Protein AF-A0A370TD98-F1 (afdb_monomer)

Mean predicted aligned error: 12.75 Å

Radius of gyration: 32.92 Å; Cα contacts (8 Å, |Δi|>4): 445; chains: 1; bounding box: 76×38×102 Å

pLDDT: mean 76.79, std 16.39, range [29.34, 96.31]

Organism: NCBI:txid2656787

Foldseek 3Di:
DLLLVLLCVLVVCVVCVVVLLVCVLVVVDFLLVVVVVVLVVCLVVSLVCLCVVLVCVCVVVPFDPDPVLSVLLSLLSSLSSLLSNLVLLLLSLLDDDSVNSVVVSVVLVVLLVCLLCPVPHLVRDDPVSNVSLVLHLSSLSVLLSLCSRQAQDQDPPQDDPPDPGHGSQSVCCVVRVDDPVSNVVSVVVSVVSSVVSSVSSSVSSNVVSVPDDPPDRPPDPPPPPVCVPPDPVVLVVQLVVLCVLLVNVVQPVFDDDDAPGTDHPLVVLSVVQSVQCSSVPVAEGEEEASCPPHDPVSSVSSLVSVVSCVVVQHKYKYWHLADQLVSVQSFQWKFKAWPPGHTPDTHGCHDLSPVVQVSVVVVPDDRDDSVCVRVVVVVVSVVPPHGPIIIIGTSHDDD

Structure (mmCIF, N/CA/C/O backbone):
data_AF-A0A370TD98-F1
#
_entry.id   AF-A0A370TD98-F1
#
loop_
_atom_site.group_PDB
_atom_site.id
_atom_site.type_symbol
_atom_site.label_atom_id
_atom_site.label_alt_id
_atom_site.label_comp_id
_atom_site.label_asym_id
_atom_site.label_entity_id
_atom_site.label_seq_id
_atom_site.pdbx_PDB_ins_code
_atom_site.Cartn_x
_atom_site.Cartn_y
_atom_site.Cartn_z
_atom_site.occupancy
_atom_site.B_iso_or_equiv
_atom_site.auth_seq_id
_atom_site.auth_comp_id
_atom_site.auth_asym_id
_atom_site.auth_atom_id
_atom_site.pdbx_PDB_model_num
ATOM 1 N N . MET A 1 1 ? 16.523 10.076 -16.227 1.00 68.19 1 MET A N 1
ATOM 2 C CA . MET A 1 1 ? 15.760 11.047 -15.413 1.00 68.19 1 MET A CA 1
ATOM 3 C C . MET A 1 1 ? 14.408 10.472 -15.019 1.00 68.19 1 MET A C 1
ATOM 5 O O . MET A 1 1 ? 14.204 10.304 -13.830 1.00 68.19 1 MET A O 1
ATOM 9 N N . ASN A 1 2 ? 13.566 10.054 -15.974 1.00 81.38 2 ASN A N 1
ATOM 10 C CA . ASN A 1 2 ? 12.285 9.384 -15.695 1.00 81.38 2 ASN A CA 1
ATOM 11 C C . ASN A 1 2 ? 12.384 8.245 -14.654 1.00 81.38 2 ASN A C 1
ATOM 13 O O . ASN A 1 2 ? 11.729 8.299 -13.623 1.00 81.38 2 ASN A O 1
ATOM 17 N N . ALA A 1 3 ? 13.314 7.301 -14.838 1.00 82.94 3 ALA A N 1
ATOM 18 C CA . ALA A 1 3 ? 13.503 6.184 -13.903 1.00 82.94 3 ALA A CA 1
ATOM 19 C C . ALA A 1 3 ? 13.897 6.593 -12.462 1.00 82.94 3 ALA A C 1
ATOM 21 O O . ALA A 1 3 ? 13.707 5.818 -11.534 1.00 82.94 3 ALA A O 1
ATOM 22 N N . PHE A 1 4 ? 14.436 7.801 -12.252 1.00 85.94 4 PHE A N 1
ATOM 23 C CA . PHE A 1 4 ? 14.744 8.313 -10.909 1.00 85.94 4 PHE A CA 1
ATOM 24 C C . PHE A 1 4 ? 13.550 9.021 -10.259 1.00 85.94 4 PHE A C 1
ATOM 26 O O . PHE A 1 4 ? 13.511 9.130 -9.037 1.00 85.94 4 PHE A O 1
ATOM 33 N N . GLY A 1 5 ? 12.563 9.462 -11.049 1.00 85.25 5 GLY A N 1
ATOM 34 C CA . GLY A 1 5 ? 11.320 10.045 -10.536 1.00 85.25 5 GLY A CA 1
ATOM 35 C C . GLY A 1 5 ? 10.531 9.068 -9.662 1.00 85.25 5 GLY A C 1
ATOM 36 O O . GLY A 1 5 ? 9.874 9.492 -8.716 1.00 85.25 5 GLY A O 1
ATOM 37 N N . SER A 1 6 ? 10.697 7.763 -9.893 1.00 87.75 6 SER A N 1
ATOM 38 C CA . SER A 1 6 ? 10.117 6.701 -9.070 1.00 87.75 6 SER A CA 1
ATOM 39 C C . SER A 1 6 ? 10.547 6.710 -7.601 1.00 87.75 6 SER A C 1
ATOM 41 O O . SER A 1 6 ? 9.892 6.090 -6.773 1.00 87.75 6 SER A O 1
ATOM 43 N N . ALA A 1 7 ? 11.599 7.446 -7.227 1.00 87.69 7 ALA A N 1
ATOM 44 C CA . ALA A 1 7 ? 11.945 7.638 -5.819 1.00 87.69 7 ALA A CA 1
ATOM 45 C C . ALA A 1 7 ? 10.854 8.396 -5.032 1.00 87.69 7 ALA A C 1
ATOM 47 O O . ALA A 1 7 ? 10.770 8.259 -3.814 1.00 87.69 7 ALA A O 1
ATOM 48 N N . LEU A 1 8 ? 9.996 9.172 -5.707 1.00 88.50 8 LEU A N 1
ATOM 49 C CA . LEU A 1 8 ? 8.873 9.866 -5.069 1.00 88.50 8 LEU A CA 1
ATOM 50 C C . LEU A 1 8 ? 7.755 8.910 -4.625 1.00 88.50 8 LEU A C 1
ATOM 52 O O . LEU A 1 8 ? 6.995 9.253 -3.725 1.00 88.50 8 LEU A O 1
ATOM 56 N N . GLU A 1 9 ? 7.699 7.695 -5.177 1.00 88.31 9 GLU A N 1
ATOM 57 C CA . GLU A 1 9 ? 6.732 6.650 -4.794 1.00 88.31 9 GLU A CA 1
ATOM 58 C C . GLU A 1 9 ? 6.939 6.177 -3.343 1.00 88.31 9 GLU A C 1
ATOM 60 O O . GLU A 1 9 ? 6.038 5.645 -2.700 1.00 88.31 9 GLU A O 1
ATOM 65 N N . ILE A 1 10 ? 8.119 6.437 -2.769 1.00 90.00 10 ILE A N 1
ATOM 66 C CA . ILE A 1 10 ? 8.376 6.211 -1.345 1.00 90.00 10 ILE A CA 1
ATOM 67 C C . ILE A 1 10 ? 7.417 7.056 -0.495 1.00 90.00 10 ILE A C 1
ATOM 69 O O . ILE A 1 10 ? 6.894 6.575 0.507 1.00 90.00 10 ILE A O 1
ATOM 73 N N . LEU A 1 11 ? 7.150 8.304 -0.888 1.00 90.00 11 LEU A N 1
ATOM 74 C CA . LEU A 1 11 ? 6.270 9.200 -0.134 1.00 90.00 11 LEU A CA 1
ATOM 75 C C . LEU A 1 11 ? 4.834 8.668 -0.097 1.00 90.00 11 LEU A C 1
ATOM 77 O O . LEU A 1 11 ? 4.208 8.659 0.964 1.00 90.00 11 LEU A O 1
ATOM 81 N N . THR A 1 12 ? 4.332 8.201 -1.242 1.00 87.25 12 THR A N 1
ATOM 82 C CA . THR A 1 12 ? 2.965 7.686 -1.369 1.00 87.25 12 THR A CA 1
ATOM 83 C C . THR A 1 12 ? 2.788 6.383 -0.593 1.00 87.25 12 THR A C 1
ATOM 85 O O . THR A 1 12 ? 1.804 6.248 0.133 1.00 87.25 12 THR A O 1
ATOM 88 N N . LEU A 1 13 ? 3.778 5.481 -0.623 1.00 88.06 13 LEU A N 1
ATOM 89 C CA . LEU A 1 13 ? 3.754 4.243 0.164 1.00 88.06 13 LEU A CA 1
ATOM 90 C C . LEU A 1 13 ? 3.642 4.520 1.675 1.00 88.06 13 LEU A C 1
ATOM 92 O O . LEU A 1 13 ? 2.844 3.896 2.374 1.00 88.06 13 LEU A O 1
ATOM 96 N N . TYR A 1 14 ? 4.416 5.478 2.200 1.00 88.44 14 TYR A N 1
ATOM 97 C CA . TYR A 1 14 ? 4.354 5.834 3.624 1.00 88.44 14 TYR A CA 1
ATOM 98 C C . TYR A 1 14 ? 3.038 6.512 4.015 1.00 88.44 14 TYR A C 1
ATOM 100 O O . TYR A 1 14 ? 2.591 6.333 5.148 1.00 88.44 14 TYR A O 1
ATOM 108 N N . ALA A 1 15 ? 2.405 7.245 3.096 1.00 86.94 15 ALA A N 1
ATOM 109 C CA . ALA A 1 15 ? 1.081 7.819 3.317 1.00 86.94 15 ALA A CA 1
ATOM 110 C C . ALA A 1 15 ? -0.017 6.738 3.390 1.00 86.94 15 ALA A C 1
ATOM 112 O O . ALA A 1 15 ? -0.941 6.858 4.191 1.00 86.94 15 ALA A O 1
ATOM 113 N N . GLN A 1 16 ? 0.102 5.663 2.604 1.00 85.94 16 GLN A N 1
ATOM 114 C CA . GLN A 1 16 ? -0.865 4.555 2.570 1.00 85.94 16 GLN A CA 1
ATOM 115 C C . GLN A 1 16 ? -0.690 3.558 3.728 1.00 85.94 16 GLN A C 1
ATOM 117 O O . GLN A 1 16 ? -1.659 2.954 4.187 1.00 85.94 16 GLN A O 1
ATOM 122 N N . ARG A 1 17 ? 0.530 3.408 4.253 1.00 84.56 17 ARG A N 1
ATOM 123 C CA . ARG A 1 17 ? 0.885 2.395 5.260 1.00 84.56 17 ARG A CA 1
ATOM 124 C C . ARG A 1 17 ? -0.053 2.306 6.482 1.00 84.56 17 ARG A C 1
ATOM 126 O O . ARG A 1 17 ? -0.416 1.182 6.830 1.00 84.56 17 ARG A O 1
ATOM 133 N N . PRO A 1 18 ? -0.505 3.406 7.124 1.00 82.06 18 PRO A N 1
ATOM 134 C CA . PRO A 1 18 ? -1.428 3.312 8.261 1.00 82.06 18 PRO A CA 1
ATOM 135 C C . PRO A 1 18 ? -2.775 2.671 7.898 1.00 82.06 18 PRO A C 1
ATOM 137 O O . PRO A 1 18 ? -3.373 1.986 8.726 1.00 82.06 18 PRO A O 1
ATOM 140 N N . ILE A 1 19 ? -3.241 2.872 6.661 1.00 83.00 19 ILE A N 1
ATOM 141 C CA . ILE A 1 19 ? -4.493 2.303 6.147 1.00 83.00 19 ILE A CA 1
ATOM 142 C C . ILE A 1 19 ? -4.327 0.790 5.976 1.00 83.00 19 ILE A C 1
ATOM 144 O O . ILE A 1 19 ? -5.135 0.014 6.482 1.00 83.00 19 ILE A O 1
ATOM 148 N N . VAL A 1 20 ? -3.227 0.365 5.350 1.00 82.88 20 VAL A N 1
ATOM 149 C CA . VAL A 1 20 ? -2.907 -1.054 5.130 1.00 82.88 20 VAL A CA 1
ATOM 150 C C . VAL A 1 20 ? -2.718 -1.791 6.452 1.00 82.88 20 VAL A C 1
ATOM 152 O O . VAL A 1 20 ? -3.263 -2.876 6.647 1.00 82.88 20 VAL A O 1
ATOM 155 N N . GLU A 1 21 ? -1.991 -1.194 7.399 1.00 80.31 21 GLU A N 1
ATOM 156 C CA . GLU A 1 21 ? -1.802 -1.771 8.731 1.00 80.31 21 GLU A CA 1
ATOM 157 C C . GLU A 1 21 ? -3.129 -1.883 9.490 1.00 80.31 21 GLU A C 1
ATOM 159 O O . GLU A 1 21 ? -3.355 -2.880 10.177 1.00 80.31 21 GLU A O 1
ATOM 164 N N . LYS A 1 22 ? -4.033 -0.906 9.342 1.00 76.06 22 LYS A N 1
ATOM 165 C CA . LYS A 1 22 ? -5.382 -0.965 9.914 1.00 76.06 22 LYS A CA 1
ATOM 166 C C . LYS A 1 22 ? -6.192 -2.114 9.304 1.00 76.06 22 LYS A C 1
ATOM 168 O O . LYS A 1 22 ? -6.727 -2.926 10.051 1.00 76.06 22 LYS A O 1
ATOM 173 N N . HIS A 1 23 ? -6.239 -2.237 7.979 1.00 78.44 23 HIS A N 1
ATOM 174 C CA . HIS A 1 23 ? -6.986 -3.305 7.301 1.00 78.44 23 HIS A CA 1
ATOM 175 C C . HIS A 1 23 ? -6.406 -4.704 7.563 1.00 78.44 23 HIS A C 1
ATOM 177 O O . HIS A 1 23 ? -7.159 -5.658 7.753 1.00 78.44 23 HIS A O 1
ATOM 183 N N . SER A 1 24 ? -5.078 -4.820 7.663 1.00 75.56 24 SER A N 1
ATOM 184 C CA . SER A 1 24 ? -4.391 -6.054 8.067 1.00 75.56 24 SER A CA 1
ATOM 185 C C . SER A 1 24 ? -4.716 -6.439 9.517 1.00 75.56 24 SER A C 1
ATOM 187 O O . SER A 1 24 ? -4.959 -7.609 9.811 1.00 75.56 24 SER A O 1
ATOM 189 N N . ARG A 1 25 ? -4.806 -5.465 10.440 1.00 69.56 25 ARG A N 1
ATOM 190 C CA . ARG A 1 25 ? -5.240 -5.718 11.830 1.00 69.56 25 ARG A CA 1
ATOM 191 C C . ARG A 1 25 ? -6.677 -6.223 11.914 1.00 69.56 25 ARG A C 1
ATOM 193 O O . ARG A 1 25 ? -6.929 -7.107 12.726 1.00 69.56 25 ARG A O 1
ATOM 200 N N . TYR A 1 26 ? -7.566 -5.713 11.063 1.00 67.75 26 TYR A N 1
ATOM 201 C CA . TYR A 1 26 ? -8.933 -6.225 10.905 1.00 67.75 26 TYR A CA 1
ATOM 202 C C . TYR A 1 26 ? -9.014 -7.524 10.089 1.00 67.75 26 TYR A C 1
ATOM 204 O O . TYR A 1 26 ? -10.101 -8.046 9.877 1.00 67.75 26 TYR A O 1
ATOM 212 N N . ALA A 1 27 ? -7.873 -8.066 9.649 1.00 69.12 27 ALA A N 1
ATOM 213 C CA . ALA A 1 27 ? -7.777 -9.292 8.865 1.00 69.12 27 ALA A CA 1
ATOM 214 C C . ALA A 1 27 ? -8.607 -9.282 7.564 1.00 69.12 27 ALA A C 1
ATOM 216 O O . ALA A 1 27 ? -8.995 -10.346 7.083 1.00 69.12 27 ALA A O 1
ATOM 217 N N . PHE A 1 28 ? -8.835 -8.104 6.965 1.00 72.38 28 PHE A N 1
ATOM 218 C CA . PHE A 1 28 ? -9.585 -7.990 5.710 1.00 72.38 28 PHE A CA 1
ATOM 219 C C . PHE A 1 28 ? -8.845 -8.626 4.528 1.00 72.38 28 PHE A C 1
ATOM 221 O O . PHE A 1 28 ? -9.444 -9.352 3.740 1.00 72.38 28 PHE A O 1
ATOM 228 N N . TYR A 1 29 ? -7.540 -8.375 4.399 1.00 78.06 29 TYR A N 1
ATOM 229 C CA . TYR A 1 29 ? -6.718 -8.914 3.316 1.00 78.06 29 TYR A CA 1
ATOM 230 C C . TYR A 1 29 ? -5.245 -9.028 3.718 1.00 78.06 29 TYR A C 1
ATOM 232 O O . TYR A 1 29 ? -4.783 -8.389 4.668 1.00 78.06 29 TYR A O 1
ATOM 240 N N . HIS A 1 30 ? -4.492 -9.839 2.970 1.00 82.12 30 HIS A N 1
ATOM 241 C CA . HIS A 1 30 ? -3.044 -9.924 3.130 1.00 82.12 30 HIS A CA 1
ATOM 242 C C . HIS A 1 30 ? -2.369 -8.654 2.586 1.00 82.12 30 HIS A C 1
ATOM 244 O O . HIS A 1 30 ? -2.692 -8.234 1.475 1.00 82.12 30 HIS A O 1
ATOM 250 N N . PRO A 1 31 ? -1.391 -8.068 3.301 1.00 84.38 31 PRO A N 1
ATOM 251 C CA . PRO A 1 31 ? -0.647 -6.892 2.834 1.00 84.38 31 PRO A CA 1
ATOM 252 C C . PRO A 1 31 ? -0.027 -7.060 1.440 1.00 84.38 31 PRO A C 1
ATOM 254 O O . PRO A 1 31 ? 0.022 -6.110 0.670 1.00 84.38 31 PRO A O 1
ATOM 257 N N . SER A 1 32 ? 0.389 -8.277 1.081 1.00 87.94 32 SER A N 1
ATOM 258 C CA . SER A 1 32 ? 0.921 -8.589 -0.249 1.00 87.94 32 SER A CA 1
ATOM 259 C C . SER A 1 32 ? -0.117 -8.437 -1.372 1.00 87.94 32 SER A C 1
ATOM 261 O O . SER A 1 32 ? 0.244 -8.069 -2.489 1.00 87.94 32 SER A O 1
ATOM 263 N N . CYS A 1 33 ? -1.407 -8.664 -1.093 1.00 87.81 33 CYS A N 1
ATOM 264 C CA . CYS A 1 33 ? -2.486 -8.432 -2.057 1.00 87.81 33 CYS A CA 1
ATOM 265 C C . CYS A 1 33 ? -2.669 -6.939 -2.343 1.00 87.81 33 CYS A C 1
ATOM 267 O O . CYS A 1 33 ? -2.864 -6.554 -3.493 1.00 87.81 33 CYS A O 1
ATOM 269 N N . GLU A 1 34 ? -2.574 -6.097 -1.313 1.00 88.06 34 GLU A N 1
ATOM 270 C CA . GLU A 1 34 ? -2.645 -4.642 -1.474 1.00 88.06 34 GLU A CA 1
ATOM 271 C C . GLU A 1 34 ? -1.414 -4.091 -2.189 1.00 88.06 34 GLU A C 1
ATOM 273 O O . GLU A 1 34 ? -1.568 -3.310 -3.125 1.00 88.06 34 GLU A O 1
ATOM 278 N N . ALA A 1 35 ? -0.223 -4.586 -1.851 1.00 88.44 35 ALA A N 1
ATOM 279 C CA . ALA A 1 35 ? 1.011 -4.268 -2.555 1.00 88.44 35 ALA A CA 1
ATOM 280 C C . ALA A 1 35 ? 0.897 -4.548 -4.065 1.00 88.44 35 ALA A C 1
ATOM 282 O O . ALA A 1 35 ? 1.219 -3.696 -4.894 1.00 88.44 35 ALA A O 1
ATOM 283 N N . PHE A 1 36 ? 0.375 -5.720 -4.438 1.00 89.81 36 PHE A N 1
ATOM 284 C CA . PHE A 1 36 ? 0.155 -6.078 -5.840 1.00 89.81 36 PHE A CA 1
ATOM 285 C C . PHE A 1 36 ? -0.930 -5.219 -6.513 1.00 89.81 36 PHE A C 1
ATOM 287 O O . PHE A 1 36 ? -0.757 -4.789 -7.654 1.00 89.81 36 PHE A O 1
ATOM 294 N N . ALA A 1 37 ? -2.031 -4.932 -5.815 1.00 91.06 37 ALA A N 1
ATOM 295 C CA . ALA A 1 37 ? -3.100 -4.083 -6.337 1.00 91.06 37 ALA A CA 1
ATOM 296 C C . ALA A 1 37 ? -2.615 -2.647 -6.597 1.00 91.06 37 ALA A C 1
ATOM 298 O O . ALA A 1 37 ? -2.854 -2.104 -7.674 1.00 91.06 37 ALA A O 1
ATOM 299 N N . SER A 1 38 ? -1.871 -2.064 -5.654 1.00 87.62 38 SER A N 1
ATOM 300 C CA . SER A 1 38 ? -1.275 -0.729 -5.779 1.00 87.62 38 SER A CA 1
ATOM 301 C C . SER A 1 38 ? -0.340 -0.644 -6.993 1.00 87.62 38 SER A C 1
ATOM 303 O O . SER A 1 38 ? -0.448 0.269 -7.812 1.00 87.62 38 SER A O 1
ATOM 305 N N . MET A 1 39 ? 0.483 -1.678 -7.219 1.00 87.88 39 MET A N 1
ATOM 306 C CA . MET A 1 39 ? 1.346 -1.765 -8.405 1.00 87.88 39 MET A CA 1
ATOM 307 C C . MET A 1 39 ? 0.571 -1.721 -9.731 1.00 87.88 39 MET A C 1
ATOM 309 O O . MET A 1 39 ? 1.042 -1.106 -10.691 1.00 87.88 39 MET A O 1
ATOM 313 N N . LEU A 1 40 ? -0.594 -2.373 -9.803 1.00 90.25 40 LEU A N 1
ATOM 314 C CA . LEU A 1 40 ? -1.444 -2.352 -10.997 1.00 90.25 40 LEU A CA 1
ATOM 315 C C . LEU A 1 40 ? -2.111 -0.989 -11.200 1.00 90.25 40 LEU A C 1
ATOM 317 O O . LEU A 1 40 ? -2.177 -0.514 -12.333 1.00 90.25 40 LEU A O 1
ATOM 321 N N . VAL A 1 41 ? -2.567 -0.353 -10.119 1.00 91.25 41 VAL A N 1
ATOM 322 C CA . VAL A 1 41 ? -3.211 0.971 -10.156 1.00 91.25 41 VAL A CA 1
ATOM 323 C C . VAL A 1 41 ? -2.227 2.068 -10.572 1.00 91.25 41 VAL A C 1
ATOM 325 O O . VAL A 1 41 ? -2.602 2.983 -11.301 1.00 91.25 41 VAL A O 1
ATOM 328 N N . ASP A 1 42 ? -0.954 1.948 -10.197 1.00 88.25 42 ASP A N 1
ATOM 329 C CA . ASP A 1 42 ? 0.088 2.908 -10.571 1.00 88.25 42 ASP A CA 1
ATOM 330 C C . ASP A 1 42 ? 0.563 2.770 -12.029 1.00 88.25 42 ASP A C 1
ATOM 332 O O . ASP A 1 42 ? 1.152 3.700 -12.597 1.00 88.25 42 ASP A O 1
ATOM 336 N N . LEU A 1 43 ? 0.346 1.608 -12.655 1.00 90.81 43 LEU A N 1
ATOM 337 C CA . LEU A 1 43 ? 0.893 1.290 -13.975 1.00 90.81 43 LEU A CA 1
ATOM 338 C C . LEU A 1 43 ? 0.440 2.273 -15.075 1.00 90.81 43 LEU A C 1
ATOM 340 O O . LEU A 1 43 ? 1.312 2.745 -15.811 1.00 90.81 43 LEU A O 1
ATOM 344 N N . PRO A 1 44 ? -0.849 2.655 -15.203 1.00 92.56 44 PRO A N 1
ATOM 345 C CA . PRO A 1 44 ? -1.295 3.591 -16.237 1.00 92.56 44 PRO A CA 1
ATOM 346 C C . PRO A 1 44 ? -0.621 4.962 -16.132 1.00 92.56 44 PRO A C 1
ATOM 348 O O . PRO A 1 44 ? -0.164 5.507 -17.140 1.00 92.56 44 PRO A O 1
ATOM 351 N N . ALA A 1 45 ? -0.488 5.497 -14.914 1.00 89.69 45 ALA A N 1
ATOM 352 C CA . ALA A 1 45 ? 0.179 6.774 -14.677 1.00 89.69 45 ALA A CA 1
ATOM 353 C C . ALA A 1 45 ? 1.670 6.704 -15.049 1.00 89.69 45 ALA A C 1
ATOM 355 O O . ALA A 1 45 ? 2.192 7.599 -15.721 1.00 89.69 45 ALA A O 1
ATOM 356 N N . LYS A 1 46 ? 2.350 5.604 -14.693 1.00 90.50 46 LYS A N 1
ATOM 357 C CA . LYS A 1 46 ? 3.756 5.355 -15.056 1.00 90.50 46 LYS A CA 1
ATOM 358 C C . LYS A 1 46 ? 3.952 5.219 -16.563 1.00 90.50 46 LYS A C 1
ATOM 360 O O . LYS A 1 46 ? 4.903 5.795 -17.096 1.00 90.50 46 LYS A O 1
ATOM 365 N N . VAL A 1 47 ? 3.070 4.491 -17.252 1.00 90.81 47 VAL A N 1
ATOM 366 C CA . VAL A 1 47 ? 3.080 4.349 -18.717 1.00 90.81 47 VAL A CA 1
ATOM 367 C C . VAL A 1 47 ? 2.919 5.721 -19.371 1.00 90.81 47 VAL A C 1
ATOM 369 O O . VAL A 1 47 ? 3.761 6.106 -20.182 1.00 90.81 47 VAL A O 1
ATOM 372 N N . GLY A 1 48 ? 1.900 6.488 -18.973 1.00 91.12 48 GLY A N 1
ATOM 373 C CA . GLY A 1 48 ? 1.630 7.818 -19.519 1.00 91.12 48 GLY A CA 1
ATOM 374 C C . GLY A 1 48 ? 2.801 8.780 -19.324 1.00 91.12 48 GLY A C 1
ATOM 375 O O . GLY A 1 48 ? 3.308 9.344 -20.296 1.00 91.12 48 GLY A O 1
ATOM 376 N N . ASN A 1 49 ? 3.301 8.900 -18.090 1.00 89.81 49 ASN A N 1
ATOM 377 C CA . ASN A 1 49 ? 4.452 9.748 -17.780 1.00 89.81 49 ASN A CA 1
ATOM 378 C C . ASN A 1 49 ? 5.703 9.316 -18.563 1.00 89.81 49 ASN A C 1
ATOM 380 O O . ASN A 1 49 ? 6.420 10.144 -19.123 1.00 89.81 49 ASN A O 1
ATOM 384 N N . THR A 1 50 ? 5.936 8.005 -18.670 1.00 90.69 50 THR A N 1
ATOM 385 C CA . THR A 1 50 ? 7.077 7.460 -19.408 1.00 90.69 50 THR A CA 1
ATOM 386 C C . THR A 1 50 ? 7.005 7.765 -20.891 1.00 90.69 50 THR A C 1
ATOM 388 O O . THR A 1 50 ? 8.028 8.134 -21.463 1.00 90.69 50 THR A O 1
ATOM 391 N N . ILE A 1 51 ? 5.838 7.637 -21.516 1.00 91.19 51 ILE A N 1
ATOM 392 C CA . ILE A 1 51 ? 5.667 7.944 -22.935 1.00 91.19 51 ILE A CA 1
ATOM 393 C C . ILE A 1 51 ? 5.880 9.439 -23.167 1.00 91.19 51 ILE A C 1
ATOM 395 O O . ILE A 1 51 ? 6.732 9.800 -23.973 1.00 91.19 51 ILE A O 1
ATOM 399 N N . ILE A 1 52 ? 5.180 10.306 -22.431 1.00 92.50 52 ILE A N 1
ATOM 400 C CA . ILE A 1 52 ? 5.232 11.763 -22.637 1.00 92.50 52 ILE A CA 1
ATOM 401 C C . ILE A 1 52 ? 6.654 12.295 -22.431 1.00 92.50 52 ILE A C 1
ATOM 403 O O . ILE A 1 52 ? 7.188 13.014 -23.284 1.00 92.50 52 ILE A O 1
ATOM 407 N N . PHE A 1 53 ? 7.297 11.911 -21.325 1.00 91.12 53 PHE A N 1
ATOM 408 C CA . PHE A 1 53 ? 8.641 12.375 -20.998 1.00 91.12 53 PHE A CA 1
ATOM 409 C C . PHE A 1 53 ? 9.680 11.877 -22.009 1.00 91.12 53 PHE A C 1
ATOM 411 O O . PHE A 1 53 ? 10.476 12.665 -22.523 1.00 91.12 53 PHE A O 1
ATOM 418 N N . ASN A 1 54 ? 9.678 10.575 -22.321 1.00 91.19 54 ASN A N 1
ATOM 419 C CA . ASN A 1 54 ? 10.679 9.997 -23.217 1.00 91.19 54 ASN A CA 1
ATOM 420 C C . ASN A 1 54 ? 10.475 10.430 -24.671 1.00 91.19 54 ASN A C 1
ATOM 422 O O . ASN A 1 54 ? 11.466 10.669 -25.352 1.00 91.19 54 ASN A O 1
ATOM 426 N N . LEU A 1 55 ? 9.231 10.586 -25.133 1.00 91.75 55 LEU A N 1
ATOM 427 C CA . LEU A 1 55 ? 8.923 11.106 -26.467 1.00 91.75 55 LEU A CA 1
ATOM 428 C C . LEU A 1 55 ? 9.498 12.515 -26.637 1.00 91.75 55 LEU A C 1
ATOM 430 O O . LEU A 1 55 ? 10.243 12.776 -27.580 1.00 91.75 55 LEU A O 1
ATOM 434 N N . THR A 1 56 ? 9.212 13.398 -25.677 1.00 91.94 56 THR A N 1
ATOM 435 C CA . THR A 1 56 ? 9.711 14.779 -25.682 1.00 91.94 56 THR A CA 1
ATOM 436 C C . THR A 1 56 ? 11.239 14.803 -25.693 1.00 91.94 56 THR A C 1
ATOM 438 O O . THR A 1 56 ? 11.847 15.472 -26.527 1.00 91.94 56 THR A O 1
ATOM 441 N N . LEU A 1 57 ? 11.875 14.023 -24.814 1.00 90.19 57 LEU A N 1
ATOM 442 C CA . LEU A 1 57 ? 13.331 13.980 -24.700 1.00 90.19 57 LEU A CA 1
ATOM 443 C C . LEU A 1 57 ? 13.996 13.415 -25.963 1.00 90.19 57 LEU A C 1
ATOM 445 O O . LEU A 1 57 ? 15.008 13.960 -26.405 1.00 90.19 57 LEU A O 1
ATOM 449 N N . TYR A 1 58 ? 13.429 12.368 -26.567 1.00 90.88 58 TYR A N 1
ATOM 450 C CA . TYR A 1 58 ? 13.983 11.727 -27.763 1.00 90.88 58 TYR A CA 1
ATOM 451 C C . TYR A 1 58 ? 14.074 12.701 -28.942 1.00 90.88 58 TYR A C 1
ATOM 453 O O . TYR A 1 58 ? 15.124 12.830 -29.576 1.00 90.88 58 TYR A O 1
ATOM 461 N N . PHE A 1 59 ? 12.997 13.450 -29.193 1.00 91.06 59 PHE A N 1
ATOM 462 C CA . PHE A 1 59 ? 12.961 14.434 -30.273 1.00 91.06 59 PHE A CA 1
ATOM 463 C C . PHE A 1 59 ? 13.733 15.714 -29.939 1.00 91.06 59 PHE A C 1
ATOM 465 O O . PHE A 1 59 ? 14.382 16.269 -30.824 1.00 91.06 59 PHE A O 1
ATOM 472 N N . MET A 1 60 ? 13.740 16.149 -28.674 1.00 93.00 60 MET A N 1
ATOM 473 C CA . MET A 1 60 ? 14.501 17.325 -28.233 1.00 93.00 60 MET A CA 1
ATOM 474 C C . MET A 1 60 ? 16.017 17.119 -28.346 1.00 93.00 60 MET A C 1
ATOM 476 O O . MET A 1 60 ? 16.745 18.041 -28.701 1.00 93.00 60 MET A O 1
ATOM 480 N N . THR A 1 61 ? 16.502 15.907 -28.073 1.00 88.56 61 THR A N 1
ATOM 481 C CA . THR A 1 61 ? 17.934 15.564 -28.162 1.00 88.56 61 THR A CA 1
ATOM 482 C C . THR A 1 61 ? 18.383 15.180 -29.574 1.00 88.56 61 THR A C 1
ATOM 484 O O . THR A 1 61 ? 19.567 14.926 -29.789 1.00 88.56 61 THR A O 1
ATOM 487 N N . ASN A 1 62 ? 17.460 15.190 -30.543 1.00 87.12 62 ASN A N 1
ATOM 488 C CA . ASN A 1 62 ? 17.705 14.885 -31.951 1.00 87.12 62 ASN A CA 1
ATOM 489 C C . ASN A 1 62 ? 18.415 13.534 -32.179 1.00 87.12 62 ASN A C 1
ATOM 491 O O . ASN A 1 62 ? 19.348 13.437 -32.979 1.00 87.12 62 ASN A O 1
ATOM 495 N N . LEU A 1 63 ? 17.959 12.497 -31.467 1.00 85.94 63 LEU A N 1
ATOM 496 C CA . LEU A 1 63 ? 18.379 11.107 -31.670 1.00 85.94 63 LEU A CA 1
ATOM 497 C C . LEU A 1 63 ? 17.870 10.548 -33.014 1.00 85.94 63 LEU A C 1
ATOM 499 O O . LEU A 1 63 ? 17.145 11.221 -33.756 1.00 85.94 63 LEU A O 1
ATOM 503 N N . ARG A 1 64 ? 18.287 9.325 -33.372 1.00 84.50 64 ARG A N 1
ATOM 504 C CA . ARG A 1 64 ? 17.989 8.729 -34.686 1.00 84.50 64 ARG A CA 1
ATOM 505 C C . ARG A 1 64 ? 16.482 8.636 -34.940 1.00 84.50 64 ARG A C 1
ATOM 507 O O . ARG A 1 64 ? 15.772 7.890 -34.289 1.00 84.50 64 ARG A O 1
ATOM 514 N N . ARG A 1 65 ? 15.977 9.318 -35.970 1.00 85.19 65 ARG A N 1
ATOM 515 C CA . ARG A 1 65 ? 14.530 9.366 -36.281 1.00 85.19 65 ARG A CA 1
ATOM 516 C C . ARG A 1 65 ? 13.997 8.135 -37.026 1.00 85.19 65 ARG A C 1
ATOM 518 O O . ARG A 1 65 ? 13.024 8.229 -37.766 1.00 85.19 65 ARG A O 1
ATOM 525 N N . GLU A 1 66 ? 14.647 6.991 -36.858 1.00 87.19 66 GLU A N 1
ATOM 526 C CA . GLU A 1 66 ? 14.198 5.724 -37.428 1.00 87.19 66 GLU A CA 1
ATOM 527 C C . GLU A 1 66 ? 13.242 5.018 -36.448 1.00 87.19 66 GLU A C 1
ATOM 529 O O . GLU A 1 66 ? 13.448 5.105 -35.233 1.00 87.19 66 GLU A O 1
ATOM 534 N N . PRO A 1 67 ? 12.217 4.291 -36.934 1.00 88.06 67 PRO A N 1
ATOM 535 C CA . PRO A 1 67 ? 11.269 3.606 -36.055 1.00 88.06 67 PRO A CA 1
ATOM 536 C C . PRO A 1 67 ? 11.926 2.586 -35.112 1.00 88.06 67 PRO A C 1
ATOM 538 O O . PRO A 1 67 ? 11.564 2.519 -33.941 1.00 88.06 67 PRO A O 1
ATOM 541 N N . ASP A 1 68 ? 12.907 1.816 -35.593 1.00 87.94 68 ASP A N 1
ATOM 542 C CA . ASP A 1 68 ? 13.548 0.741 -34.818 1.00 87.94 68 ASP A CA 1
ATOM 543 C C . ASP A 1 68 ? 14.300 1.260 -33.568 1.00 87.94 68 ASP A C 1
ATOM 545 O O . ASP A 1 68 ? 13.935 0.863 -32.453 1.00 87.94 68 ASP A O 1
ATOM 549 N N . PRO A 1 69 ? 15.245 2.222 -33.679 1.00 88.94 69 PRO A N 1
ATOM 550 C CA . PRO A 1 69 ? 15.892 2.819 -32.515 1.00 88.94 69 PRO A CA 1
ATOM 551 C C . PRO A 1 69 ? 14.915 3.476 -31.539 1.00 88.94 69 PRO A C 1
ATOM 553 O O . PRO A 1 69 ? 15.094 3.347 -30.326 1.00 88.94 69 PRO A O 1
ATOM 556 N N . PHE A 1 70 ? 13.874 4.135 -32.050 1.00 90.81 70 PHE A N 1
ATOM 557 C CA . PHE A 1 70 ? 12.868 4.794 -31.226 1.00 90.81 70 PHE A CA 1
ATOM 558 C C . PHE A 1 70 ? 12.083 3.798 -30.359 1.00 90.81 70 PHE A C 1
ATOM 560 O O . PHE A 1 70 ? 12.008 3.968 -29.139 1.00 90.81 70 PHE A O 1
ATOM 567 N N . PHE A 1 71 ? 11.531 2.733 -30.952 1.00 92.00 71 PHE A N 1
ATOM 568 C CA . PHE A 1 71 ? 10.759 1.740 -30.198 1.00 92.00 71 PHE A CA 1
ATOM 569 C C . PHE A 1 71 ? 11.631 0.972 -29.206 1.00 92.00 71 PHE A C 1
ATOM 571 O O . PHE A 1 71 ? 11.194 0.714 -28.083 1.00 92.00 71 PHE A O 1
ATOM 578 N N . PHE A 1 72 ? 12.882 0.667 -29.563 1.00 92.38 72 PHE A N 1
ATOM 579 C CA . PHE A 1 72 ? 13.819 0.049 -28.628 1.00 92.38 72 PHE A CA 1
ATOM 580 C C . PHE A 1 72 ? 14.154 0.980 -27.452 1.00 92.38 72 PHE A C 1
ATOM 582 O O . PHE A 1 72 ? 14.186 0.542 -26.300 1.00 92.38 72 PHE A O 1
ATOM 589 N N . PHE A 1 73 ? 14.350 2.277 -27.711 1.00 92.88 73 PHE A N 1
ATOM 590 C CA . PHE A 1 73 ? 14.556 3.274 -26.661 1.00 92.88 73 PHE A CA 1
ATOM 591 C C . PHE A 1 73 ? 13.352 3.374 -25.718 1.00 92.88 73 PHE A C 1
ATOM 593 O O . PHE A 1 73 ? 13.531 3.371 -24.495 1.00 92.88 73 PHE A O 1
ATOM 600 N N . ALA A 1 74 ? 12.137 3.421 -26.270 1.00 92.31 74 ALA A N 1
ATOM 601 C CA . ALA A 1 74 ? 10.904 3.468 -25.494 1.00 92.31 74 ALA A CA 1
ATOM 602 C C . ALA A 1 74 ? 10.732 2.205 -24.633 1.00 92.31 74 ALA A C 1
ATOM 604 O O . ALA A 1 74 ? 10.449 2.315 -23.439 1.00 92.31 74 ALA A O 1
ATOM 605 N N . LEU A 1 75 ? 10.990 1.023 -25.206 1.00 93.38 75 LEU A N 1
ATOM 606 C CA . LEU A 1 75 ? 10.926 -0.267 -24.517 1.00 93.38 75 LEU A CA 1
ATOM 607 C C . LEU A 1 75 ? 11.896 -0.325 -23.329 1.00 93.38 75 LEU A C 1
ATOM 609 O O . LEU A 1 75 ? 11.478 -0.582 -22.200 1.00 93.38 75 LEU A O 1
ATOM 613 N N . ILE A 1 76 ? 13.185 -0.055 -23.563 1.00 94.19 76 ILE A N 1
ATOM 614 C CA . ILE A 1 76 ? 14.202 -0.081 -22.502 1.00 94.19 76 ILE A CA 1
ATOM 615 C C . ILE A 1 76 ? 13.879 0.948 -21.421 1.00 94.19 76 ILE A C 1
ATOM 617 O O . ILE A 1 76 ? 13.966 0.633 -20.237 1.00 94.19 76 ILE A O 1
ATOM 621 N N . SER A 1 77 ? 13.481 2.162 -21.808 1.00 93.25 77 SER A N 1
ATOM 622 C CA . SER A 1 77 ? 13.159 3.221 -20.851 1.00 93.25 77 SER A CA 1
ATOM 623 C C . SER A 1 77 ? 11.952 2.867 -19.983 1.00 93.25 77 SER A C 1
ATOM 625 O O . SER A 1 77 ? 11.972 3.151 -18.790 1.00 93.25 77 SER A O 1
ATOM 627 N N . PHE A 1 78 ? 10.933 2.213 -20.546 1.00 92.88 78 PHE A N 1
ATOM 628 C CA . PHE A 1 78 ? 9.762 1.756 -19.799 1.00 92.88 78 PHE A CA 1
ATOM 629 C C . PHE A 1 78 ? 10.113 0.687 -18.763 1.00 92.88 78 PHE A C 1
ATOM 631 O O . PHE A 1 78 ? 9.861 0.880 -17.572 1.00 92.88 78 PHE A O 1
ATOM 638 N N . PHE A 1 79 ? 10.763 -0.400 -19.183 1.00 94.38 79 PHE A N 1
ATOM 639 C CA . PHE A 1 79 ? 11.149 -1.474 -18.263 1.00 94.38 79 PHE A CA 1
ATOM 640 C C . PHE A 1 79 ? 12.178 -1.015 -17.228 1.00 94.38 79 PHE A C 1
ATOM 642 O O . PHE A 1 79 ? 12.151 -1.478 -16.090 1.00 94.38 79 PHE A O 1
ATOM 649 N N . LEU A 1 80 ? 13.054 -0.072 -17.583 1.00 94.44 80 LEU A N 1
ATOM 650 C CA . LEU A 1 80 ? 13.987 0.510 -16.630 1.00 94.44 80 LEU A CA 1
ATOM 651 C C . LEU A 1 80 ? 13.271 1.353 -15.565 1.00 94.44 80 LEU A C 1
ATOM 653 O O . LEU A 1 80 ? 13.635 1.266 -14.394 1.00 94.44 80 LEU A O 1
ATOM 657 N N . THR A 1 81 ? 12.250 2.133 -15.938 1.00 93.62 81 THR A N 1
ATOM 658 C CA . THR A 1 81 ? 11.416 2.865 -14.970 1.00 93.62 81 THR A CA 1
ATOM 659 C C . THR A 1 81 ? 10.698 1.899 -14.027 1.00 93.62 81 THR A C 1
ATOM 661 O O . THR A 1 81 ? 10.743 2.098 -12.816 1.00 93.62 81 THR A O 1
ATOM 664 N N . LEU A 1 82 ? 10.118 0.809 -14.544 1.00 93.19 82 LEU A N 1
ATOM 665 C CA . LEU A 1 82 ? 9.490 -0.216 -13.702 1.00 93.19 82 LEU A CA 1
ATOM 666 C C . LEU A 1 82 ? 10.494 -0.897 -12.759 1.00 93.19 82 LEU A C 1
ATOM 668 O O . LEU A 1 82 ? 10.215 -1.043 -11.572 1.00 93.19 82 LEU A O 1
ATOM 672 N N . ALA A 1 83 ? 11.680 -1.265 -13.251 1.00 94.62 83 ALA A N 1
ATOM 673 C CA . ALA A 1 83 ? 12.721 -1.882 -12.429 1.00 94.62 83 ALA A CA 1
ATOM 674 C C . ALA A 1 83 ? 13.197 -0.952 -11.298 1.00 94.62 83 ALA A C 1
ATOM 676 O O . ALA A 1 83 ? 13.372 -1.397 -10.164 1.00 94.62 83 ALA A O 1
ATOM 677 N N . MET A 1 84 ? 13.376 0.341 -11.589 1.00 92.81 84 MET A N 1
ATOM 678 C CA . MET A 1 84 ? 13.775 1.333 -10.586 1.00 92.81 84 MET A CA 1
ATOM 679 C C . MET A 1 84 ? 12.664 1.624 -9.572 1.00 92.81 84 MET A C 1
ATOM 681 O O . MET A 1 84 ? 12.959 1.772 -8.388 1.00 92.81 84 MET A O 1
ATOM 685 N N . SER A 1 85 ? 11.401 1.645 -10.006 1.00 92.94 85 SER A N 1
ATOM 686 C CA . SER A 1 85 ? 10.234 1.723 -9.118 1.00 92.94 85 SER A CA 1
ATOM 687 C C . SER A 1 85 ? 10.224 0.572 -8.111 1.00 92.94 85 SER A C 1
ATOM 689 O O . SER A 1 85 ? 10.213 0.823 -6.907 1.00 92.94 85 SER A O 1
ATOM 691 N N . MET A 1 86 ? 10.372 -0.677 -8.570 1.00 93.06 86 MET A N 1
ATOM 692 C CA . MET A 1 86 ? 10.429 -1.838 -7.670 1.00 93.06 86 MET A CA 1
ATOM 693 C C . MET A 1 86 ? 11.617 -1.777 -6.705 1.00 93.06 86 MET A C 1
ATOM 695 O O . MET A 1 86 ? 11.476 -2.104 -5.527 1.00 93.06 86 MET A O 1
ATOM 699 N N . LEU A 1 87 ? 12.782 -1.318 -7.173 1.00 93.25 87 LEU A N 1
ATOM 700 C CA . LEU A 1 87 ? 13.959 -1.139 -6.325 1.00 93.25 87 LEU A CA 1
ATOM 701 C C . LEU A 1 87 ? 13.670 -0.147 -5.187 1.00 93.25 87 LEU A C 1
ATOM 703 O O . LEU A 1 87 ? 13.863 -0.491 -4.021 1.00 93.25 87 LEU A O 1
ATOM 707 N N . PHE A 1 88 ? 13.180 1.059 -5.487 1.00 93.00 88 PHE A N 1
ATOM 708 C CA . PHE A 1 88 ? 12.926 2.075 -4.458 1.00 93.00 88 PHE A CA 1
ATOM 709 C C . PHE A 1 88 ? 11.794 1.689 -3.507 1.00 93.00 88 PHE A C 1
ATOM 711 O O . PHE A 1 88 ? 11.930 1.869 -2.294 1.00 93.00 88 PHE A O 1
ATOM 718 N N . ILE A 1 89 ? 10.721 1.094 -4.031 1.00 91.25 89 ILE A N 1
ATOM 719 C CA . ILE A 1 89 ? 9.619 0.586 -3.214 1.00 91.25 89 ILE A CA 1
ATOM 720 C C . ILE A 1 89 ? 10.110 -0.528 -2.280 1.00 91.25 89 ILE A C 1
ATOM 722 O O . ILE A 1 89 ? 9.746 -0.534 -1.107 1.00 91.25 89 ILE A O 1
ATOM 726 N N . SER A 1 90 ? 10.985 -1.431 -2.736 1.00 92.31 90 SER A N 1
ATOM 727 C CA . SER A 1 90 ? 11.535 -2.485 -1.871 1.00 92.31 90 SER A CA 1
ATOM 728 C C . SER A 1 90 ? 12.350 -1.912 -0.699 1.00 92.31 90 SER A C 1
ATOM 730 O O . SER A 1 90 ? 12.173 -2.336 0.443 1.00 92.31 90 SER A O 1
ATOM 732 N N . ILE A 1 91 ? 13.167 -0.875 -0.936 1.00 91.25 91 ILE A N 1
ATOM 733 C CA . ILE A 1 91 ? 13.918 -0.166 0.119 1.00 91.25 91 ILE A CA 1
ATOM 734 C C . ILE A 1 91 ? 12.963 0.509 1.112 1.00 91.25 91 ILE A C 1
ATOM 736 O O . ILE A 1 91 ? 13.163 0.438 2.331 1.00 91.25 91 ILE A O 1
ATOM 740 N N . ALA A 1 92 ? 11.921 1.160 0.595 1.00 90.56 92 ALA A N 1
ATOM 741 C CA . ALA A 1 92 ? 10.905 1.817 1.403 1.00 90.56 92 ALA A CA 1
ATOM 742 C C . ALA A 1 92 ? 10.120 0.829 2.269 1.00 90.56 92 ALA A C 1
ATOM 744 O O . ALA A 1 92 ? 9.936 1.097 3.458 1.00 90.56 92 ALA A O 1
ATOM 745 N N . ALA A 1 93 ? 9.727 -0.311 1.694 1.00 88.50 93 ALA A N 1
ATOM 746 C CA . ALA A 1 93 ? 9.008 -1.376 2.376 1.00 88.50 93 ALA A CA 1
ATOM 747 C C . ALA A 1 93 ? 9.838 -1.972 3.512 1.00 88.50 93 ALA A C 1
ATOM 749 O O . ALA A 1 93 ? 9.307 -2.132 4.602 1.00 88.50 93 ALA A O 1
ATOM 750 N N . MET A 1 94 ? 11.140 -2.216 3.304 1.00 88.25 94 MET A N 1
ATOM 751 C CA . MET A 1 94 ? 12.043 -2.728 4.348 1.00 88.25 94 MET A CA 1
ATOM 752 C C . MET A 1 94 ? 12.288 -1.742 5.503 1.00 88.25 94 MET A C 1
ATOM 754 O O . MET A 1 94 ? 12.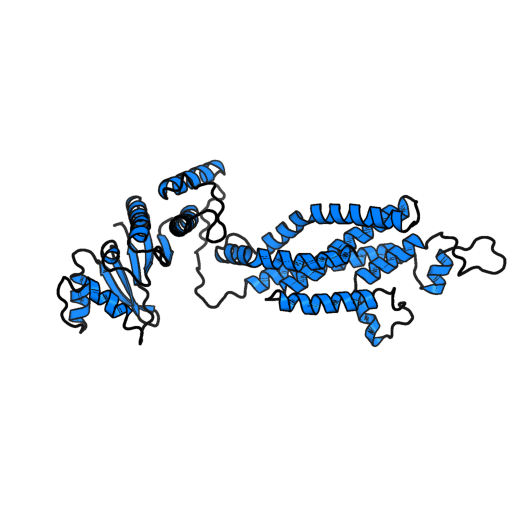719 -2.140 6.587 1.00 88.25 94 MET A O 1
ATOM 758 N N . SER A 1 95 ? 12.042 -0.452 5.283 1.00 89.44 95 SER A N 1
ATOM 759 C CA . SER A 1 95 ? 12.283 0.600 6.268 1.00 89.44 95 SER A CA 1
ATOM 760 C C . SER A 1 95 ? 11.046 0.841 7.142 1.00 89.44 95 SER A C 1
ATOM 762 O O . SER A 1 95 ? 9.908 0.589 6.742 1.00 89.44 95 SER A O 1
ATOM 764 N N . ARG A 1 96 ? 11.243 1.324 8.376 1.00 83.25 96 ARG A N 1
ATOM 765 C CA . ARG A 1 96 ? 10.132 1.615 9.307 1.00 83.25 96 ARG A CA 1
ATOM 766 C C . ARG A 1 96 ? 9.662 3.061 9.251 1.00 83.25 96 ARG A C 1
ATOM 768 O O . ARG A 1 96 ? 8.505 3.330 9.553 1.00 83.25 96 ARG A O 1
ATOM 775 N N . THR A 1 97 ? 10.551 3.985 8.900 1.00 86.88 97 THR A N 1
ATOM 776 C CA . THR A 1 97 ? 10.242 5.414 8.842 1.00 86.88 97 THR A CA 1
ATOM 777 C C . THR A 1 97 ? 10.649 6.006 7.504 1.00 86.88 97 THR A C 1
ATOM 779 O O . THR A 1 97 ? 11.612 5.562 6.875 1.00 86.88 97 THR A O 1
ATOM 782 N N . LEU A 1 98 ? 9.942 7.064 7.105 1.00 86.31 98 LEU A N 1
ATOM 783 C CA . LEU A 1 98 ? 10.234 7.785 5.873 1.00 86.31 98 LEU A CA 1
ATOM 784 C C . LEU A 1 98 ? 11.690 8.277 5.848 1.00 86.31 98 LEU A C 1
ATOM 786 O O . LEU A 1 98 ? 12.405 8.066 4.873 1.00 86.31 98 LEU A O 1
ATOM 790 N N . ALA A 1 99 ? 12.158 8.866 6.952 1.00 87.94 99 ALA A N 1
ATOM 791 C CA . ALA A 1 99 ? 13.531 9.354 7.067 1.00 87.94 99 ALA A CA 1
ATOM 792 C C . ALA A 1 99 ? 14.570 8.228 6.902 1.00 87.94 99 ALA A C 1
ATOM 794 O O . ALA A 1 99 ? 15.575 8.422 6.221 1.00 87.94 99 ALA A O 1
ATOM 795 N N . GLN A 1 100 ? 14.312 7.040 7.467 1.00 88.94 100 GLN A N 1
ATOM 796 C CA . GLN A 1 100 ? 15.194 5.878 7.314 1.00 88.94 100 GLN A CA 1
ATOM 797 C C . GLN A 1 100 ? 15.243 5.354 5.876 1.00 88.94 100 GLN A C 1
ATOM 799 O O . GLN A 1 100 ? 16.291 4.871 5.466 1.00 88.94 100 GLN A O 1
ATOM 804 N N . ALA A 1 101 ? 14.154 5.466 5.110 1.00 89.81 101 ALA A N 1
ATOM 805 C CA . ALA A 1 101 ? 14.110 5.039 3.711 1.00 89.81 101 ALA A CA 1
ATOM 806 C C . ALA A 1 101 ? 14.817 6.024 2.763 1.00 89.81 101 ALA A C 1
ATOM 808 O O . ALA A 1 101 ? 15.472 5.621 1.799 1.00 89.81 101 ALA A O 1
ATOM 809 N N . MET A 1 102 ? 14.699 7.327 3.029 1.00 90.00 102 MET A N 1
ATOM 810 C CA . MET A 1 102 ? 15.184 8.374 2.123 1.00 90.00 102 MET A CA 1
ATOM 811 C C . MET A 1 102 ? 16.712 8.464 2.066 1.00 90.00 102 MET A C 1
ATOM 813 O O . MET A 1 102 ? 17.278 8.608 0.983 1.00 90.00 102 MET A O 1
ATOM 817 N N . VAL A 1 103 ? 17.391 8.345 3.211 1.00 89.94 103 VAL A N 1
ATOM 818 C CA . VAL A 1 103 ? 18.861 8.421 3.289 1.00 89.94 103 VAL A CA 1
ATOM 819 C C . VAL A 1 103 ? 19.554 7.368 2.405 1.00 89.94 103 VAL A C 1
ATOM 821 O O . VAL A 1 103 ? 20.344 7.761 1.541 1.00 89.94 103 VAL A O 1
ATOM 824 N N . PRO A 1 104 ? 19.274 6.054 2.536 1.00 89.75 104 PRO A N 1
ATOM 825 C CA . PRO A 1 104 ? 19.879 5.053 1.666 1.00 89.75 104 PRO A CA 1
ATOM 826 C C . PRO A 1 104 ? 19.438 5.235 0.215 1.00 89.75 104 PRO A C 1
ATOM 828 O O . PRO A 1 104 ? 20.264 5.078 -0.677 1.00 89.75 104 PRO A O 1
ATOM 831 N N . THR A 1 105 ? 18.190 5.639 -0.044 1.00 91.38 105 THR A N 1
ATOM 832 C CA . THR A 1 105 ? 17.705 5.904 -1.408 1.00 91.38 105 THR A CA 1
ATOM 833 C C . THR A 1 105 ? 18.540 6.977 -2.112 1.00 91.38 105 THR A C 1
ATOM 835 O O . THR A 1 105 ? 18.984 6.765 -3.240 1.00 91.38 105 THR A O 1
ATOM 838 N N . ALA A 1 106 ? 18.831 8.096 -1.444 1.00 91.62 106 ALA A N 1
ATOM 839 C CA . ALA A 1 106 ? 19.663 9.162 -2.003 1.00 91.62 106 ALA A CA 1
ATOM 840 C C . ALA A 1 106 ? 21.103 8.693 -2.286 1.00 91.62 106 ALA A C 1
ATOM 842 O O . ALA A 1 106 ? 21.657 8.982 -3.350 1.00 91.62 106 ALA A O 1
ATOM 843 N N . LEU A 1 107 ? 21.692 7.913 -1.370 1.00 91.31 107 LEU A N 1
ATOM 844 C CA . LEU A 1 107 ? 23.022 7.321 -1.556 1.00 91.31 107 LEU A CA 1
ATOM 845 C C . LEU A 1 107 ? 23.048 6.312 -2.713 1.00 91.31 107 LEU A C 1
ATOM 847 O O . LEU A 1 107 ? 24.005 6.291 -3.493 1.00 91.31 107 LEU A O 1
ATOM 851 N N . PHE A 1 108 ? 21.993 5.508 -2.861 1.00 90.38 108 PHE A N 1
ATOM 852 C CA . PHE A 1 108 ? 21.836 4.579 -3.977 1.00 90.38 108 PHE A CA 1
ATOM 853 C C . PHE A 1 108 ? 21.701 5.318 -5.302 1.00 90.38 108 PHE A C 1
ATOM 855 O O . PHE A 1 108 ? 22.383 4.949 -6.251 1.00 90.38 108 PHE A O 1
ATOM 862 N N . ILE A 1 109 ? 20.898 6.384 -5.376 1.00 91.56 109 ILE A N 1
ATOM 863 C CA . ILE A 1 109 ? 20.770 7.208 -6.587 1.00 91.56 109 ILE A CA 1
ATOM 864 C C . ILE A 1 109 ? 22.132 7.773 -6.997 1.00 91.56 109 ILE A C 1
ATOM 866 O O . ILE A 1 109 ? 22.530 7.628 -8.153 1.00 91.56 109 ILE A O 1
ATOM 870 N N . LEU A 1 110 ? 22.875 8.361 -6.053 1.00 91.38 110 LEU A N 1
ATOM 871 C CA . LEU A 1 110 ? 24.210 8.899 -6.319 1.00 91.38 110 LEU A CA 1
ATOM 872 C C . LEU A 1 110 ? 25.162 7.809 -6.834 1.00 91.38 110 LEU A C 1
ATOM 874 O O . LEU A 1 110 ? 25.826 7.988 -7.858 1.00 91.38 110 LEU A O 1
ATOM 878 N N . SER A 1 111 ? 25.183 6.658 -6.161 1.00 90.12 111 SER A N 1
ATOM 879 C CA . SER A 1 111 ? 26.018 5.513 -6.536 1.00 90.12 111 SER A CA 1
ATOM 880 C C . SER A 1 111 ? 25.649 4.978 -7.922 1.00 90.12 111 SER A C 1
ATOM 882 O O . SER A 1 111 ? 26.522 4.754 -8.760 1.00 90.12 111 SER A O 1
ATOM 884 N N . ILE A 1 112 ? 24.354 4.836 -8.207 1.00 91.06 112 ILE A N 1
ATOM 885 C CA . ILE A 1 112 ? 23.838 4.395 -9.501 1.00 91.06 112 ILE A CA 1
ATOM 886 C C . ILE A 1 112 ? 24.291 5.359 -10.597 1.00 91.06 112 ILE A C 1
ATOM 888 O O . ILE A 1 112 ? 24.853 4.907 -11.590 1.00 91.06 112 ILE A O 1
ATOM 892 N N . ILE A 1 113 ? 24.130 6.674 -10.426 1.00 90.56 113 ILE A N 1
ATOM 893 C CA . ILE A 1 113 ? 24.500 7.668 -11.447 1.00 90.56 113 ILE A CA 1
ATOM 894 C C . ILE A 1 113 ? 26.001 7.613 -11.766 1.00 90.56 113 ILE A C 1
ATOM 896 O O . ILE A 1 113 ? 26.373 7.527 -12.940 1.00 90.56 113 ILE A O 1
ATOM 900 N N . ILE A 1 114 ? 26.862 7.597 -10.742 1.00 91.00 114 ILE A N 1
ATOM 901 C CA . ILE A 1 114 ? 28.324 7.566 -10.919 1.00 91.00 114 ILE A CA 1
ATOM 902 C C . ILE A 1 114 ? 28.755 6.286 -11.650 1.00 91.00 114 ILE A C 1
ATOM 904 O O . ILE A 1 114 ? 29.519 6.337 -12.618 1.00 91.00 114 ILE A O 1
ATOM 908 N N . TYR A 1 115 ? 28.214 5.138 -11.235 1.00 90.19 115 TYR A N 1
ATOM 909 C CA . TYR A 1 115 ? 28.594 3.824 -11.752 1.00 90.19 115 TYR A CA 1
ATOM 910 C C . TYR A 1 115 ? 27.723 3.330 -12.915 1.00 90.19 115 TYR A C 1
ATOM 912 O O . TYR A 1 115 ? 27.826 2.169 -13.295 1.00 90.19 115 TYR A O 1
ATOM 920 N N . THR A 1 116 ? 26.895 4.175 -13.538 1.00 90.06 116 THR A N 1
ATOM 921 C CA . THR A 1 116 ? 26.120 3.805 -14.746 1.00 90.06 116 THR A CA 1
ATOM 922 C C . THR A 1 116 ? 27.022 3.635 -15.979 1.00 90.06 116 THR A C 1
ATOM 924 O O . THR A 1 116 ? 26.684 2.906 -16.910 1.00 90.06 116 THR A O 1
ATOM 927 N N . GLY A 1 117 ? 28.199 4.271 -15.995 1.00 83.56 117 GLY A N 1
ATOM 928 C CA . GLY A 1 117 ? 29.136 4.210 -17.123 1.00 83.56 117 GLY A CA 1
ATOM 929 C C . GLY A 1 117 ? 29.169 5.461 -18.007 1.00 83.56 117 GLY A C 1
ATOM 930 O O . GLY A 1 117 ? 29.780 5.412 -19.075 1.00 83.56 117 GLY A O 1
ATOM 931 N N . PHE A 1 118 ? 28.488 6.542 -17.597 1.00 84.12 118 PHE A N 1
ATOM 932 C CA . PHE A 1 118 ? 28.559 7.868 -18.228 1.00 84.12 118 PHE A CA 1
ATOM 933 C C . PHE A 1 118 ? 29.675 8.725 -17.614 1.00 84.12 118 PHE A C 1
ATOM 935 O O . PHE A 1 118 ? 30.569 9.150 -18.335 1.00 84.12 118 PHE A O 1
ATOM 942 N N . ALA A 1 119 ? 29.659 8.919 -16.287 1.00 85.81 119 ALA A N 1
ATOM 943 C CA . ALA A 1 119 ? 30.675 9.705 -15.579 1.00 85.81 119 ALA A CA 1
ATOM 944 C C . ALA A 1 119 ? 32.050 9.018 -15.588 1.00 85.81 119 ALA A C 1
ATOM 946 O O . ALA A 1 119 ? 33.065 9.644 -15.879 1.00 85.81 119 ALA A O 1
ATOM 947 N N . ILE A 1 120 ? 32.073 7.712 -15.307 1.00 85.00 120 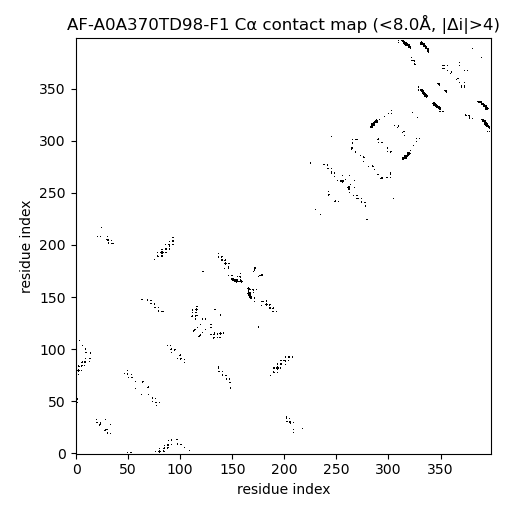ILE A N 1
ATOM 948 C CA . ILE A 1 120 ? 33.278 6.881 -15.373 1.00 85.00 120 ILE A CA 1
ATOM 949 C C . ILE A 1 120 ? 33.020 5.761 -16.383 1.00 85.00 120 ILE A C 1
ATOM 951 O O . ILE A 1 120 ? 32.198 4.887 -16.108 1.00 85.00 120 ILE A O 1
ATOM 955 N N . PRO A 1 121 ? 33.690 5.742 -17.547 1.00 84.94 121 PRO A N 1
ATOM 956 C CA . PRO A 1 121 ? 33.595 4.630 -18.487 1.00 84.94 121 PRO A CA 1
ATOM 957 C C . PRO A 1 121 ? 33.961 3.293 -17.829 1.00 84.94 121 PRO A C 1
ATOM 959 O O . PRO A 1 121 ? 34.928 3.203 -17.075 1.00 84.94 121 PRO A O 1
ATOM 962 N N . THR A 1 122 ? 33.242 2.219 -18.166 1.00 82.75 122 THR A N 1
ATOM 963 C CA . THR A 1 122 ? 33.395 0.883 -17.543 1.00 82.75 122 THR A CA 1
ATOM 964 C C . THR A 1 122 ? 34.807 0.291 -17.639 1.00 82.75 122 THR A C 1
ATOM 966 O O . THR A 1 122 ? 35.172 -0.565 -16.838 1.00 82.75 122 THR A O 1
ATOM 969 N N . LYS A 1 123 ? 35.621 0.753 -18.597 1.00 82.50 123 LYS A N 1
ATOM 970 C CA . LYS A 1 123 ? 37.032 0.365 -18.754 1.00 82.50 123 LYS A CA 1
ATOM 971 C C . LYS A 1 123 ? 37.961 0.980 -17.705 1.00 82.50 123 LYS A C 1
ATOM 973 O O . LYS A 1 123 ? 38.968 0.366 -17.380 1.00 82.50 123 LYS A O 1
ATOM 978 N N . TYR A 1 124 ? 37.628 2.167 -17.205 1.00 84.75 124 TYR A N 1
ATOM 979 C CA . TYR A 1 124 ? 38.419 2.887 -16.205 1.00 84.75 124 TYR A CA 1
ATOM 980 C C . TYR A 1 124 ? 37.945 2.606 -14.773 1.00 84.75 124 TYR A C 1
ATOM 982 O O . TYR A 1 124 ? 38.573 3.052 -13.818 1.00 84.75 124 TYR A O 1
ATOM 990 N N . MET A 1 125 ? 36.849 1.855 -14.606 1.00 87.12 125 MET A N 1
ATOM 991 C CA . MET A 1 125 ? 36.369 1.446 -13.289 1.00 87.12 125 MET A CA 1
ATOM 992 C C . MET A 1 125 ? 37.343 0.453 -12.654 1.00 87.12 125 MET A C 1
ATOM 994 O O . MET A 1 125 ? 37.573 -0.643 -13.173 1.00 87.12 125 MET A O 1
ATOM 998 N N . LEU A 1 126 ? 37.875 0.830 -11.496 1.00 87.25 126 LEU A N 1
ATOM 999 C CA . LEU A 1 126 ? 38.732 -0.025 -10.684 1.00 87.25 126 LEU A CA 1
ATOM 1000 C C . LEU A 1 126 ? 37.946 -1.263 -10.229 1.00 87.25 126 LEU A C 1
ATOM 1002 O O . LEU A 1 126 ? 36.770 -1.169 -9.867 1.00 87.25 126 LEU A O 1
ATOM 1006 N N . G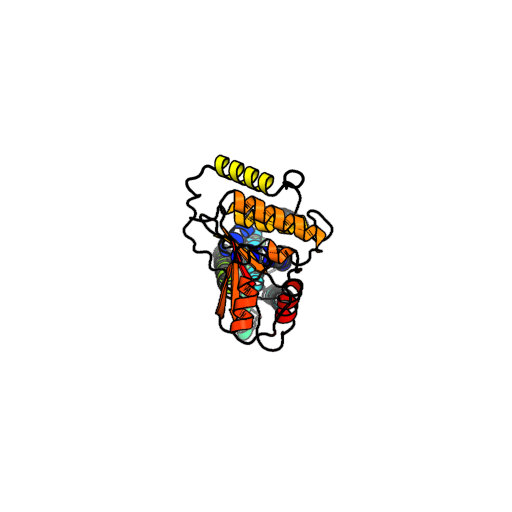LY A 1 127 ? 38.592 -2.433 -10.254 1.00 85.12 127 GLY A N 1
ATOM 1007 C CA . GLY A 1 127 ? 37.927 -3.723 -10.031 1.00 85.12 127 GLY A CA 1
ATOM 1008 C C . GLY A 1 127 ? 37.151 -3.800 -8.712 1.00 85.12 127 GLY A C 1
ATOM 1009 O O . GLY A 1 127 ? 36.054 -4.350 -8.684 1.00 85.12 127 GLY A O 1
ATOM 1010 N N . TRP A 1 128 ? 37.663 -3.165 -7.654 1.00 86.19 128 TRP A N 1
ATOM 1011 C CA . TRP A 1 128 ? 37.044 -3.155 -6.324 1.00 86.19 128 TRP A CA 1
ATOM 1012 C C . TRP A 1 128 ? 35.760 -2.315 -6.217 1.00 86.19 128 TRP A C 1
ATOM 1014 O O . TRP A 1 128 ? 34.980 -2.537 -5.299 1.00 86.19 128 TRP A O 1
ATOM 1024 N N . PHE A 1 129 ? 35.495 -1.396 -7.152 1.00 85.38 129 PHE A N 1
ATOM 1025 C CA . PHE A 1 129 ? 34.224 -0.655 -7.232 1.00 85.38 129 PHE A CA 1
ATOM 1026 C C . PHE A 1 129 ? 33.349 -1.074 -8.420 1.00 85.38 129 PHE A C 1
ATOM 1028 O O . PHE A 1 129 ? 32.173 -0.721 -8.491 1.00 85.38 129 PHE A O 1
ATOM 1035 N N . ARG A 1 130 ? 33.887 -1.875 -9.345 1.00 85.88 130 ARG A N 1
ATOM 1036 C CA . ARG A 1 130 ? 33.173 -2.327 -10.544 1.00 85.88 130 ARG A CA 1
ATOM 1037 C C . ARG A 1 130 ? 31.937 -3.179 -10.238 1.00 85.88 130 ARG A C 1
ATOM 1039 O O . ARG A 1 130 ? 31.021 -3.210 -11.050 1.00 85.88 130 ARG A O 1
ATOM 1046 N N . TRP A 1 131 ? 31.869 -3.843 -9.085 1.00 88.50 131 TRP A N 1
ATOM 1047 C CA . TRP A 1 131 ? 30.708 -4.661 -8.712 1.00 88.50 131 TRP A CA 1
ATOM 1048 C C . TRP A 1 131 ? 29.406 -3.851 -8.586 1.00 88.50 131 TRP A C 1
ATOM 1050 O O . TRP A 1 131 ? 28.342 -4.375 -8.905 1.00 88.50 131 TRP A O 1
ATOM 1060 N N . ILE A 1 132 ? 29.486 -2.563 -8.225 1.00 88.81 132 ILE A N 1
ATOM 1061 C CA . ILE A 1 132 ? 28.322 -1.664 -8.139 1.00 88.81 132 ILE A CA 1
ATOM 1062 C C . ILE A 1 132 ? 27.646 -1.529 -9.509 1.00 88.81 132 ILE A C 1
ATOM 1064 O O . ILE A 1 132 ? 26.422 -1.494 -9.604 1.00 88.81 132 ILE A O 1
ATOM 1068 N N . ASN A 1 133 ? 28.435 -1.517 -10.588 1.00 89.88 133 ASN A N 1
ATOM 1069 C CA . ASN A 1 133 ? 27.921 -1.481 -11.956 1.00 89.88 133 ASN A CA 1
ATOM 1070 C C . ASN A 1 133 ? 27.102 -2.740 -12.297 1.00 89.88 133 ASN A C 1
ATOM 1072 O O . ASN A 1 133 ? 26.094 -2.626 -12.986 1.00 89.88 133 ASN A O 1
ATOM 1076 N N . TYR A 1 134 ? 27.476 -3.916 -11.775 1.00 89.31 134 TYR A N 1
ATOM 1077 C CA . TYR A 1 134 ? 26.735 -5.164 -12.013 1.00 89.31 134 TYR A CA 1
ATOM 1078 C C . TYR A 1 134 ? 25.407 -5.247 -11.252 1.00 89.31 134 TYR A C 1
ATOM 1080 O O . TYR A 1 134 ? 24.512 -5.962 -11.690 1.00 89.31 134 TYR A O 1
ATOM 1088 N N . LEU A 1 135 ? 25.256 -4.512 -10.149 1.00 90.38 135 LEU A N 1
ATOM 1089 C CA . LEU A 1 135 ? 23.996 -4.409 -9.402 1.00 90.38 135 LEU A CA 1
ATOM 1090 C C . LEU A 1 135 ? 23.100 -3.260 -9.884 1.00 90.38 135 LEU A C 1
ATOM 1092 O O . LEU A 1 135 ? 22.037 -3.025 -9.317 1.00 90.38 135 LEU A O 1
ATOM 1096 N N . ASN A 1 136 ? 23.526 -2.526 -10.912 1.00 92.56 136 ASN A N 1
ATOM 1097 C CA . ASN A 1 136 ? 22.847 -1.327 -11.372 1.00 92.56 136 ASN A CA 1
ATOM 1098 C C . ASN A 1 136 ? 22.037 -1.599 -12.659 1.00 92.56 136 ASN A C 1
ATOM 1100 O O . ASN A 1 136 ? 22.626 -1.628 -13.744 1.00 92.56 136 ASN A O 1
ATOM 1104 N N . PRO A 1 137 ? 20.694 -1.711 -12.604 1.00 93.75 137 PRO A N 1
ATOM 1105 C CA . PRO A 1 137 ? 19.871 -1.912 -13.802 1.00 93.75 137 PRO A CA 1
ATOM 1106 C C . PRO A 1 137 ? 19.999 -0.758 -14.815 1.00 93.75 137 PRO A C 1
ATOM 1108 O O . PRO A 1 137 ? 19.930 -0.982 -16.026 1.00 93.75 137 PRO A O 1
ATOM 1111 N N . VAL A 1 138 ? 20.276 0.468 -14.351 1.00 93.69 138 VAL A N 1
ATOM 1112 C CA . VAL A 1 138 ? 20.487 1.645 -15.211 1.00 93.69 138 VAL A CA 1
ATOM 1113 C C . VAL A 1 138 ? 21.764 1.506 -16.036 1.00 93.69 138 VAL A C 1
ATOM 1115 O O . VAL A 1 138 ? 21.787 1.948 -17.182 1.00 93.69 1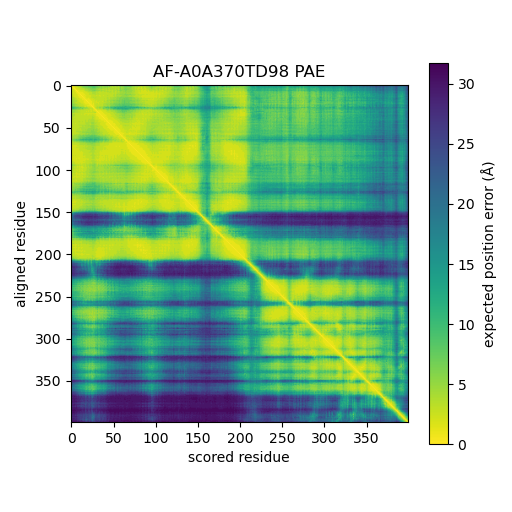38 VAL A O 1
ATOM 1118 N N . ALA A 1 139 ? 22.804 0.839 -15.524 1.00 92.75 139 ALA A N 1
ATOM 1119 C CA . ALA A 1 139 ? 24.023 0.580 -16.291 1.00 92.75 139 ALA A CA 1
ATOM 1120 C C . ALA A 1 139 ? 23.753 -0.303 -17.519 1.00 92.75 139 ALA A C 1
ATOM 1122 O O . ALA A 1 139 ? 24.217 0.002 -18.621 1.00 92.75 139 ALA A O 1
ATOM 1123 N N . PHE A 1 140 ? 22.953 -1.360 -17.349 1.00 93.31 140 PHE A N 1
ATOM 1124 C CA . PHE A 1 140 ? 22.561 -2.252 -18.441 1.00 93.31 140 PHE A CA 1
ATOM 1125 C C . PHE A 1 140 ? 21.661 -1.547 -19.459 1.00 93.31 140 PHE A C 1
ATOM 1127 O O . PHE A 1 140 ? 21.875 -1.696 -20.666 1.00 93.31 140 PHE A O 1
ATOM 1134 N N . GLY A 1 141 ? 20.710 -0.733 -18.984 1.00 92.81 141 GLY A N 1
ATOM 1135 C CA . GLY A 1 141 ? 19.876 0.112 -19.840 1.00 92.81 141 GLY A CA 1
ATOM 1136 C C . GLY A 1 141 ? 20.711 1.115 -20.635 1.00 92.81 141 GLY A C 1
ATOM 1137 O O . GLY A 1 141 ? 20.574 1.213 -21.850 1.00 92.81 141 GLY A O 1
ATOM 1138 N N . PHE A 1 142 ? 21.658 1.791 -19.983 1.00 91.25 142 PHE A N 1
ATOM 1139 C CA . PHE A 1 142 ? 22.558 2.744 -20.628 1.00 91.25 142 PHE A CA 1
ATOM 1140 C C . PHE A 1 142 ? 23.468 2.081 -21.671 1.00 91.25 142 PHE A C 1
ATOM 1142 O O . PHE A 1 142 ? 23.667 2.633 -22.752 1.00 91.25 142 PHE A O 1
ATOM 1149 N N . GLU A 1 143 ? 24.004 0.887 -21.399 1.00 90.31 143 GLU A N 1
ATOM 1150 C CA . GLU A 1 143 ? 24.731 0.103 -22.405 1.00 90.31 143 GLU A CA 1
ATOM 1151 C C . GLU A 1 143 ? 23.827 -0.258 -23.594 1.00 90.31 143 GLU A C 1
ATOM 1153 O O . GLU A 1 143 ? 24.230 -0.032 -24.734 1.00 90.31 143 GLU A O 1
ATOM 1158 N N . ALA A 1 144 ? 22.604 -0.744 -23.355 1.00 91.81 144 ALA A N 1
ATOM 1159 C CA . ALA A 1 144 ? 21.669 -1.116 -24.418 1.00 91.81 144 ALA A CA 1
ATOM 1160 C C . ALA A 1 144 ? 21.300 0.080 -25.314 1.00 91.81 144 ALA A C 1
ATOM 1162 O O . ALA A 1 144 ? 21.362 -0.030 -26.539 1.00 91.81 144 ALA A O 1
ATOM 1163 N N . LEU A 1 145 ? 20.991 1.233 -24.712 1.00 90.62 145 LEU A N 1
ATOM 1164 C CA . LEU A 1 145 ? 20.657 2.467 -25.428 1.00 90.62 145 LEU A CA 1
ATOM 1165 C C . LEU A 1 145 ? 21.851 3.036 -26.202 1.00 90.62 145 LEU A C 1
ATOM 1167 O O . LEU A 1 145 ? 21.689 3.468 -27.340 1.00 90.62 145 LEU A O 1
ATOM 1171 N N . LYS A 1 146 ? 23.069 2.978 -25.645 1.00 87.44 146 LYS A N 1
ATOM 1172 C CA . LYS A 1 146 ? 24.280 3.348 -26.394 1.00 87.44 146 LYS A CA 1
ATOM 1173 C C . LYS A 1 146 ? 24.458 2.459 -27.618 1.00 87.44 146 LYS A C 1
ATOM 1175 O O . LYS A 1 146 ? 24.696 2.971 -28.705 1.00 87.44 146 LYS A O 1
ATOM 1180 N N . ILE A 1 147 ? 24.341 1.137 -27.471 1.00 86.50 147 ILE A N 1
ATOM 1181 C CA . ILE A 1 147 ? 24.457 0.252 -28.634 1.00 86.50 147 ILE A CA 1
ATOM 1182 C C . ILE A 1 147 ? 23.376 0.626 -29.652 1.00 86.50 147 ILE A C 1
ATOM 1184 O O . ILE A 1 147 ? 23.683 0.740 -30.829 1.00 86.50 147 ILE A O 1
ATOM 1188 N N . ASN A 1 148 ? 22.143 0.883 -29.213 1.00 89.31 148 ASN A N 1
ATOM 1189 C CA . ASN A 1 148 ? 21.036 1.275 -30.080 1.00 89.31 148 ASN A CA 1
ATOM 1190 C C . ASN A 1 148 ? 21.314 2.517 -30.940 1.00 89.31 148 ASN A C 1
ATOM 1192 O O . ASN A 1 148 ? 21.203 2.451 -32.164 1.00 89.31 148 ASN A O 1
ATOM 1196 N N . GLU A 1 149 ? 21.744 3.609 -30.315 1.00 85.75 149 GLU A N 1
ATOM 1197 C CA . GLU A 1 149 ? 21.958 4.885 -31.005 1.00 85.75 149 GLU A CA 1
ATOM 1198 C C . GLU A 1 149 ? 23.241 4.900 -31.844 1.00 85.75 149 GLU A C 1
ATOM 1200 O O . GLU A 1 149 ? 23.271 5.455 -32.940 1.00 85.75 149 GLU A O 1
ATOM 1205 N N . PHE A 1 150 ? 24.311 4.257 -31.372 1.00 79.31 150 PHE A N 1
ATOM 1206 C CA . PHE A 1 150 ? 25.597 4.287 -32.072 1.00 79.31 150 PHE A CA 1
ATOM 1207 C C . PHE A 1 150 ? 25.735 3.199 -33.153 1.00 79.31 150 PHE A C 1
ATOM 1209 O O . PHE A 1 150 ? 26.681 3.237 -33.941 1.00 79.31 150 PHE A O 1
ATOM 1216 N N . THR A 1 151 ? 24.809 2.237 -33.218 1.00 71.00 151 THR A N 1
ATOM 1217 C CA . THR A 1 151 ? 24.728 1.275 -34.330 1.00 71.00 151 THR A CA 1
ATOM 1218 C C . THR A 1 151 ? 24.524 2.037 -35.637 1.00 71.00 151 THR A C 1
ATOM 1220 O O . THR A 1 151 ? 23.672 2.914 -35.688 1.00 71.00 151 THR A O 1
ATOM 1223 N N . GLN A 1 152 ? 25.270 1.716 -36.698 1.00 61.97 152 GLN A N 1
ATOM 1224 C CA . GLN A 1 152 ? 25.103 2.300 -38.049 1.00 61.97 152 GLN A CA 1
ATOM 1225 C C . GLN A 1 152 ? 25.279 3.833 -38.191 1.00 61.97 152 GLN A C 1
ATOM 1227 O O . GLN A 1 152 ? 25.106 4.364 -39.289 1.00 61.97 152 GLN A O 1
ATOM 1232 N N . THR A 1 153 ? 25.683 4.570 -37.149 1.00 59.88 153 THR A N 1
ATOM 1233 C CA . THR A 1 153 ? 25.969 6.011 -37.275 1.00 59.88 153 THR A CA 1
ATOM 1234 C C . THR A 1 153 ? 27.362 6.272 -37.848 1.00 59.88 153 THR A C 1
ATOM 1236 O O . THR A 1 153 ? 28.331 5.563 -37.563 1.00 59.88 153 THR A O 1
ATOM 1239 N N . ARG A 1 154 ? 27.476 7.332 -38.662 1.00 53.62 154 ARG A N 1
ATOM 1240 C CA . ARG A 1 154 ? 28.749 7.821 -39.213 1.00 53.62 154 ARG A CA 1
ATOM 1241 C C . ARG A 1 154 ? 29.486 8.651 -38.154 1.00 53.62 154 ARG A C 1
ATOM 1243 O O . ARG A 1 154 ? 29.432 9.874 -38.176 1.00 53.62 154 ARG A O 1
ATOM 1250 N N . SER A 1 155 ? 30.127 7.993 -37.191 1.00 52.59 155 SER A N 1
ATOM 1251 C CA . SER A 1 155 ? 30.959 8.666 -36.176 1.00 52.59 155 SER A CA 1
ATOM 1252 C C . SER A 1 155 ? 32.351 8.977 -36.731 1.00 52.59 155 SER A C 1
ATOM 1254 O O . SER A 1 155 ? 32.911 8.134 -37.410 1.00 52.59 155 SER A O 1
ATOM 1256 N N . SER A 1 156 ? 32.953 10.135 -36.441 1.00 47.28 156 SER A N 1
ATOM 1257 C CA . SER A 1 156 ? 34.329 10.471 -36.869 1.00 47.28 156 SER A CA 1
ATOM 1258 C C . SER A 1 156 ? 35.410 9.627 -36.175 1.00 47.28 156 SER A C 1
ATOM 1260 O O . SER A 1 156 ? 36.536 9.518 -36.664 1.00 47.28 156 SER A O 1
ATOM 1262 N N . VAL A 1 157 ? 35.068 8.997 -35.049 1.00 49.88 157 VAL A N 1
ATOM 1263 C CA . VAL A 1 157 ? 35.981 8.206 -34.222 1.00 49.88 157 VAL A CA 1
ATOM 1264 C C . VAL A 1 157 ? 35.842 6.728 -34.595 1.00 49.88 157 VAL A C 1
ATOM 1266 O O . VAL A 1 157 ? 34.768 6.152 -34.458 1.00 49.88 157 VAL A O 1
ATOM 1269 N N . GLY A 1 158 ? 36.923 6.100 -35.070 1.00 51.50 158 GLY A N 1
ATOM 1270 C CA . GLY A 1 158 ? 36.914 4.720 -35.590 1.00 51.50 158 GLY A CA 1
ATOM 1271 C C . GLY A 1 158 ? 37.038 4.607 -37.115 1.00 51.50 158 GLY A C 1
ATOM 1272 O O . GLY A 1 158 ? 36.858 3.514 -37.666 1.00 51.50 158 GLY A O 1
ATOM 1273 N N . SER A 1 159 ? 37.356 5.716 -37.793 1.00 56.41 159 SER A N 1
ATOM 1274 C CA . SER A 1 159 ? 37.753 5.729 -39.200 1.00 56.41 159 SER A CA 1
ATOM 1275 C C . SER A 1 159 ? 39.026 4.905 -39.403 1.00 56.41 159 SER A C 1
ATOM 1277 O O . SER A 1 159 ? 39.980 4.975 -38.630 1.00 56.41 159 SER A O 1
ATOM 1279 N N . VAL A 1 160 ? 39.020 4.073 -40.442 1.00 58.84 160 VAL A N 1
ATOM 1280 C CA . VAL A 1 160 ? 40.214 3.356 -40.900 1.00 58.84 160 VAL A CA 1
ATOM 1281 C C . VAL A 1 160 ? 40.739 4.113 -42.119 1.00 58.84 160 VAL A C 1
ATOM 1283 O O . VAL A 1 160 ? 39.915 4.471 -42.971 1.00 58.84 160 VAL A O 1
ATOM 1286 N N . PRO A 1 161 ? 42.057 4.375 -42.220 1.00 52.12 161 PRO A N 1
ATOM 1287 C CA . PRO A 1 161 ? 42.635 5.031 -43.389 1.00 52.12 161 PRO A CA 1
ATOM 1288 C C . PRO A 1 161 ? 42.179 4.339 -44.684 1.00 52.12 161 PRO A C 1
ATOM 1290 O O . PRO A 1 161 ? 42.324 3.126 -44.815 1.00 52.12 161 PRO A O 1
ATOM 1293 N N . GLY A 1 162 ? 41.578 5.095 -45.610 1.00 66.25 162 GLY A N 1
ATOM 1294 C CA . GLY A 1 162 ? 41.097 4.591 -46.907 1.00 66.25 162 GLY A CA 1
ATOM 1295 C C . GLY A 1 162 ? 39.610 4.208 -47.001 1.00 66.25 162 GLY A C 1
ATOM 1296 O O . GLY A 1 162 ? 39.155 3.877 -48.091 1.00 66.25 162 GLY A O 1
ATOM 1297 N N . SER A 1 163 ? 38.822 4.278 -45.920 1.00 57.12 163 SER A N 1
ATOM 1298 C CA . SER A 1 163 ? 37.367 4.024 -45.964 1.00 57.12 163 SER A CA 1
ATOM 1299 C C . SER A 1 163 ? 36.563 5.328 -45.976 1.00 57.12 163 SER A C 1
ATOM 1301 O O . SER A 1 163 ? 36.651 6.115 -45.037 1.00 57.12 163 SER A O 1
ATOM 1303 N N . SER A 1 164 ? 35.726 5.535 -46.999 1.00 59.25 164 SER A N 1
ATOM 1304 C CA . SER A 1 164 ? 34.837 6.706 -47.139 1.00 59.25 164 SER A CA 1
ATOM 1305 C C . SER A 1 164 ? 33.598 6.664 -46.234 1.00 59.25 164 SER A C 1
ATOM 1307 O O . SER A 1 164 ? 32.883 7.657 -46.103 1.00 59.25 164 SER A O 1
ATOM 1309 N N . SER A 1 165 ? 33.343 5.523 -45.586 1.00 54.41 165 SER A N 1
ATOM 1310 C CA . SER A 1 165 ? 32.287 5.363 -44.586 1.00 54.41 165 SER A CA 1
ATOM 1311 C C . SER A 1 165 ? 32.887 4.943 -43.247 1.00 54.41 165 SER A C 1
ATOM 1313 O O . SER A 1 165 ? 33.778 4.087 -43.188 1.00 54.41 165 SER A O 1
ATOM 1315 N N . ILE A 1 166 ? 32.412 5.557 -42.166 1.00 61.44 166 ILE A N 1
ATOM 1316 C CA . ILE A 1 166 ? 32.797 5.182 -40.808 1.00 61.44 166 ILE A CA 1
ATOM 1317 C C . ILE A 1 166 ? 31.632 4.413 -40.204 1.00 61.44 166 ILE A C 1
ATOM 1319 O O . ILE A 1 166 ? 30.514 4.918 -40.150 1.00 61.44 166 ILE A O 1
ATOM 1323 N N . ASN A 1 167 ? 31.892 3.173 -39.799 1.00 67.06 167 ASN A N 1
ATOM 1324 C CA . ASN A 1 167 ? 30.874 2.287 -39.253 1.00 67.06 167 ASN A CA 1
ATOM 1325 C C . ASN A 1 167 ? 30.872 2.380 -37.718 1.00 67.06 167 ASN A C 1
ATOM 1327 O O . ASN A 1 167 ? 31.839 1.962 -37.071 1.00 67.06 167 ASN A O 1
ATOM 1331 N N . GLY A 1 168 ? 29.786 2.907 -37.145 1.00 67.00 168 GLY A N 1
ATOM 1332 C CA . GLY A 1 168 ? 29.580 3.041 -35.699 1.00 67.00 168 GLY A CA 1
ATOM 1333 C C . GLY A 1 168 ? 29.718 1.731 -34.913 1.00 67.00 168 GLY A C 1
ATOM 1334 O O . GLY A 1 168 ? 30.206 1.742 -33.782 1.00 67.00 168 GLY A O 1
ATOM 1335 N N . ASP A 1 169 ? 29.454 0.578 -35.532 1.00 71.94 169 ASP A N 1
ATOM 1336 C CA . ASP A 1 169 ? 29.638 -0.733 -34.895 1.00 71.94 169 ASP A CA 1
ATOM 1337 C C . ASP A 1 169 ? 31.110 -0.987 -34.533 1.00 71.94 169 ASP A C 1
ATOM 1339 O O . ASP A 1 169 ? 31.430 -1.567 -33.489 1.00 71.94 169 ASP A O 1
ATOM 1343 N N . ARG A 1 170 ? 32.038 -0.501 -35.368 1.00 70.94 170 ARG A N 1
ATOM 1344 C CA . ARG A 1 170 ? 33.478 -0.610 -35.113 1.00 70.94 170 ARG A CA 1
ATOM 1345 C C . ARG A 1 170 ? 33.897 0.293 -33.957 1.00 70.94 170 ARG A C 1
ATOM 1347 O O . ARG A 1 170 ? 34.690 -0.147 -33.127 1.00 70.94 170 ARG A O 1
ATOM 1354 N N . PHE A 1 171 ? 33.339 1.502 -33.877 1.00 72.44 171 PHE A N 1
ATOM 1355 C CA . PHE A 1 171 ? 33.581 2.441 -32.780 1.00 72.44 171 PHE A CA 1
ATOM 1356 C C . PHE A 1 171 ? 33.129 1.869 -31.435 1.00 72.44 171 PHE A C 1
ATOM 1358 O O . PHE A 1 171 ? 33.879 1.888 -30.462 1.00 72.44 171 PHE A O 1
ATOM 1365 N N . ILE A 1 172 ? 31.923 1.309 -31.369 1.00 75.62 172 ILE A N 1
ATOM 1366 C CA . ILE A 1 172 ? 31.399 0.721 -30.133 1.00 75.62 172 ILE A CA 1
ATOM 1367 C C . ILE A 1 172 ? 32.246 -0.483 -29.701 1.00 75.62 172 ILE A C 1
ATOM 1369 O O . ILE A 1 172 ? 32.582 -0.627 -28.519 1.00 75.62 172 ILE A O 1
ATOM 1373 N N . LYS A 1 173 ? 32.651 -1.328 -30.655 1.00 77.00 173 LYS A N 1
ATOM 1374 C CA . LYS A 1 173 ? 33.468 -2.512 -30.379 1.00 77.00 173 LYS A CA 1
ATOM 1375 C C . LYS A 1 173 ? 34.882 -2.152 -29.910 1.00 77.00 173 LYS A C 1
ATOM 1377 O O . LYS A 1 173 ? 35.360 -2.743 -28.942 1.00 77.00 173 LYS A O 1
ATOM 1382 N N . SER A 1 174 ? 35.547 -1.177 -30.532 1.00 71.75 174 SER A N 1
ATOM 1383 C CA . SER A 1 174 ? 36.897 -0.752 -30.132 1.00 71.75 174 SER A CA 1
ATOM 1384 C C . SER A 1 174 ? 36.880 0.055 -28.825 1.00 71.75 174 SER A C 1
ATOM 1386 O O . SER A 1 174 ? 37.609 -0.262 -27.876 1.00 71.75 174 SER A O 1
ATOM 1388 N N . SER A 1 175 ? 35.986 1.037 -28.717 1.00 70.69 175 SER A N 1
ATOM 1389 C CA . SER A 1 175 ? 35.923 1.973 -27.591 1.00 70.69 175 SER A CA 1
ATOM 1390 C C . SER A 1 175 ? 35.290 1.371 -26.341 1.00 70.69 175 SER A C 1
ATOM 1392 O O . SER A 1 175 ? 35.758 1.667 -25.245 1.00 70.69 175 SER A O 1
ATOM 1394 N N . HIS A 1 176 ? 34.311 0.468 -26.468 1.00 72.38 176 HIS A N 1
ATOM 1395 C CA . HIS A 1 176 ? 33.553 -0.061 -25.324 1.00 72.38 176 HIS A CA 1
ATOM 1396 C C . HIS A 1 176 ? 33.463 -1.596 -25.246 1.00 72.38 176 HIS A C 1
ATOM 1398 O O . HIS A 1 176 ? 33.090 -2.111 -24.197 1.00 72.38 176 HIS A O 1
ATOM 1404 N N . ARG A 1 177 ? 33.866 -2.340 -26.291 1.00 74.06 177 ARG A N 1
ATOM 1405 C CA . ARG A 1 177 ? 33.706 -3.810 -26.398 1.00 74.06 177 ARG A CA 1
ATOM 1406 C C . ARG A 1 177 ? 32.251 -4.283 -26.269 1.00 74.06 177 ARG A C 1
ATOM 1408 O O . ARG A 1 177 ? 32.004 -5.391 -25.793 1.00 74.06 177 ARG A O 1
ATOM 1415 N N . TYR A 1 178 ? 31.294 -3.465 -26.698 1.00 81.12 178 TYR A N 1
ATOM 1416 C CA . TYR A 1 178 ? 29.898 -3.893 -26.754 1.00 81.12 178 TYR A CA 1
ATOM 1417 C C . TYR A 1 178 ? 29.569 -4.564 -28.088 1.00 81.12 178 TYR A C 1
ATOM 1419 O O . TYR A 1 178 ? 30.161 -4.251 -29.122 1.00 81.12 178 TYR A O 1
ATOM 1427 N N . TYR A 1 179 ? 28.613 -5.487 -28.036 1.00 79.69 179 TYR A N 1
ATOM 1428 C CA . TYR A 1 179 ? 28.139 -6.273 -29.172 1.00 79.69 179 TYR A CA 1
ATOM 1429 C C . TYR A 1 179 ? 26.625 -6.129 -29.309 1.00 79.69 179 TYR A C 1
ATOM 1431 O O . TYR A 1 179 ? 25.939 -5.924 -28.312 1.00 79.69 179 TYR A O 1
ATOM 1439 N N . HIS A 1 180 ? 26.086 -6.322 -30.514 1.00 78.19 180 HIS A N 1
ATOM 1440 C CA . HIS A 1 180 ? 24.633 -6.319 -30.750 1.00 78.19 180 HIS A CA 1
ATOM 1441 C C . HIS A 1 180 ? 23.874 -7.301 -29.852 1.00 78.19 180 HIS A C 1
ATOM 1443 O O . HIS A 1 180 ? 22.816 -6.962 -29.331 1.00 78.19 180 HIS A O 1
ATOM 1449 N N . ALA A 1 181 ? 24.458 -8.471 -29.574 1.00 82.88 181 ALA A N 1
ATOM 1450 C CA . ALA A 1 181 ? 23.894 -9.454 -28.647 1.00 82.88 181 ALA A CA 1
ATOM 1451 C C . ALA A 1 181 ? 23.710 -8.911 -27.214 1.00 82.88 181 ALA A C 1
ATOM 1453 O O . ALA A 1 181 ? 22.813 -9.350 -26.493 1.00 82.88 181 ALA A O 1
ATOM 1454 N N . ASN A 1 182 ? 24.507 -7.917 -26.800 1.00 86.12 182 ASN A N 1
ATOM 1455 C CA . ASN A 1 182 ? 24.373 -7.306 -25.479 1.00 86.12 182 ASN A CA 1
ATOM 1456 C C . ASN A 1 182 ? 23.068 -6.508 -25.340 1.00 86.12 182 ASN A C 1
ATOM 1458 O O . ASN A 1 182 ? 22.601 -6.372 -24.214 1.00 86.12 182 ASN A O 1
ATOM 1462 N N . LYS A 1 183 ? 22.457 -6.019 -26.438 1.00 87.50 183 LYS A N 1
ATOM 1463 C CA . LYS A 1 183 ? 21.182 -5.274 -26.390 1.00 87.50 183 LYS A CA 1
ATOM 1464 C C . LYS A 1 183 ? 20.098 -6.095 -25.687 1.00 87.50 183 LYS A C 1
ATOM 1466 O O . LYS A 1 183 ? 19.551 -5.674 -24.671 1.00 87.50 183 LYS A O 1
ATOM 1471 N N . TRP A 1 184 ? 19.844 -7.295 -26.204 1.00 90.19 184 TRP A N 1
ATOM 1472 C CA . TRP A 1 184 ? 18.787 -8.178 -25.714 1.00 90.19 184 TRP A CA 1
ATOM 1473 C C . TRP A 1 184 ? 19.159 -8.888 -24.413 1.00 90.19 184 TRP A C 1
ATOM 1475 O O . TRP A 1 184 ? 18.306 -9.047 -23.544 1.00 90.19 184 TRP A O 1
ATOM 1485 N N . ARG A 1 185 ? 20.442 -9.225 -24.213 1.00 93.56 185 ARG A N 1
ATOM 1486 C CA . ARG A 1 185 ? 20.926 -9.713 -22.911 1.00 93.56 185 ARG A CA 1
ATOM 1487 C C . ARG A 1 185 ? 20.638 -8.697 -21.805 1.00 93.56 185 ARG A C 1
ATOM 1489 O O . ARG A 1 185 ? 20.120 -9.065 -20.758 1.00 93.56 185 ARG A O 1
ATOM 1496 N N . ASN A 1 186 ? 20.968 -7.426 -22.033 1.00 93.69 186 ASN A N 1
ATOM 1497 C CA . ASN A 1 186 ? 20.767 -6.370 -21.044 1.00 93.69 186 ASN A CA 1
ATOM 1498 C C . ASN A 1 186 ? 19.283 -6.126 -20.767 1.00 93.69 186 ASN A C 1
ATOM 1500 O O . ASN A 1 186 ? 18.917 -5.916 -19.616 1.00 93.69 186 ASN A O 1
ATOM 1504 N N . PHE A 1 187 ? 18.430 -6.221 -21.789 1.00 94.62 187 PHE A N 1
ATOM 1505 C CA . PHE A 1 187 ? 16.982 -6.191 -21.596 1.00 94.62 187 PHE A CA 1
ATOM 1506 C C . PHE A 1 187 ? 16.498 -7.318 -20.671 1.00 94.62 187 PHE A C 1
ATOM 1508 O O . PHE A 1 187 ? 15.798 -7.051 -19.697 1.00 94.62 187 PHE A O 1
ATOM 1515 N N . GLY A 1 188 ? 16.947 -8.556 -20.909 1.00 95.12 188 GLY A N 1
ATOM 1516 C CA . GLY A 1 188 ? 16.641 -9.688 -20.031 1.00 95.12 188 GLY A CA 1
ATOM 1517 C C . GLY A 1 188 ? 17.113 -9.468 -18.590 1.00 95.12 188 GLY A C 1
ATOM 1518 O O . GLY A 1 188 ? 16.366 -9.731 -17.654 1.00 95.12 188 GLY A O 1
ATOM 1519 N N . VAL A 1 189 ? 18.311 -8.905 -18.396 1.00 95.25 189 VAL A N 1
ATOM 1520 C CA . VAL A 1 189 ? 18.831 -8.562 -17.059 1.00 95.25 189 VAL A CA 1
ATOM 1521 C C . VAL A 1 189 ? 17.939 -7.539 -16.346 1.00 95.25 189 VAL A C 1
ATOM 1523 O O . VAL A 1 189 ? 17.661 -7.708 -15.161 1.00 95.25 189 VAL A O 1
ATOM 1526 N N . ILE A 1 190 ? 17.447 -6.510 -17.047 1.00 96.00 190 ILE A N 1
ATOM 1527 C CA . ILE A 1 190 ? 16.528 -5.510 -16.470 1.00 96.00 190 ILE A CA 1
ATOM 1528 C C . ILE A 1 190 ? 15.224 -6.173 -16.007 1.00 96.00 190 ILE A C 1
ATOM 1530 O O . ILE A 1 190 ? 14.767 -5.896 -14.899 1.00 96.00 190 ILE A O 1
ATOM 1534 N N . ILE A 1 191 ? 14.655 -7.079 -16.811 1.00 96.12 191 ILE A N 1
ATOM 1535 C CA . ILE A 1 191 ? 13.454 -7.841 -16.432 1.00 96.12 191 ILE A CA 1
ATOM 1536 C C . ILE A 1 191 ? 13.726 -8.695 -15.189 1.00 96.12 191 ILE A C 1
ATOM 1538 O O . ILE A 1 191 ? 12.918 -8.699 -14.262 1.00 96.12 191 ILE A O 1
ATOM 1542 N N . THR A 1 192 ? 14.872 -9.376 -15.125 1.00 96.31 192 THR A N 1
ATOM 1543 C CA . THR A 1 192 ? 15.252 -10.170 -13.948 1.00 96.31 192 THR A CA 1
ATOM 1544 C C . THR A 1 192 ? 15.343 -9.307 -12.691 1.00 96.31 192 THR A C 1
ATOM 1546 O O . THR A 1 192 ? 14.808 -9.698 -11.657 1.00 96.31 192 THR A O 1
ATOM 1549 N N . PHE A 1 193 ? 15.956 -8.119 -12.766 1.00 95.69 193 PHE A N 1
ATOM 1550 C CA . PHE A 1 193 ? 15.988 -7.181 -11.638 1.00 95.69 193 PHE A CA 1
ATOM 1551 C C . PHE A 1 193 ? 14.587 -6.721 -11.230 1.00 95.69 193 PHE A C 1
ATOM 1553 O O . PHE A 1 193 ? 14.286 -6.686 -10.041 1.00 95.69 193 PHE A O 1
ATOM 1560 N N . MET A 1 194 ? 13.726 -6.403 -12.198 1.00 94.88 194 MET A N 1
ATOM 1561 C CA . MET A 1 194 ? 12.342 -6.006 -11.936 1.00 94.88 194 MET A CA 1
ATOM 1562 C C . MET A 1 194 ? 11.584 -7.098 -11.170 1.00 94.88 194 MET A C 1
ATOM 1564 O O . MET A 1 194 ? 10.993 -6.811 -10.132 1.00 94.88 194 MET A O 1
ATOM 1568 N N . ILE A 1 195 ? 11.640 -8.349 -11.639 1.00 95.81 195 ILE A N 1
ATOM 1569 C CA . ILE A 1 195 ? 10.979 -9.488 -10.983 1.00 95.81 195 ILE A CA 1
ATOM 1570 C C . ILE A 1 195 ? 11.585 -9.739 -9.599 1.00 95.81 195 ILE A C 1
ATOM 1572 O O . ILE A 1 195 ? 10.853 -9.944 -8.635 1.00 95.81 195 ILE A O 1
ATOM 1576 N N . PHE A 1 196 ? 12.912 -9.686 -9.478 1.00 96.06 196 PHE A N 1
ATOM 1577 C CA . PHE A 1 196 ? 13.599 -9.868 -8.203 1.00 96.06 196 PHE A CA 1
ATOM 1578 C C . PHE A 1 196 ? 13.151 -8.835 -7.161 1.00 96.06 196 PHE A C 1
ATOM 1580 O O . PHE A 1 196 ? 12.726 -9.216 -6.073 1.00 96.06 196 PHE A O 1
ATOM 1587 N N . PHE A 1 197 ? 13.189 -7.540 -7.487 1.00 95.19 197 PHE A N 1
ATOM 1588 C CA . PHE A 1 197 ? 12.776 -6.497 -6.546 1.00 95.19 197 PHE A CA 1
ATOM 1589 C C . PHE A 1 197 ? 11.275 -6.516 -6.265 1.00 95.19 197 PHE A C 1
ATOM 1591 O O . PHE A 1 197 ? 10.877 -6.212 -5.145 1.00 95.19 197 PHE A O 1
ATOM 1598 N N . MET A 1 198 ? 10.451 -6.938 -7.228 1.00 92.94 198 MET A N 1
ATOM 1599 C CA . MET A 1 198 ? 9.030 -7.195 -6.994 1.00 92.94 198 MET A CA 1
ATOM 1600 C C . MET A 1 198 ? 8.829 -8.300 -5.948 1.00 92.94 198 MET A C 1
ATOM 1602 O O . MET A 1 198 ? 8.064 -8.117 -5.007 1.00 92.94 198 MET A O 1
ATOM 1606 N N . LEU A 1 199 ? 9.548 -9.423 -6.053 1.00 94.38 199 LEU A N 1
ATOM 1607 C CA . LEU A 1 199 ? 9.480 -10.495 -5.054 1.00 94.38 199 LEU A CA 1
ATOM 1608 C C . LEU A 1 199 ? 9.974 -10.023 -3.683 1.00 94.38 199 LEU A C 1
ATOM 1610 O O . LEU A 1 199 ? 9.330 -10.300 -2.675 1.00 94.38 199 LEU A O 1
ATOM 1614 N N . VAL A 1 200 ? 11.081 -9.275 -3.638 1.00 93.62 200 VAL A N 1
ATOM 1615 C CA . VAL A 1 200 ? 11.590 -8.685 -2.389 1.00 93.62 200 VAL A CA 1
ATOM 1616 C C . VAL A 1 200 ? 10.560 -7.742 -1.775 1.00 93.62 200 VAL A C 1
ATOM 1618 O O . VAL A 1 200 ? 10.352 -7.790 -0.569 1.00 93.62 200 VAL A O 1
ATOM 1621 N N . TYR A 1 201 ? 9.894 -6.915 -2.581 1.00 92.00 201 TYR A N 1
ATOM 1622 C CA . TYR A 1 201 ? 8.838 -6.025 -2.113 1.00 92.00 201 TYR A CA 1
ATOM 1623 C C . TYR A 1 201 ? 7.666 -6.806 -1.503 1.00 92.00 201 TYR A C 1
ATOM 1625 O O . TYR A 1 201 ? 7.316 -6.555 -0.349 1.00 92.00 201 TYR A O 1
ATOM 1633 N N . LEU A 1 202 ? 7.123 -7.800 -2.214 1.00 91.62 202 LEU A N 1
ATOM 1634 C CA . LEU A 1 202 ? 6.020 -8.627 -1.711 1.00 91.62 202 LEU A CA 1
ATOM 1635 C C . LEU A 1 202 ? 6.399 -9.327 -0.396 1.00 91.62 202 LEU A C 1
ATOM 1637 O O . LEU A 1 202 ? 5.674 -9.215 0.593 1.00 91.62 202 LEU A O 1
ATOM 1641 N N . LEU A 1 203 ? 7.579 -9.948 -0.335 1.00 91.38 203 LEU A N 1
ATOM 1642 C CA . LEU A 1 203 ? 8.076 -10.601 0.881 1.00 91.38 203 LEU A CA 1
ATOM 1643 C C . LEU A 1 203 ? 8.315 -9.609 2.027 1.00 91.38 203 LEU A C 1
ATOM 1645 O O . LEU A 1 203 ? 8.000 -9.907 3.179 1.00 91.38 203 LEU A O 1
ATOM 1649 N N . ALA A 1 204 ? 8.851 -8.422 1.735 1.00 89.50 204 ALA A N 1
ATOM 1650 C CA . ALA A 1 204 ? 9.089 -7.391 2.739 1.00 89.50 204 ALA A CA 1
ATOM 1651 C C . ALA A 1 204 ? 7.775 -6.900 3.358 1.00 89.50 204 ALA A C 1
ATOM 1653 O O . ALA A 1 204 ? 7.704 -6.753 4.578 1.00 89.50 204 ALA A O 1
ATOM 1654 N N . THR A 1 205 ? 6.730 -6.692 2.547 1.00 86.06 205 THR A N 1
ATOM 1655 C CA . THR A 1 205 ? 5.410 -6.271 3.052 1.00 86.06 205 THR A CA 1
ATOM 1656 C C . THR A 1 205 ? 4.776 -7.316 3.964 1.00 86.06 205 THR A C 1
ATOM 1658 O O . THR A 1 205 ? 4.232 -6.973 5.016 1.00 86.06 205 THR A O 1
ATOM 1661 N N . GLU A 1 206 ? 4.915 -8.596 3.623 1.00 84.50 206 GLU A N 1
ATOM 1662 C CA . GLU A 1 206 ? 4.403 -9.694 4.437 1.00 84.50 206 GLU A CA 1
ATOM 1663 C C . GLU A 1 206 ? 5.181 -9.837 5.752 1.00 84.50 206 GLU A C 1
ATOM 1665 O O . GLU A 1 206 ? 4.590 -9.886 6.835 1.00 84.50 206 GLU A O 1
ATOM 1670 N N . TRP A 1 207 ? 6.514 -9.803 5.688 1.00 79.31 207 TRP A N 1
ATOM 1671 C CA . TRP A 1 207 ? 7.360 -9.961 6.870 1.00 79.31 207 TRP A CA 1
ATOM 1672 C C . TRP A 1 207 ? 7.229 -8.800 7.863 1.00 79.31 207 TRP A C 1
ATOM 1674 O O . TRP A 1 207 ? 7.218 -9.003 9.079 1.00 79.31 207 TRP A O 1
ATOM 1684 N N . ILE A 1 208 ? 7.096 -7.569 7.370 1.00 70.69 208 ILE A N 1
ATOM 1685 C CA . ILE A 1 208 ? 6.980 -6.388 8.231 1.00 70.69 208 ILE A CA 1
ATOM 1686 C C . ILE A 1 208 ? 5.599 -6.276 8.863 1.00 70.69 208 ILE A C 1
ATOM 1688 O O . ILE A 1 208 ? 5.511 -5.877 10.025 1.00 70.69 208 ILE A O 1
ATOM 1692 N N . SER A 1 209 ? 4.543 -6.699 8.168 1.00 59.91 209 SER A N 1
ATOM 1693 C CA . SER A 1 209 ? 3.213 -6.790 8.773 1.00 59.91 209 SER A CA 1
ATOM 1694 C C . SER A 1 209 ? 3.128 -7.893 9.840 1.00 59.91 209 SER A C 1
ATOM 1696 O O . SER A 1 209 ? 2.398 -7.744 10.821 1.00 59.91 209 SER A O 1
ATOM 1698 N N . ALA A 1 210 ? 3.930 -8.961 9.720 1.00 48.81 210 ALA A N 1
ATOM 1699 C CA . ALA A 1 210 ? 3.990 -10.039 10.710 1.00 48.81 210 ALA A CA 1
ATOM 1700 C C . ALA A 1 210 ? 4.586 -9.610 12.068 1.00 48.81 210 ALA A C 1
ATOM 1702 O O . ALA A 1 210 ? 4.269 -10.216 13.095 1.00 48.81 210 ALA A O 1
ATOM 1703 N N . ASN A 1 211 ? 5.392 -8.541 12.118 1.00 48.44 211 ASN A N 1
ATOM 1704 C CA . ASN A 1 211 ? 5.879 -7.959 13.374 1.00 48.44 211 ASN A CA 1
ATOM 1705 C C . ASN A 1 211 ? 4.776 -7.130 14.058 1.00 48.44 211 ASN A C 1
ATOM 1707 O O . ASN A 1 211 ? 4.848 -5.904 14.157 1.00 48.44 211 ASN A O 1
ATOM 1711 N N . LYS A 1 212 ? 3.738 -7.819 14.545 1.00 52.00 212 LYS A N 1
ATOM 1712 C CA . LYS A 1 212 ? 2.663 -7.239 15.357 1.00 52.00 212 LYS A CA 1
ATOM 1713 C C . LYS A 1 212 ? 3.235 -6.549 16.600 1.00 52.00 212 LYS A C 1
ATOM 1715 O O . LYS A 1 212 ? 4.085 -7.092 17.308 1.00 52.00 212 LYS A O 1
ATOM 1720 N N . SER A 1 213 ? 2.715 -5.356 16.891 1.00 40.94 213 SER A N 1
ATOM 1721 C CA . SER A 1 213 ? 2.850 -4.724 18.206 1.00 40.94 213 SER A CA 1
ATOM 1722 C C . SER A 1 213 ? 2.430 -5.724 19.290 1.00 40.94 213 SER A C 1
ATOM 1724 O O . SER A 1 213 ? 1.414 -6.395 19.141 1.00 40.94 213 SER A O 1
ATOM 1726 N N . ARG A 1 214 ? 3.192 -5.816 20.389 1.00 40.34 214 ARG A N 1
ATOM 1727 C CA . ARG A 1 214 ? 2.930 -6.698 21.550 1.00 40.34 214 ARG A CA 1
ATOM 1728 C C . ARG A 1 214 ? 1.624 -6.381 22.308 1.00 40.34 214 ARG A C 1
ATOM 1730 O O . ARG A 1 214 ? 1.390 -6.952 23.369 1.00 40.34 214 ARG A O 1
ATOM 1737 N N . GLY A 1 215 ? 0.801 -5.468 21.801 1.00 43.72 215 GLY A N 1
ATOM 1738 C CA . GLY A 1 215 ? -0.529 -5.178 22.321 1.00 43.72 215 GLY A CA 1
ATOM 1739 C C . GLY A 1 215 ? -1.568 -6.080 21.666 1.00 43.72 215 GLY A C 1
ATOM 1740 O O . GLY A 1 215 ? -1.693 -6.078 20.447 1.00 43.72 215 GLY A O 1
ATOM 1741 N N . GLU A 1 216 ? -2.253 -6.850 22.510 1.00 38.06 216 GLU A N 1
ATOM 1742 C CA . GLU A 1 216 ? -3.552 -7.504 22.300 1.00 38.06 216 GLU A CA 1
ATOM 1743 C C . GLU A 1 216 ? -3.897 -7.816 20.848 1.00 38.06 216 GLU A C 1
ATOM 1745 O O . GLU A 1 216 ? -4.528 -7.047 20.125 1.00 38.06 216 GLU A O 1
ATOM 1750 N N . VAL A 1 217 ? -3.479 -9.009 20.434 1.00 40.31 217 VAL A N 1
ATOM 1751 C CA . VAL A 1 217 ? -3.955 -9.612 19.201 1.00 40.31 217 VAL A CA 1
ATOM 1752 C C . VAL A 1 217 ? -5.448 -9.868 19.369 1.00 40.31 217 VAL A C 1
ATOM 1754 O O . VAL A 1 217 ? -5.839 -10.788 20.085 1.00 40.31 217 VAL A O 1
ATOM 1757 N N . LEU A 1 218 ? -6.277 -9.072 18.697 1.00 45.03 218 LEU A N 1
ATOM 1758 C CA . LEU A 1 218 ? -7.660 -9.446 18.435 1.00 45.03 218 LEU A CA 1
ATOM 1759 C C . LEU A 1 218 ? -7.614 -10.672 17.517 1.00 45.03 218 LEU A C 1
ATOM 1761 O O . LEU A 1 218 ? -7.408 -10.572 16.308 1.00 45.03 218 LEU A O 1
ATOM 1765 N N . VAL A 1 219 ? -7.676 -11.856 18.124 1.00 39.47 219 VAL A N 1
ATOM 1766 C CA . VAL A 1 219 ? -7.873 -13.114 17.408 1.00 39.47 219 VAL A CA 1
ATOM 1767 C C . VAL A 1 219 ? -9.369 -13.222 17.167 1.00 39.47 219 VAL A C 1
ATOM 1769 O O . VAL A 1 219 ? -10.095 -13.802 17.971 1.00 39.47 219 VAL A O 1
ATOM 1772 N N . PHE A 1 220 ? -9.841 -12.647 16.065 1.00 48.06 220 PHE A N 1
ATOM 1773 C CA . PHE A 1 220 ? -11.132 -13.061 15.538 1.00 48.06 220 PHE A CA 1
ATOM 1774 C C . PHE A 1 220 ? -10.979 -14.497 15.043 1.00 48.06 220 PHE A C 1
ATOM 1776 O O . PHE A 1 220 ? -10.155 -14.793 14.171 1.00 48.06 220 PHE A O 1
ATOM 1783 N N . ARG A 1 221 ? -11.730 -15.417 15.657 1.00 41.75 221 ARG A N 1
ATOM 1784 C CA . ARG A 1 221 ? -11.854 -16.780 15.152 1.00 41.75 221 ARG A CA 1
ATOM 1785 C C . ARG A 1 221 ? -12.562 -16.674 13.808 1.00 41.75 221 ARG A C 1
ATOM 1787 O O . ARG A 1 221 ? -13.763 -16.449 13.751 1.00 41.75 221 ARG A O 1
ATOM 1794 N N . ARG A 1 222 ? -11.773 -16.823 12.747 1.00 41.84 222 ARG A N 1
ATOM 1795 C CA . ARG A 1 222 ? -12.187 -16.991 11.356 1.00 41.84 222 ARG A CA 1
ATOM 1796 C C . ARG A 1 222 ? -12.880 -18.346 11.202 1.00 41.84 222 ARG A C 1
ATOM 1798 O O . ARG A 1 222 ? -12.412 -19.201 10.464 1.00 41.84 222 ARG A O 1
ATOM 1805 N N . GLU A 1 223 ? -13.972 -18.578 11.923 1.00 41.09 223 GLU A N 1
ATOM 1806 C CA . GLU A 1 223 ? -15.043 -19.302 11.256 1.00 41.09 223 GLU A CA 1
ATOM 1807 C C . GLU A 1 223 ? -15.464 -18.326 10.176 1.00 41.09 223 GLU A C 1
ATOM 1809 O O . GLU A 1 223 ? -15.949 -17.236 10.470 1.00 41.09 223 GLU A O 1
ATOM 1814 N N . SER A 1 224 ? -15.043 -18.633 8.951 1.00 42.72 224 SER A N 1
ATOM 1815 C CA . SER A 1 224 ? -15.501 -17.973 7.747 1.00 42.72 224 SER A CA 1
ATOM 1816 C C . SER A 1 224 ? -17.004 -17.821 7.893 1.00 42.72 224 SER A C 1
ATOM 1818 O O . SER A 1 224 ? -17.740 -18.794 7.745 1.00 42.72 224 SER A O 1
ATOM 1820 N N . LEU A 1 225 ? -17.444 -16.618 8.261 1.00 50.72 225 LEU A N 1
ATOM 1821 C CA . LEU A 1 225 ? -18.790 -16.191 7.968 1.00 50.72 225 LEU A CA 1
ATOM 1822 C C . LEU A 1 225 ? -18.900 -16.442 6.485 1.00 50.72 225 LEU A C 1
ATOM 1824 O O . LEU A 1 225 ? -18.145 -15.875 5.695 1.00 50.72 225 LEU A O 1
ATOM 1828 N N . ASP A 1 226 ? -19.701 -17.444 6.180 1.00 48.25 226 ASP A N 1
ATOM 1829 C CA . ASP A 1 226 ? -19.852 -18.069 4.888 1.00 48.25 226 ASP A CA 1
ATOM 1830 C C . ASP A 1 226 ? -20.647 -17.052 4.043 1.00 48.25 226 ASP A C 1
ATOM 1832 O O . ASP A 1 226 ? -21.823 -17.163 3.757 1.00 48.25 226 ASP A O 1
ATOM 1836 N N . LEU A 1 227 ? -20.028 -15.895 3.810 1.00 56.56 227 LEU A N 1
ATOM 1837 C CA . LEU A 1 227 ? -20.562 -14.764 3.067 1.00 56.56 227 LEU A CA 1
ATOM 1838 C C . LEU A 1 227 ? -20.226 -14.944 1.585 1.00 56.56 227 LEU A C 1
ATOM 1840 O O . LEU A 1 227 ? -20.744 -14.206 0.755 1.00 56.56 227 LEU A O 1
ATOM 1844 N N . ASP A 1 228 ? -19.366 -15.902 1.229 1.00 61.06 228 ASP A N 1
ATOM 1845 C CA . ASP A 1 228 ? -18.990 -16.192 -0.158 1.00 61.06 228 ASP A CA 1
ATOM 1846 C C . ASP A 1 228 ? -20.167 -16.754 -0.967 1.00 61.06 228 ASP A C 1
ATOM 1848 O O . ASP A 1 228 ? -20.226 -16.552 -2.177 1.00 61.06 228 ASP A O 1
ATOM 1852 N N . HIS A 1 229 ? -21.138 -17.390 -0.306 1.00 68.88 229 HIS A N 1
ATOM 1853 C CA . HIS A 1 229 ? -22.355 -17.899 -0.939 1.00 68.88 229 HIS A CA 1
ATOM 1854 C C . HIS A 1 229 ? -23.531 -16.910 -0.930 1.00 68.88 229 HIS A C 1
ATOM 1856 O O . HIS A 1 229 ? -24.576 -17.208 -1.504 1.00 68.88 229 HIS A O 1
ATOM 1862 N N . ILE A 1 230 ? -23.374 -15.746 -0.292 1.00 77.94 230 ILE A N 1
ATOM 1863 C CA . ILE A 1 230 ? -24.392 -14.692 -0.253 1.00 77.94 230 ILE A CA 1
ATOM 1864 C C . ILE A 1 230 ? -24.192 -13.776 -1.460 1.00 77.94 230 ILE A C 1
ATOM 1866 O O . ILE A 1 230 ? -23.067 -13.344 -1.748 1.00 77.94 230 ILE A O 1
ATOM 1870 N N . SER A 1 231 ? -25.281 -13.470 -2.162 1.00 85.19 231 SER A N 1
ATOM 1871 C CA . SER A 1 231 ? -25.246 -12.575 -3.319 1.00 85.19 231 SER A CA 1
ATOM 1872 C C . SER A 1 231 ? -24.793 -11.164 -2.920 1.00 85.19 231 SER A C 1
ATOM 1874 O O . SER A 1 231 ? -24.944 -10.733 -1.776 1.00 85.19 231 SER A O 1
ATOM 1876 N N . THR A 1 232 ? -24.207 -10.413 -3.857 1.00 84.12 232 THR A N 1
ATOM 1877 C CA . THR A 1 232 ? -23.797 -9.024 -3.582 1.00 84.12 232 THR A CA 1
ATOM 1878 C C . THR A 1 232 ? -24.987 -8.146 -3.192 1.00 84.12 232 THR A C 1
ATOM 1880 O O . THR A 1 232 ? -24.826 -7.257 -2.366 1.00 84.12 232 THR A O 1
ATOM 1883 N N . GLU A 1 233 ? -26.172 -8.420 -3.735 1.00 86.94 233 GLU A N 1
ATOM 1884 C CA . GLU A 1 233 ? -27.412 -7.703 -3.421 1.00 86.94 233 GLU A CA 1
ATOM 1885 C C . GLU A 1 233 ? -27.829 -7.913 -1.959 1.00 86.94 233 GLU A C 1
ATOM 1887 O O . GLU A 1 233 ? -27.945 -6.948 -1.216 1.00 86.94 233 GLU A O 1
ATOM 1892 N N . GLU A 1 234 ? -27.876 -9.161 -1.484 1.00 85.75 234 GLU A N 1
ATOM 1893 C CA . GLU A 1 234 ? -28.169 -9.464 -0.073 1.00 85.75 234 GLU A CA 1
ATOM 1894 C C . GLU A 1 234 ? -27.138 -8.862 0.898 1.00 85.75 234 GLU A C 1
ATOM 1896 O O . GLU A 1 234 ? -27.468 -8.514 2.035 1.00 85.75 234 GLU A O 1
ATOM 1901 N N . LYS A 1 235 ? -25.871 -8.737 0.474 1.00 82.75 235 LYS A N 1
ATOM 1902 C CA . LYS A 1 235 ? -24.838 -8.053 1.268 1.00 82.75 235 LYS A CA 1
ATOM 1903 C C . LYS A 1 235 ? -25.122 -6.559 1.386 1.00 82.75 235 LYS A C 1
ATOM 1905 O O . LYS A 1 235 ? -24.955 -6.015 2.473 1.00 82.75 235 LYS A O 1
ATOM 1910 N N . LEU A 1 236 ? -25.522 -5.914 0.291 1.00 86.81 236 LEU A N 1
ATOM 1911 C CA . LEU A 1 236 ? -25.863 -4.491 0.276 1.00 86.81 236 LEU A CA 1
ATOM 1912 C C . LEU A 1 236 ? -27.113 -4.225 1.119 1.00 86.81 236 LEU A C 1
ATOM 1914 O O . LEU A 1 236 ? -27.063 -3.373 2.000 1.00 86.81 236 LEU A O 1
ATOM 1918 N N . ASP A 1 237 ? -28.153 -5.046 0.973 1.00 89.56 237 ASP A N 1
ATOM 1919 C CA . ASP A 1 237 ? -29.376 -4.946 1.778 1.00 89.56 237 ASP A CA 1
ATOM 1920 C C . ASP A 1 237 ? -29.090 -5.069 3.281 1.00 89.56 237 ASP A C 1
ATOM 1922 O O . ASP A 1 237 ? -29.679 -4.366 4.106 1.00 89.56 237 ASP A O 1
ATOM 1926 N N . TYR A 1 238 ? -28.173 -5.963 3.666 1.00 86.44 238 TYR A N 1
ATOM 1927 C CA . TYR A 1 238 ? -27.752 -6.089 5.059 1.00 86.44 238 TYR A CA 1
ATOM 1928 C C . TYR A 1 238 ? -26.990 -4.849 5.545 1.00 86.44 238 TYR A C 1
ATOM 1930 O O . TYR A 1 238 ? -27.212 -4.395 6.668 1.00 86.44 238 TYR A O 1
ATOM 1938 N N . VAL A 1 239 ? -26.110 -4.279 4.716 1.00 87.31 239 VAL A N 1
ATOM 1939 C CA . VAL A 1 239 ? -25.395 -3.038 5.049 1.00 87.31 239 VAL A CA 1
ATOM 1940 C C . VAL A 1 239 ? -26.379 -1.885 5.248 1.00 87.31 239 VAL A C 1
ATOM 1942 O O . VAL A 1 239 ? -26.262 -1.172 6.244 1.00 87.31 239 VAL A O 1
ATOM 1945 N N . ASP A 1 240 ? -27.391 -1.755 4.394 1.00 90.12 240 ASP A N 1
ATOM 1946 C CA . ASP A 1 240 ? -28.423 -0.722 4.522 1.00 90.12 240 ASP A CA 1
ATOM 1947 C C . ASP A 1 240 ? -29.242 -0.886 5.811 1.00 90.12 240 ASP A C 1
ATOM 1949 O O . ASP A 1 240 ? -29.510 0.087 6.523 1.00 90.12 240 ASP A O 1
ATOM 1953 N N . GLN A 1 241 ? -29.569 -2.126 6.190 1.00 88.38 241 GLN A N 1
ATOM 1954 C CA . GLN A 1 241 ? -30.205 -2.414 7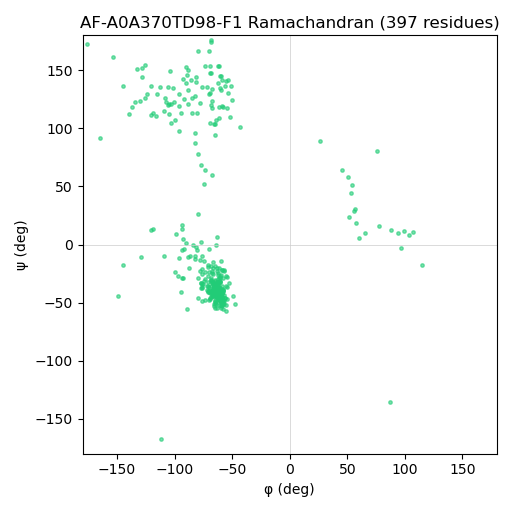.480 1.00 88.38 241 GLN A CA 1
ATOM 1955 C C . GLN A 1 241 ? -29.325 -1.999 8.664 1.00 88.38 241 GLN A C 1
ATOM 1957 O O . GLN A 1 241 ? -29.833 -1.437 9.635 1.00 88.38 241 GLN A O 1
ATOM 1962 N N . VAL A 1 242 ? -28.013 -2.247 8.594 1.00 88.00 242 VAL A N 1
ATOM 1963 C CA . VAL A 1 242 ? -27.062 -1.833 9.635 1.00 88.00 242 VAL A CA 1
ATOM 1964 C C . VAL A 1 242 ? -26.967 -0.306 9.712 1.00 88.00 242 VAL A C 1
ATOM 1966 O O . VAL A 1 242 ? -27.007 0.240 10.811 1.00 88.00 242 VAL A O 1
ATOM 1969 N N . ILE A 1 243 ? -26.902 0.400 8.579 1.00 90.38 243 ILE A N 1
ATOM 1970 C CA . ILE A 1 243 ? -26.877 1.875 8.534 1.00 90.38 243 ILE A CA 1
ATOM 1971 C C . ILE A 1 243 ? -28.130 2.457 9.194 1.00 90.38 243 ILE A C 1
ATOM 1973 O O . ILE A 1 243 ? -28.031 3.366 10.022 1.00 90.38 243 ILE A O 1
ATOM 1977 N N . LYS A 1 244 ? -29.297 1.891 8.878 1.00 90.75 244 LYS A N 1
ATOM 1978 C CA . LYS A 1 244 ? -30.573 2.284 9.475 1.00 90.75 244 LYS A CA 1
ATOM 1979 C C . LYS A 1 244 ? -30.619 2.019 10.976 1.00 90.75 244 LYS A C 1
ATOM 1981 O O . LYS A 1 244 ? -31.067 2.862 11.744 1.00 90.75 244 LYS A O 1
ATOM 1986 N N . LEU A 1 245 ? -30.121 0.865 11.410 1.00 87.62 245 LEU A N 1
ATOM 1987 C CA . LEU A 1 245 ? -30.080 0.490 12.821 1.00 87.62 245 LEU A CA 1
ATOM 1988 C C . LEU A 1 245 ? -29.186 1.424 13.649 1.00 87.62 245 LEU A C 1
ATOM 1990 O O . LEU A 1 245 ? -29.477 1.689 14.813 1.00 87.62 245 LEU A O 1
ATOM 1994 N N . LEU A 1 246 ? -28.104 1.923 13.053 1.00 87.94 246 LEU A N 1
ATOM 1995 C CA . LEU A 1 246 ? -27.190 2.876 13.682 1.00 87.94 246 LEU A CA 1
ATOM 1996 C C . LEU A 1 246 ? -27.692 4.322 13.619 1.00 87.94 246 LEU A C 1
ATOM 1998 O O . LEU A 1 246 ? -27.007 5.209 14.139 1.00 87.94 246 LEU A O 1
ATOM 2002 N N . ASP A 1 247 ? -28.845 4.564 12.986 1.00 89.25 247 ASP A N 1
ATOM 2003 C CA . ASP A 1 247 ? -29.391 5.903 12.762 1.00 89.25 247 ASP A CA 1
ATOM 2004 C C . ASP A 1 247 ? -28.343 6.793 12.057 1.00 89.25 247 ASP A C 1
ATOM 2006 O O . ASP A 1 247 ? -27.938 7.857 12.525 1.00 89.25 247 ASP A O 1
ATOM 2010 N N . MET A 1 248 ? -27.794 6.261 10.956 1.00 88.38 248 MET A N 1
ATOM 2011 C CA . MET A 1 248 ? -26.741 6.888 10.147 1.00 88.38 248 MET A CA 1
ATOM 2012 C C . MET A 1 248 ? -27.170 7.163 8.696 1.00 88.38 248 MET A C 1
ATOM 2014 O O . MET A 1 248 ? -26.317 7.476 7.869 1.00 88.38 248 MET A O 1
ATOM 2018 N N . GLU A 1 249 ? -28.465 7.077 8.376 1.00 90.94 249 GLU A N 1
ATOM 2019 C CA . GLU A 1 249 ? -28.991 7.216 7.005 1.00 90.94 249 GLU A CA 1
ATOM 2020 C C . GLU A 1 249 ? -28.599 8.559 6.360 1.00 90.94 249 GLU A C 1
ATOM 2022 O O . GLU A 1 249 ? -28.118 8.585 5.230 1.00 90.94 249 GLU A O 1
ATOM 2027 N N . GLU A 1 250 ? -28.692 9.669 7.100 1.00 87.94 250 GLU A N 1
ATOM 2028 C CA . GLU A 1 250 ? -28.316 11.008 6.607 1.00 87.94 250 GLU A CA 1
ATOM 2029 C C . GLU A 1 250 ? -26.809 11.172 6.339 1.00 87.94 250 GLU A C 1
ATOM 2031 O O . GLU A 1 250 ? -26.385 12.119 5.675 1.00 87.94 250 GLU A O 1
ATOM 2036 N N . PHE A 1 251 ? -25.987 10.256 6.858 1.00 85.56 251 PHE A N 1
ATOM 2037 C CA . PHE A 1 251 ? -24.527 10.318 6.803 1.00 85.56 251 PHE A CA 1
ATOM 2038 C C . PHE A 1 251 ? -23.906 9.109 6.092 1.00 85.56 251 PHE A C 1
ATOM 2040 O O . PHE A 1 251 ? -22.693 8.920 6.186 1.00 85.56 251 PHE A O 1
ATOM 2047 N N . ALA A 1 252 ? -24.705 8.298 5.391 1.00 84.38 252 ALA A N 1
ATOM 2048 C CA . ALA A 1 252 ? -24.255 7.061 4.749 1.00 84.38 252 ALA A CA 1
ATOM 2049 C C . ALA A 1 252 ? -23.113 7.296 3.741 1.00 84.38 252 ALA A C 1
ATOM 2051 O O . ALA A 1 252 ? -22.129 6.558 3.735 1.00 84.38 252 ALA A O 1
ATOM 2052 N N . ASP A 1 253 ? -23.200 8.382 2.966 1.00 83.12 253 ASP A N 1
ATOM 2053 C CA . ASP A 1 253 ? -22.207 8.763 1.952 1.00 83.12 253 ASP A CA 1
ATOM 2054 C C . ASP A 1 253 ? -21.127 9.730 2.476 1.00 83.12 253 ASP A C 1
ATOM 2056 O O . ASP A 1 253 ? -20.296 10.239 1.716 1.00 83.12 253 ASP A O 1
ATOM 2060 N N . ALA A 1 254 ? -21.127 10.038 3.777 1.00 83.19 254 ALA A N 1
ATOM 2061 C CA . ALA A 1 254 ? -20.184 10.992 4.342 1.00 83.19 254 ALA A CA 1
ATOM 2062 C C . ALA A 1 254 ? -18.755 10.420 4.364 1.00 83.19 254 ALA A C 1
ATOM 2064 O O . ALA A 1 254 ? -18.487 9.342 4.897 1.00 83.19 254 ALA A O 1
ATOM 2065 N N . VAL A 1 255 ? -17.791 11.185 3.839 1.00 75.19 255 VAL A N 1
ATOM 2066 C CA . VAL A 1 255 ? -16.378 10.782 3.841 1.00 75.19 255 VAL A CA 1
ATOM 2067 C C . VAL A 1 255 ? -15.818 10.812 5.264 1.00 75.19 255 VAL A C 1
ATOM 2069 O O . VAL A 1 255 ? -15.921 11.804 5.987 1.00 75.19 255 VAL A O 1
ATOM 2072 N N . VAL A 1 256 ? -15.165 9.723 5.666 1.00 72.75 256 VAL A N 1
ATOM 2073 C CA . VAL A 1 256 ? -14.510 9.610 6.973 1.00 72.75 256 VAL A CA 1
ATOM 2074 C C . VAL A 1 256 ? -13.133 10.274 6.909 1.00 72.75 256 VAL A C 1
ATOM 2076 O O . VAL A 1 256 ? -12.160 9.667 6.466 1.00 72.75 256 VAL A O 1
ATOM 2079 N N . GLY A 1 257 ? -13.057 11.536 7.337 1.00 65.88 257 GLY A N 1
ATOM 2080 C CA . GLY A 1 257 ? -11.868 12.380 7.203 1.00 65.88 257 GLY A CA 1
ATOM 2081 C C . GLY A 1 257 ? -11.151 12.754 8.506 1.00 65.88 257 GLY A C 1
ATOM 2082 O O . GLY A 1 257 ? -11.371 12.196 9.596 1.00 65.88 257 GLY A O 1
ATOM 2083 N N . ALA A 1 258 ? -10.247 13.729 8.373 1.00 59.12 258 ALA A N 1
ATOM 2084 C CA . ALA A 1 258 ? -9.557 14.361 9.492 1.00 59.12 258 ALA A CA 1
ATOM 2085 C C . ALA A 1 258 ? -10.561 15.066 10.435 1.00 59.12 258 ALA A C 1
ATOM 2087 O O . ALA A 1 258 ? -11.643 15.453 9.998 1.00 59.12 258 ALA A O 1
ATOM 2088 N N . PRO A 1 259 ? -10.246 15.225 11.737 1.00 52.56 259 PRO A N 1
ATOM 2089 C CA . PRO A 1 259 ? -11.139 15.898 12.682 1.00 52.56 259 PRO A CA 1
ATOM 2090 C C . PRO A 1 259 ? -11.518 17.303 12.181 1.00 52.56 259 PRO A C 1
ATOM 2092 O O . PRO A 1 259 ? -10.638 18.143 12.020 1.00 52.56 259 PRO A O 1
ATOM 2095 N N . GLY A 1 260 ? -12.811 17.543 11.934 1.00 60.09 260 GLY A N 1
ATOM 2096 C CA . GLY A 1 260 ? -13.335 18.814 11.411 1.00 60.09 260 GLY A CA 1
ATOM 2097 C C . GLY A 1 260 ? -13.969 18.730 10.017 1.00 60.09 260 GLY A C 1
ATOM 2098 O O . GLY A 1 260 ? -14.761 19.604 9.681 1.00 60.09 260 GLY A O 1
ATOM 2099 N N . GLU A 1 261 ? -13.703 17.669 9.247 1.00 64.62 261 GLU A N 1
ATOM 2100 C CA . GLU A 1 261 ? -14.370 17.386 7.968 1.00 64.62 261 GLU A CA 1
ATOM 2101 C C . GLU A 1 261 ? -15.006 15.985 7.987 1.00 64.62 261 GLU A C 1
ATOM 2103 O O . GLU A 1 261 ? -14.357 14.991 8.329 1.00 64.62 261 GLU A O 1
ATOM 2108 N N . GLY A 1 262 ? -16.289 15.901 7.621 1.00 76.88 262 GLY A N 1
ATOM 2109 C CA . GLY A 1 262 ? -17.054 14.650 7.603 1.00 76.88 262 GLY A CA 1
ATOM 2110 C C . GLY A 1 262 ? -17.705 14.313 8.948 1.00 76.88 262 GLY A C 1
ATOM 2111 O O . GLY A 1 262 ? -18.305 15.175 9.587 1.00 76.88 262 GLY A O 1
ATOM 2112 N N . LEU A 1 263 ? -17.610 13.046 9.368 1.00 83.75 263 LEU A N 1
ATOM 2113 C CA . LEU A 1 263 ? -18.276 12.544 10.576 1.00 83.75 263 LEU A CA 1
ATOM 2114 C C . LEU A 1 263 ? -17.710 13.147 11.872 1.00 83.75 263 LEU A C 1
ATOM 2116 O O . LEU A 1 263 ? -16.491 13.142 12.106 1.00 83.75 263 LEU A O 1
ATOM 2120 N N . ASN A 1 264 ? -18.612 13.567 12.761 1.00 84.06 264 ASN A N 1
ATOM 2121 C CA . ASN A 1 264 ? -18.285 14.005 14.115 1.00 84.06 264 ASN A CA 1
ATOM 2122 C C . ASN A 1 264 ? -17.787 12.826 14.994 1.00 84.06 264 ASN A C 1
ATOM 2124 O O . ASN A 1 264 ? -17.733 11.669 14.564 1.00 84.06 264 ASN A O 1
ATOM 2128 N N . VAL A 1 265 ? -17.368 13.109 16.235 1.00 81.00 265 VAL A N 1
ATOM 2129 C CA . VAL A 1 265 ? -16.791 12.086 17.134 1.00 81.00 265 VAL A CA 1
ATOM 2130 C C . VAL A 1 265 ? -17.800 10.976 17.455 1.00 81.00 265 VAL A C 1
ATOM 2132 O O . VAL A 1 265 ? -17.431 9.803 17.440 1.00 81.00 265 VAL A O 1
ATOM 2135 N N . GLU A 1 266 ? -19.065 11.325 17.687 1.00 83.94 266 GLU A N 1
ATOM 2136 C CA . GLU A 1 266 ? -20.143 10.374 17.980 1.00 83.94 266 GLU A CA 1
ATOM 2137 C C . GLU A 1 266 ? -20.449 9.470 16.777 1.00 83.94 266 GLU A C 1
ATOM 2139 O O . GLU A 1 266 ? -20.415 8.246 16.884 1.00 83.94 266 GLU A O 1
ATOM 2144 N N . GLN A 1 267 ? -20.670 10.057 15.604 1.00 87.31 267 GLN A N 1
ATOM 2145 C CA . GLN A 1 267 ? -20.943 9.354 14.353 1.00 87.31 267 GLN A CA 1
ATOM 2146 C C . GLN A 1 267 ? -19.796 8.410 13.980 1.00 87.31 267 GLN A C 1
ATOM 2148 O O . GLN A 1 267 ? -20.024 7.304 13.503 1.00 87.31 267 GLN A O 1
ATOM 2153 N N . ARG A 1 268 ? -18.545 8.793 14.259 1.00 83.94 268 ARG A N 1
ATOM 2154 C CA . ARG A 1 268 ? -17.378 7.920 14.064 1.00 83.94 268 ARG A CA 1
ATOM 2155 C C . ARG A 1 268 ? -17.400 6.705 14.996 1.00 83.94 268 ARG A C 1
ATOM 2157 O O . ARG A 1 268 ? -16.948 5.626 14.601 1.00 83.94 268 ARG A O 1
ATOM 2164 N N . LYS A 1 269 ? -17.916 6.854 16.221 1.00 83.88 269 LYS A N 1
ATOM 2165 C CA . LYS A 1 269 ? -18.128 5.731 17.147 1.00 83.88 269 LYS A CA 1
ATOM 2166 C C . LYS A 1 269 ? -19.244 4.817 16.648 1.00 83.88 269 LYS A C 1
ATOM 2168 O O . LYS A 1 269 ? -19.013 3.613 16.582 1.00 83.88 269 LYS A O 1
ATOM 2173 N N . ARG A 1 270 ? -20.378 5.376 16.206 1.00 87.69 270 ARG A N 1
ATOM 2174 C CA . ARG A 1 270 ? -21.464 4.610 15.568 1.00 87.69 270 ARG A CA 1
ATOM 2175 C C . ARG A 1 270 ? -20.961 3.832 14.349 1.00 87.69 270 ARG A C 1
ATOM 2177 O O . ARG A 1 270 ? -21.161 2.626 14.281 1.00 87.69 270 ARG A O 1
ATOM 2184 N N . LEU A 1 271 ? -20.182 4.470 13.472 1.00 86.69 271 LEU A N 1
ATOM 2185 C CA . LEU A 1 271 ? -19.554 3.813 12.322 1.00 86.69 271 LEU A CA 1
ATOM 2186 C C . LEU A 1 271 ? -18.634 2.662 12.742 1.00 86.69 271 LEU A C 1
ATOM 2188 O O . LEU A 1 271 ? -18.636 1.610 12.116 1.00 86.69 271 LEU A O 1
ATOM 2192 N N . THR A 1 272 ? -17.845 2.845 13.803 1.00 83.00 272 THR A N 1
ATOM 2193 C CA . THR A 1 272 ? -16.954 1.786 14.304 1.00 83.00 272 THR A CA 1
ATOM 2194 C C . THR A 1 272 ? -17.758 0.566 14.763 1.00 83.00 272 THR A C 1
ATOM 2196 O O . THR A 1 272 ? -17.379 -0.554 14.445 1.00 83.00 272 THR A O 1
ATOM 2199 N N . ILE A 1 273 ? -18.892 0.776 15.443 1.00 83.62 273 ILE A N 1
ATOM 2200 C CA . ILE A 1 273 ? -19.833 -0.296 15.806 1.00 83.62 273 ILE A CA 1
ATOM 2201 C C . ILE A 1 273 ? -20.434 -0.927 14.540 1.00 83.62 273 ILE A C 1
ATOM 2203 O O . ILE A 1 273 ? -20.518 -2.147 14.444 1.00 83.62 273 ILE A O 1
ATOM 2207 N N . GLY A 1 274 ? -20.791 -0.115 13.545 1.00 85.75 274 GLY A N 1
ATOM 2208 C CA . GLY A 1 274 ? -21.337 -0.581 12.273 1.00 85.75 274 GLY A CA 1
ATOM 2209 C C . GLY A 1 274 ? -20.404 -1.467 11.468 1.00 85.75 274 GLY A C 1
ATOM 2210 O O . GLY A 1 274 ? -20.847 -2.474 10.930 1.00 85.75 274 GLY A O 1
ATOM 2211 N N . VAL A 1 275 ? -19.107 -1.156 11.440 1.00 81.75 275 VAL A N 1
ATOM 2212 C CA . VAL A 1 275 ? -18.099 -2.012 10.795 1.00 81.75 275 VAL A CA 1
ATOM 2213 C C . VAL A 1 275 ? -18.041 -3.391 11.462 1.00 81.75 275 VAL A C 1
ATOM 2215 O O . VAL A 1 275 ? -17.947 -4.400 10.769 1.00 81.75 275 VAL A O 1
ATOM 2218 N N . GLU A 1 276 ? -18.157 -3.453 12.790 1.00 78.44 276 GLU A N 1
ATOM 2219 C CA . GLU A 1 276 ? -18.193 -4.722 13.528 1.00 78.44 276 GLU A CA 1
ATOM 2220 C C . GLU A 1 276 ? -19.519 -5.483 13.311 1.00 78.44 276 GLU A C 1
ATOM 2222 O O . GLU A 1 276 ? -19.522 -6.707 13.195 1.00 78.44 276 GLU A O 1
ATOM 2227 N N . LEU A 1 277 ? -20.652 -4.780 13.187 1.00 80.31 277 LEU A N 1
ATOM 2228 C CA . LEU A 1 277 ? -21.955 -5.378 12.858 1.00 80.31 277 LEU A CA 1
ATOM 2229 C C . LEU A 1 277 ? -22.048 -5.857 11.406 1.00 80.31 277 LEU A C 1
ATOM 2231 O O . LEU A 1 277 ? -22.718 -6.854 11.134 1.00 80.31 277 LEU A O 1
ATOM 2235 N N . ALA A 1 278 ? -21.363 -5.189 10.475 1.00 81.12 278 ALA A N 1
ATOM 2236 C CA . ALA A 1 278 ? -21.296 -5.576 9.067 1.00 81.12 278 ALA A CA 1
ATOM 2237 C C . ALA A 1 278 ? -20.639 -6.953 8.885 1.00 81.12 278 ALA A C 1
ATOM 2239 O O . ALA A 1 278 ? -20.971 -7.681 7.953 1.00 81.12 278 ALA A O 1
ATOM 2240 N N . ALA A 1 279 ? -19.776 -7.358 9.824 1.00 74.19 279 ALA A N 1
ATOM 2241 C CA . ALA A 1 279 ? -19.247 -8.716 9.884 1.00 74.19 279 ALA A CA 1
ATOM 2242 C C . ALA A 1 279 ? -20.303 -9.764 10.294 1.00 74.19 279 ALA A C 1
ATOM 2244 O O . ALA A 1 279 ? -19.997 -10.947 10.294 1.00 74.19 279 ALA A O 1
ATOM 2245 N N . LYS A 1 280 ? -21.538 -9.369 10.634 1.00 74.38 280 LYS A N 1
ATOM 2246 C CA . LYS A 1 280 ? -22.651 -10.253 11.024 1.00 74.38 280 LYS A CA 1
ATOM 2247 C C . LYS A 1 280 ? -22.256 -11.260 12.123 1.00 74.38 280 LYS A C 1
ATOM 2249 O O . LYS A 1 280 ? -22.342 -12.472 11.916 1.00 74.38 280 LYS A O 1
ATOM 2254 N N . PRO A 1 281 ? -21.790 -10.795 13.297 1.00 71.25 281 PRO A N 1
ATOM 2255 C CA . PRO A 1 281 ? -21.311 -11.681 14.355 1.00 71.25 281 PRO A CA 1
ATOM 2256 C C . PRO A 1 281 ? -22.427 -12.616 14.843 1.00 71.25 281 PRO A C 1
ATOM 2258 O O . PRO A 1 281 ? -23.420 -12.160 15.402 1.00 7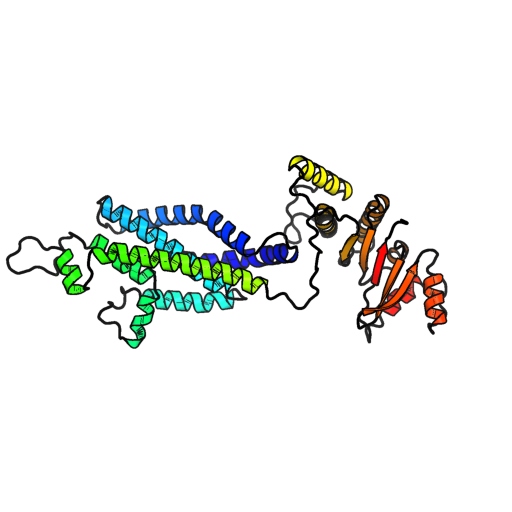1.25 281 PRO A O 1
ATOM 2261 N N . GLN A 1 282 ? -22.235 -13.933 14.690 1.00 63.59 282 GLN A N 1
ATOM 2262 C CA . GLN A 1 282 ? -23.259 -14.956 14.976 1.00 63.59 282 GLN A CA 1
ATOM 2263 C C . GLN A 1 282 ? -23.780 -14.959 16.422 1.00 63.59 282 GLN A C 1
ATOM 2265 O O . GLN A 1 282 ? -24.845 -15.512 16.679 1.00 63.59 282 GLN A O 1
ATOM 2270 N N . LEU A 1 283 ? -23.020 -14.408 17.377 1.00 64.94 283 LEU A N 1
ATOM 2271 C CA . LEU A 1 283 ? -23.381 -14.499 18.792 1.00 64.94 283 LEU A CA 1
ATOM 2272 C C . LEU A 1 283 ? -22.931 -13.303 19.631 1.00 64.94 283 LEU A C 1
ATOM 2274 O O . LEU A 1 283 ? -23.708 -12.820 20.444 1.00 64.94 283 LEU A O 1
ATOM 2278 N N . LEU A 1 284 ? -21.693 -12.824 19.462 1.00 71.81 284 LEU A N 1
ATOM 2279 C CA . LEU A 1 284 ? -21.081 -11.870 20.391 1.00 71.81 284 LEU A CA 1
ATOM 2280 C C . LEU A 1 284 ? -20.389 -10.714 19.663 1.00 71.81 284 LEU A C 1
ATOM 2282 O O . LEU A 1 284 ? -19.465 -10.933 18.882 1.00 71.81 284 LEU A O 1
ATOM 2286 N N . LEU A 1 285 ? -20.809 -9.488 19.973 1.00 76.56 285 LEU A N 1
ATOM 2287 C CA . LEU A 1 285 ? -20.189 -8.246 19.517 1.00 76.56 285 LEU A CA 1
ATOM 2288 C C . LEU A 1 285 ? -19.228 -7.717 20.590 1.00 76.56 285 LEU A C 1
ATOM 2290 O O . LEU A 1 285 ? -19.619 -7.577 21.748 1.00 76.56 285 LEU A O 1
ATOM 2294 N N . PHE A 1 286 ? -17.989 -7.393 20.220 1.00 77.12 286 PHE A N 1
ATOM 2295 C CA . PHE A 1 286 ? -16.988 -6.847 21.141 1.00 77.12 286 PHE A CA 1
ATOM 2296 C C . PHE A 1 286 ? -16.820 -5.341 20.933 1.00 77.12 286 PHE A C 1
ATOM 2298 O O . PHE A 1 286 ? -16.419 -4.907 19.860 1.00 77.12 286 PHE A O 1
ATOM 2305 N N . LEU A 1 287 ? -17.062 -4.543 21.973 1.00 76.88 287 LEU A N 1
ATOM 2306 C CA . LEU A 1 287 ? -16.924 -3.087 21.933 1.00 76.88 287 LEU A CA 1
ATOM 2307 C C . LEU A 1 287 ? -15.877 -2.604 22.939 1.00 76.88 287 LEU A C 1
ATOM 2309 O O . LEU A 1 287 ? -16.070 -2.671 24.153 1.00 76.88 287 LEU A O 1
ATOM 2313 N N . ALA A 1 288 ? -14.763 -2.071 22.444 1.00 73.12 288 ALA A N 1
ATOM 2314 C CA . ALA A 1 288 ? -13.758 -1.460 23.304 1.00 73.12 288 ALA A CA 1
ATOM 2315 C C . ALA A 1 288 ? -14.124 0.002 23.605 1.00 73.12 288 ALA A C 1
ATOM 2317 O O . ALA A 1 288 ? -14.105 0.838 22.704 1.00 73.12 288 ALA A O 1
ATOM 2318 N N . GLU A 1 289 ? -14.444 0.311 24.865 1.00 74.25 289 GLU A N 1
ATOM 2319 C CA . GLU A 1 289 ? -14.685 1.674 25.368 1.00 74.25 289 GLU A CA 1
ATOM 2320 C C . GLU A 1 289 ? -15.585 2.534 24.453 1.00 74.25 289 GLU A C 1
ATOM 2322 O O . GLU A 1 289 ? -15.140 3.561 23.916 1.00 74.25 289 GLU A O 1
ATOM 2327 N N . PRO A 1 290 ? -16.861 2.145 24.264 1.00 72.12 290 PRO A N 1
ATOM 2328 C CA . PRO A 1 290 ? -17.730 2.718 23.231 1.00 72.12 290 PRO A CA 1
ATOM 2329 C C . PRO A 1 290 ? -17.970 4.227 23.399 1.00 72.12 290 PRO A C 1
ATOM 2331 O O . PRO A 1 290 ? -18.052 4.953 22.413 1.00 72.12 290 PRO A O 1
ATOM 2334 N N . ALA A 1 291 ? -17.992 4.709 24.642 1.00 73.94 291 ALA A N 1
ATOM 2335 C CA . ALA A 1 291 ? -18.214 6.112 24.988 1.00 73.94 291 ALA A CA 1
ATOM 2336 C C . ALA A 1 291 ? -16.924 6.909 25.281 1.00 73.94 291 ALA A C 1
ATOM 2338 O O . ALA A 1 291 ? -16.986 8.037 25.764 1.00 73.94 291 ALA A O 1
ATOM 2339 N N . SER A 1 292 ? -15.737 6.342 25.025 1.00 72.12 292 SER A N 1
ATOM 2340 C CA . SER A 1 292 ? -14.477 7.076 25.227 1.00 72.12 292 SER A CA 1
ATOM 2341 C C . SER A 1 292 ? -14.443 8.347 24.373 1.00 72.12 292 SER A C 1
ATOM 2343 O O . SER A 1 292 ? -14.883 8.330 23.222 1.00 72.12 292 SER A O 1
ATOM 2345 N N . SER A 1 293 ? -13.886 9.435 24.918 1.00 71.62 293 SER A N 1
ATOM 2346 C CA . SER A 1 293 ? -13.784 10.773 24.295 1.00 71.62 293 SER A CA 1
ATOM 2347 C C . SER A 1 293 ? -15.104 11.521 24.039 1.00 71.62 293 SER A C 1
ATOM 2349 O O . SER A 1 293 ? -15.080 12.569 23.397 1.00 71.62 293 SER A O 1
ATOM 2351 N N . LEU A 1 294 ? -16.231 11.023 24.558 1.00 74.50 294 LEU A N 1
ATOM 2352 C CA . LEU A 1 294 ? -17.524 11.708 24.528 1.00 74.50 294 LEU A CA 1
ATOM 2353 C C . LEU A 1 294 ? -17.850 12.305 25.901 1.00 74.50 294 LEU A C 1
ATOM 2355 O O . LEU A 1 294 ? -17.460 11.769 26.939 1.00 74.50 294 LEU A O 1
ATOM 2359 N N . ASP A 1 295 ? -18.584 13.413 25.916 1.00 76.12 295 ASP A N 1
ATOM 2360 C CA . ASP A 1 295 ? -19.196 13.928 27.137 1.00 76.12 295 ASP A CA 1
ATOM 2361 C C . ASP A 1 295 ? -20.345 13.008 27.590 1.00 76.12 295 ASP A C 1
ATOM 2363 O O . ASP A 1 295 ? -20.813 12.130 26.856 1.00 76.12 295 ASP A O 1
ATOM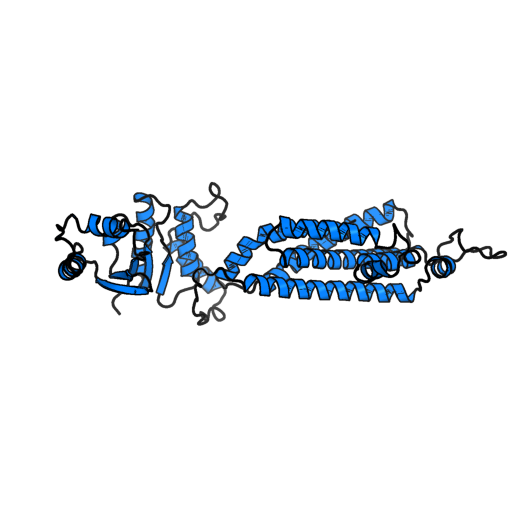 2367 N N . SER A 1 296 ? -20.814 13.183 28.825 1.00 72.62 296 SER A N 1
ATOM 2368 C CA . SER A 1 296 ? -21.836 12.313 29.415 1.00 72.62 296 SER A CA 1
ATOM 2369 C C . SER A 1 296 ? -23.172 12.326 28.671 1.00 72.62 296 SER A C 1
ATOM 2371 O O . SER A 1 296 ? -23.884 11.325 28.724 1.00 72.62 296 SER A O 1
ATOM 2373 N N . GLN A 1 297 ? -23.521 13.435 28.010 1.00 74.62 297 GLN A N 1
ATOM 2374 C CA . GLN A 1 297 ? -24.790 13.578 27.301 1.00 74.62 297 GLN A CA 1
ATOM 2375 C C . GLN A 1 297 ? -24.720 12.883 25.937 1.00 74.62 297 GLN A C 1
ATOM 2377 O O . GLN A 1 297 ? -25.583 12.066 25.631 1.00 74.62 297 GLN A O 1
ATOM 2382 N N . THR A 1 298 ? -23.646 13.097 25.175 1.00 78.19 298 THR A N 1
ATOM 2383 C CA . THR A 1 298 ? -23.431 12.429 23.876 1.00 78.19 298 THR A CA 1
ATOM 2384 C C . THR A 1 298 ? -23.166 10.926 24.025 1.00 78.19 298 THR A C 1
ATOM 2386 O O . THR A 1 298 ? -23.606 10.115 23.213 1.00 78.19 298 THR A O 1
ATOM 2389 N N . SER A 1 299 ? -22.520 10.513 25.120 1.00 78.12 299 SER A N 1
ATOM 2390 C CA . SER A 1 299 ? -22.350 9.092 25.463 1.00 78.12 299 SER A CA 1
ATOM 2391 C C . SER A 1 299 ? -23.684 8.351 25.588 1.00 78.12 299 SER A C 1
ATOM 2393 O O . SER A 1 299 ? -23.740 7.148 25.343 1.00 78.12 299 SER A O 1
ATOM 2395 N N . TRP A 1 300 ? -24.754 9.053 25.973 1.00 80.56 300 TRP A N 1
ATOM 2396 C CA . TRP A 1 300 ? -26.072 8.463 26.188 1.00 80.56 300 TRP A CA 1
ATOM 2397 C C . TRP A 1 300 ? -26.653 7.878 24.898 1.00 80.56 300 TRP A C 1
ATOM 2399 O O . TRP A 1 300 ? -27.160 6.762 24.927 1.00 80.56 300 TRP A O 1
ATOM 2409 N N . ALA A 1 301 ? -26.476 8.564 23.764 1.00 82.62 301 ALA A N 1
ATOM 2410 C CA . ALA A 1 301 ? -26.927 8.091 22.454 1.00 82.62 301 ALA A CA 1
ATOM 2411 C C . ALA A 1 301 ? -26.252 6.768 22.043 1.00 82.62 301 ALA A C 1
ATOM 2413 O O . ALA A 1 301 ? -26.906 5.858 21.540 1.00 82.62 301 ALA A O 1
ATOM 2414 N N . ILE A 1 302 ? -24.953 6.614 22.327 1.00 84.06 302 ILE A N 1
ATOM 2415 C CA . ILE A 1 302 ? -24.220 5.368 22.049 1.00 84.06 302 ILE A CA 1
ATOM 2416 C C . ILE A 1 302 ? -24.722 4.210 22.922 1.00 84.06 302 ILE A C 1
ATOM 2418 O O . ILE A 1 302 ? -24.816 3.079 22.449 1.00 84.06 302 ILE A O 1
ATOM 2422 N N . TYR A 1 303 ? -25.052 4.459 24.191 1.00 81.94 303 TYR A N 1
ATOM 2423 C CA . TYR A 1 303 ? -25.594 3.409 25.059 1.00 81.94 303 TYR A CA 1
ATOM 2424 C C . TYR A 1 303 ? -27.042 3.051 24.740 1.00 81.94 303 TYR A C 1
ATOM 2426 O O . TYR A 1 303 ? -27.411 1.891 24.899 1.00 81.94 303 TYR A O 1
ATOM 2434 N N . ASP A 1 304 ? -27.835 4.005 24.260 1.00 84.19 304 ASP A N 1
ATOM 2435 C CA . ASP A 1 304 ? -29.180 3.742 23.750 1.00 84.19 304 ASP A CA 1
ATOM 2436 C C . ASP A 1 304 ? -29.135 2.831 22.519 1.00 84.19 304 ASP A C 1
ATOM 2438 O O . ASP A 1 304 ? -29.842 1.832 22.440 1.00 84.19 304 ASP A O 1
ATOM 2442 N N . LEU A 1 305 ? -28.187 3.087 21.615 1.00 84.94 305 LEU A N 1
ATOM 2443 C CA . LEU A 1 305 ? -27.912 2.211 20.481 1.00 84.94 305 LEU A CA 1
ATOM 2444 C C . LEU A 1 305 ? -27.513 0.788 20.915 1.00 84.94 305 LEU A C 1
ATOM 2446 O O . LEU A 1 305 ? -28.001 -0.189 20.350 1.00 84.94 305 LEU A O 1
ATOM 2450 N N . ILE A 1 306 ? -26.637 0.653 21.916 1.00 83.50 306 ILE A N 1
ATOM 2451 C CA . ILE A 1 306 ? -26.236 -0.654 22.471 1.00 83.50 306 ILE A CA 1
ATOM 2452 C C . ILE A 1 306 ? -27.445 -1.388 23.072 1.00 83.50 306 ILE A C 1
ATOM 2454 O O . ILE A 1 306 ? -27.569 -2.603 22.926 1.00 83.50 306 ILE A O 1
ATOM 2458 N N . GLU A 1 307 ? -28.347 -0.662 23.728 1.00 81.38 307 GLU A N 1
ATOM 2459 C CA . GLU A 1 307 ? -29.581 -1.213 24.288 1.00 81.38 307 GLU A CA 1
ATOM 2460 C C . GLU A 1 307 ? -30.551 -1.663 23.185 1.00 81.38 307 GLU A C 1
ATOM 2462 O O . GLU A 1 307 ? -31.084 -2.771 23.252 1.00 81.38 307 GLU A O 1
ATOM 2467 N N . ASN A 1 308 ? -30.683 -0.888 22.107 1.00 84.00 308 ASN A N 1
ATOM 2468 C CA . ASN A 1 308 ? -31.463 -1.276 20.932 1.00 84.00 308 ASN A CA 1
ATOM 2469 C C . ASN A 1 308 ? -30.887 -2.539 20.270 1.00 84.00 308 ASN A C 1
ATOM 2471 O O . ASN A 1 308 ? -31.621 -3.496 20.030 1.00 84.00 308 ASN A O 1
ATOM 2475 N N . LEU A 1 309 ? -29.567 -2.613 20.076 1.00 82.50 309 LEU A N 1
ATOM 2476 C CA . LEU A 1 309 ? -28.888 -3.810 19.560 1.00 82.50 309 LEU A CA 1
ATOM 2477 C C . LEU A 1 309 ? -29.137 -5.051 20.420 1.00 82.50 309 LEU A C 1
ATOM 2479 O O . LEU A 1 309 ? -29.358 -6.145 19.901 1.00 82.50 309 LEU A O 1
ATOM 2483 N N . LYS A 1 310 ? -29.136 -4.875 21.741 1.00 78.88 310 LYS A N 1
ATOM 2484 C CA . LYS A 1 310 ? -29.457 -5.942 22.685 1.00 78.88 310 LYS A CA 1
ATOM 2485 C C . LYS A 1 310 ? -30.894 -6.429 22.516 1.00 78.88 310 LYS A C 1
ATOM 2487 O O . LYS A 1 310 ? -31.101 -7.633 22.491 1.00 78.88 310 LYS A O 1
ATOM 2492 N N . THR A 1 311 ? -31.878 -5.533 22.380 1.00 78.94 311 THR A N 1
ATOM 2493 C CA . THR A 1 311 ? -33.290 -5.945 22.207 1.00 78.94 311 THR A CA 1
ATOM 2494 C C . THR A 1 311 ? -33.539 -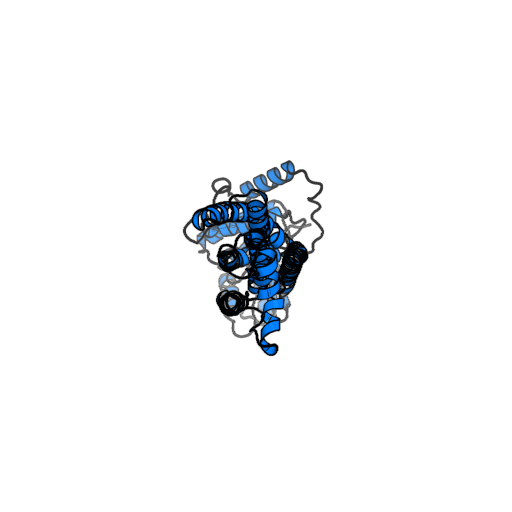6.745 20.925 1.00 78.94 311 THR A C 1
ATOM 2496 O O . THR A 1 311 ? -34.502 -7.503 20.852 1.00 78.94 311 THR A O 1
ATOM 2499 N N . ILE A 1 312 ? -32.643 -6.630 19.942 1.00 78.25 312 ILE A N 1
ATOM 2500 C CA . ILE A 1 312 ? -32.645 -7.416 18.699 1.00 78.25 312 ILE A CA 1
ATOM 2501 C C . ILE A 1 312 ? -32.039 -8.824 18.911 1.00 78.25 312 ILE A C 1
ATOM 2503 O O . ILE A 1 312 ? -32.088 -9.670 18.021 1.00 78.25 312 ILE A O 1
ATOM 2507 N N . GLY A 1 313 ? -31.519 -9.117 20.108 1.00 75.19 313 GLY A N 1
ATOM 2508 C CA . GLY A 1 313 ? -30.955 -10.413 20.490 1.00 75.19 313 GLY A CA 1
ATOM 2509 C C . GLY A 1 313 ? -29.441 -10.522 20.298 1.00 75.19 313 GLY A C 1
ATOM 2510 O O . GLY A 1 313 ? -28.887 -11.614 20.421 1.00 75.19 313 GLY A O 1
ATOM 2511 N N . GLN A 1 314 ? -28.745 -9.416 20.010 1.00 78.00 314 GLN A N 1
ATOM 2512 C CA . GLN A 1 314 ? -27.288 -9.419 19.903 1.00 78.00 314 GLN A CA 1
ATOM 2513 C C . GLN A 1 314 ? -26.652 -9.411 21.301 1.00 78.00 314 GLN A C 1
ATOM 2515 O O . GLN A 1 314 ? -26.850 -8.467 22.069 1.00 78.00 314 GLN A O 1
ATOM 2520 N N . ALA A 1 315 ? -25.826 -10.411 21.631 1.00 79.25 315 ALA A N 1
ATOM 2521 C CA . ALA A 1 315 ? -25.029 -10.345 22.855 1.00 79.25 315 ALA A CA 1
ATOM 2522 C C . ALA A 1 315 ? -23.844 -9.392 22.658 1.00 79.25 315 ALA A C 1
ATOM 2524 O O . ALA A 1 315 ? -23.146 -9.440 21.640 1.00 79.25 315 ALA A O 1
ATOM 2525 N N . ILE A 1 316 ? -23.596 -8.534 23.647 1.00 80.50 316 ILE A N 1
ATOM 2526 C CA . ILE A 1 316 ? -22.578 -7.482 23.565 1.00 80.50 316 ILE A CA 1
ATOM 2527 C C . ILE A 1 316 ? -21.632 -7.605 24.754 1.00 80.50 316 ILE A C 1
ATOM 2529 O O . ILE A 1 316 ? -22.051 -7.604 25.915 1.00 80.50 316 ILE A O 1
ATOM 2533 N N . LEU A 1 317 ? -20.339 -7.688 24.452 1.00 81.50 317 LEU A N 1
ATOM 2534 C CA . LEU A 1 317 ? -19.251 -7.598 25.410 1.00 81.50 317 LEU A CA 1
ATOM 2535 C C . LEU A 1 317 ? -18.569 -6.246 25.263 1.00 81.50 317 LEU A C 1
ATOM 2537 O O . LEU A 1 317 ? -18.000 -5.971 24.209 1.00 81.50 317 LEU A O 1
ATOM 2541 N N . CYS A 1 318 ? -18.546 -5.425 26.309 1.00 77.56 318 CYS A N 1
ATOM 2542 C CA . CYS A 1 318 ? -17.836 -4.150 26.232 1.00 77.56 318 CYS A CA 1
ATOM 2543 C C . CYS A 1 318 ? -16.851 -3.914 27.372 1.00 77.56 318 CYS A C 1
ATOM 2545 O O . CYS A 1 318 ? -17.117 -4.274 28.520 1.00 77.56 318 CYS A O 1
ATOM 2547 N N . THR A 1 319 ? -15.726 -3.263 27.059 1.00 76.56 319 THR A N 1
ATOM 2548 C CA . THR A 1 319 ? -14.791 -2.756 28.071 1.00 76.56 319 THR A CA 1
ATOM 2549 C C . THR A 1 319 ? -15.101 -1.309 28.427 1.00 76.56 319 THR A C 1
ATOM 2551 O O . THR A 1 319 ? -15.439 -0.510 27.556 1.00 76.56 319 THR A O 1
ATOM 2554 N N . ILE A 1 320 ? -14.960 -0.947 29.702 1.00 72.19 320 ILE A N 1
ATOM 2555 C CA . ILE A 1 320 ? -15.247 0.405 30.195 1.00 72.19 320 ILE A CA 1
ATOM 2556 C C . ILE A 1 320 ? -14.051 0.896 31.016 1.00 72.19 320 ILE A C 1
ATOM 2558 O O . ILE A 1 320 ? -13.660 0.228 31.973 1.00 72.19 320 ILE A O 1
ATOM 2562 N N . HIS A 1 321 ? -13.473 2.044 30.648 1.00 64.62 321 HIS A N 1
ATOM 2563 C CA . HIS A 1 321 ? -12.273 2.587 31.305 1.00 64.62 321 HIS A CA 1
ATOM 2564 C C . HIS A 1 321 ? -12.574 3.692 32.328 1.00 64.62 321 HIS A C 1
ATOM 2566 O O . HIS A 1 321 ? -11.815 3.867 33.267 1.00 64.62 321 HIS A O 1
ATOM 2572 N N . GLN A 1 322 ? -13.704 4.391 32.215 1.00 55.69 322 GLN A N 1
ATOM 2573 C CA . GLN A 1 322 ? -14.177 5.402 33.170 1.00 55.69 322 GLN A CA 1
ATOM 2574 C C . GLN A 1 322 ? -15.656 5.649 32.856 1.00 55.69 322 GLN A C 1
ATOM 2576 O O . GLN A 1 322 ? -15.983 6.426 31.963 1.00 55.69 322 GLN A O 1
ATOM 2581 N N . SER A 1 323 ? -16.572 4.924 33.505 1.00 55.69 323 SER A N 1
ATOM 2582 C CA . SER A 1 323 ? -18.005 5.206 33.336 1.00 55.69 323 SER A CA 1
ATOM 2583 C C . SER A 1 323 ? -18.465 6.216 34.371 1.00 55.69 323 SER A C 1
ATOM 2585 O O . SER A 1 323 ? -18.113 6.129 35.546 1.00 55.69 323 SER A O 1
ATOM 2587 N N . SER A 1 324 ? -19.309 7.153 33.939 1.00 59.19 324 SER A N 1
ATOM 2588 C CA . SER A 1 324 ? -20.143 7.881 34.884 1.00 59.19 324 SER A CA 1
ATOM 2589 C C . SER A 1 324 ? -21.036 6.878 35.620 1.00 59.19 324 SER A C 1
ATOM 2591 O O . SER A 1 324 ? -21.508 5.892 35.045 1.00 59.19 324 SER A O 1
ATOM 2593 N N . ALA A 1 325 ? -21.310 7.145 36.893 1.00 58.81 325 ALA A N 1
ATOM 2594 C CA . ALA A 1 325 ? -22.145 6.273 37.712 1.00 58.81 325 ALA A CA 1
ATOM 2595 C C . ALA A 1 325 ? -23.566 6.062 37.147 1.00 58.81 325 ALA A C 1
ATOM 2597 O O . ALA A 1 325 ? -24.225 5.080 37.479 1.00 58.81 325 ALA A O 1
ATOM 2598 N N . MET A 1 326 ? -24.037 6.979 36.290 1.00 60.41 326 MET A N 1
ATOM 2599 C CA . MET A 1 326 ? -25.306 6.850 35.566 1.00 60.41 326 MET A CA 1
ATOM 2600 C C . MET A 1 326 ? -25.266 5.770 34.484 1.00 60.41 326 MET A C 1
ATOM 2602 O O . MET A 1 326 ? -26.244 5.053 34.309 1.00 60.41 326 MET A O 1
ATOM 2606 N N . LEU A 1 327 ? -24.152 5.639 33.765 1.00 66.31 327 LEU A N 1
ATOM 2607 C CA . LEU A 1 327 ? -24.028 4.686 32.659 1.00 66.31 327 LEU A CA 1
ATOM 2608 C C . LEU A 1 327 ? -23.839 3.253 33.163 1.00 66.31 327 LEU A C 1
ATOM 2610 O O . LEU A 1 327 ? -24.238 2.300 32.503 1.00 66.31 327 LEU A O 1
ATOM 2614 N N . PHE A 1 328 ? -23.299 3.101 34.373 1.00 69.62 328 PHE A N 1
ATOM 2615 C CA . PHE A 1 328 ? -23.054 1.802 34.989 1.00 69.62 328 PHE A CA 1
ATOM 2616 C C . PHE A 1 328 ? -24.333 0.973 35.218 1.00 69.62 328 PHE A C 1
ATOM 2618 O O . PHE A 1 328 ? -24.304 -0.251 35.132 1.00 69.62 328 PHE A O 1
ATOM 2625 N N . GLN A 1 329 ? -25.471 1.625 35.479 1.00 69.75 329 GLN A N 1
ATOM 2626 C CA . GLN A 1 329 ? -26.738 0.940 35.768 1.00 69.75 329 GLN A CA 1
ATOM 2627 C C . GLN A 1 329 ? -27.412 0.326 34.532 1.00 69.75 329 GLN A C 1
ATOM 2629 O O . GLN A 1 329 ? -28.321 -0.485 34.690 1.00 69.75 329 GLN A O 1
ATOM 2634 N N . ARG A 1 330 ? -26.985 0.690 33.315 1.00 72.75 330 ARG A N 1
ATOM 2635 C CA . ARG A 1 330 ? -27.549 0.143 32.068 1.00 72.75 330 ARG A CA 1
ATOM 2636 C C . ARG A 1 330 ? -27.034 -1.254 31.723 1.00 72.75 330 ARG A C 1
ATOM 2638 O O . ARG A 1 330 ? -27.602 -1.930 30.871 1.00 72.75 330 ARG A O 1
ATOM 2645 N N . PHE A 1 331 ? -25.973 -1.697 32.384 1.00 75.69 331 PHE A N 1
ATOM 2646 C CA . PHE A 1 331 ? -25.371 -2.997 32.138 1.00 75.69 331 PHE A CA 1
ATOM 2647 C C . PHE A 1 331 ? -26.058 -4.105 32.933 1.00 75.69 331 PHE A C 1
ATOM 2649 O O . PHE A 1 331 ? -26.404 -3.935 34.101 1.00 75.69 331 PHE A O 1
ATOM 2656 N N . ASP A 1 332 ? -26.202 -5.278 32.317 1.00 76.81 332 ASP A N 1
ATOM 2657 C CA . ASP A 1 332 ? -26.813 -6.429 32.986 1.00 76.81 332 ASP A CA 1
ATOM 2658 C C . ASP A 1 332 ? -25.864 -7.083 33.982 1.00 76.81 332 ASP A C 1
ATOM 2660 O O . ASP A 1 332 ? -26.242 -7.348 35.126 1.00 76.81 332 ASP A O 1
ATOM 2664 N N . ARG A 1 333 ? -24.630 -7.345 33.536 1.00 78.38 333 ARG A N 1
ATOM 2665 C CA . ARG A 1 333 ? -23.607 -8.062 34.298 1.00 78.38 333 ARG A CA 1
ATOM 2666 C C . ARG A 1 333 ? -22.275 -7.347 34.266 1.00 78.38 333 ARG A C 1
ATOM 2668 O O . ARG A 1 333 ? -21.913 -6.697 33.284 1.00 78.38 333 ARG A O 1
ATOM 2675 N N . LEU A 1 334 ? -21.521 -7.556 35.336 1.00 77.62 334 LEU A N 1
ATOM 2676 C CA . LEU A 1 334 ? -20.160 -7.079 35.500 1.00 77.62 334 LEU A CA 1
ATOM 2677 C C . LEU A 1 334 ? -19.203 -8.260 35.590 1.00 77.62 334 LEU A C 1
ATOM 2679 O O . LEU A 1 334 ? -19.392 -9.136 36.430 1.00 77.62 334 LEU A O 1
ATOM 2683 N N . LEU A 1 335 ? -18.140 -8.231 34.796 1.00 79.56 335 LEU A N 1
ATOM 2684 C CA . LEU A 1 335 ? -16.934 -9.021 34.986 1.00 79.56 335 LEU A CA 1
ATOM 2685 C C . LEU A 1 335 ? -15.800 -8.078 35.414 1.00 79.56 335 LEU A C 1
ATOM 2687 O O . LEU A 1 335 ? -15.374 -7.201 34.661 1.00 79.56 335 LEU A O 1
ATOM 2691 N N . PHE A 1 336 ? -15.318 -8.270 36.639 1.00 74.81 336 PHE A N 1
ATOM 2692 C CA . PHE A 1 336 ? -14.225 -7.512 37.239 1.00 74.81 336 PHE A CA 1
ATOM 2693 C C . PHE A 1 336 ? -12.970 -8.385 37.305 1.00 74.81 336 PHE A C 1
ATOM 2695 O O . PHE A 1 336 ? -12.993 -9.466 37.901 1.00 74.81 336 PHE A O 1
ATOM 2702 N N . LEU A 1 337 ? -11.872 -7.923 36.702 1.00 71.25 337 LEU A N 1
ATOM 2703 C CA . LEU A 1 337 ? -10.612 -8.665 36.616 1.00 71.25 337 LEU A CA 1
ATOM 2704 C C . LEU A 1 337 ? -9.501 -7.998 37.443 1.00 71.25 337 LEU A C 1
ATOM 2706 O O . LEU A 1 337 ? -9.285 -6.791 37.362 1.00 71.25 337 LEU A O 1
ATOM 2710 N N . ALA A 1 338 ? -8.756 -8.808 38.197 1.00 66.38 338 ALA A N 1
ATOM 2711 C CA . ALA A 1 338 ? -7.505 -8.428 38.844 1.00 66.38 338 ALA A CA 1
ATOM 2712 C C . ALA A 1 338 ? -6.332 -8.442 37.854 1.00 66.38 338 ALA A C 1
ATOM 2714 O O . ALA A 1 338 ? -6.367 -9.084 36.797 1.00 66.38 338 ALA A O 1
ATOM 2715 N N . LYS A 1 339 ? -5.209 -7.850 38.276 1.00 63.88 339 LYS A N 1
ATOM 2716 C CA . LYS A 1 339 ? -3.915 -7.995 37.596 1.00 63.88 339 LYS A CA 1
ATOM 2717 C C . LYS A 1 339 ? -3.567 -9.479 37.422 1.00 63.88 339 LYS A C 1
ATOM 2719 O O . LYS A 1 339 ? -3.626 -10.259 38.371 1.00 63.88 339 LYS A O 1
ATOM 2724 N N . GLY A 1 340 ? -3.196 -9.854 36.199 1.00 68.56 340 GLY A N 1
ATOM 2725 C CA . GLY A 1 340 ? -2.953 -11.250 35.819 1.00 68.56 340 GLY A CA 1
ATOM 2726 C C . GLY A 1 340 ? -4.196 -12.006 35.332 1.00 68.56 340 GLY A C 1
ATOM 2727 O O . GLY A 1 340 ? -4.132 -13.224 35.220 1.00 68.56 340 GLY A O 1
ATOM 2728 N N . GLY A 1 341 ? -5.310 -11.315 35.054 1.00 70.38 341 GLY A N 1
ATOM 2729 C CA . GLY A 1 341 ? -6.496 -11.901 34.414 1.00 70.38 341 GLY A CA 1
ATOM 2730 C C . GLY A 1 341 ? -7.371 -12.749 35.339 1.00 70.38 341 GLY A C 1
ATOM 2731 O O . GLY A 1 341 ? -8.193 -13.523 34.864 1.00 70.38 341 GLY A O 1
ATOM 2732 N N . LYS A 1 342 ? -7.198 -12.631 36.661 1.00 73.12 342 LYS A N 1
ATOM 2733 C CA . LYS A 1 342 ? -8.001 -13.381 37.636 1.00 73.12 342 LYS A CA 1
ATOM 2734 C C . LYS A 1 342 ? -9.336 -12.687 37.873 1.00 73.12 342 LYS A C 1
ATOM 2736 O O . LYS A 1 342 ? -9.354 -11.512 38.225 1.00 73.12 342 LYS A O 1
ATOM 2741 N N . THR A 1 343 ? -10.435 -13.416 37.744 1.00 80.31 343 THR A N 1
ATOM 2742 C CA . THR A 1 343 ? -11.773 -12.893 38.039 1.00 80.31 343 THR A CA 1
ATOM 2743 C C . THR A 1 343 ? -11.940 -12.608 39.528 1.00 80.31 343 THR A C 1
ATOM 2745 O O . THR A 1 343 ? -11.763 -13.496 40.357 1.00 80.31 343 THR A O 1
ATOM 2748 N N . ILE A 1 344 ? -12.288 -11.364 39.855 1.00 78.38 344 ILE A N 1
ATOM 2749 C CA . ILE A 1 344 ? -12.643 -10.913 41.207 1.00 78.38 344 ILE A CA 1
ATOM 2750 C C . ILE A 1 344 ? -14.155 -10.969 41.395 1.00 78.38 344 ILE A C 1
ATOM 2752 O O . ILE A 1 344 ? -14.609 -11.350 42.465 1.00 78.38 344 ILE A O 1
ATOM 2756 N N . TYR A 1 345 ? -14.931 -10.575 40.385 1.00 77.25 345 TYR A N 1
ATOM 2757 C CA . TYR A 1 345 ? -16.391 -10.565 40.439 1.00 77.25 345 TYR A CA 1
ATOM 2758 C C . TYR A 1 345 ? -16.962 -10.914 39.070 1.00 77.25 345 TYR A C 1
ATOM 2760 O O . TYR A 1 345 ? -16.489 -10.404 38.057 1.00 77.25 345 TYR A O 1
ATOM 2768 N N . LEU A 1 346 ? -17.978 -11.769 39.058 1.00 82.56 346 LEU A N 1
ATOM 2769 C CA . LEU A 1 346 ? -18.831 -12.022 37.907 1.00 82.56 346 LEU A CA 1
ATOM 2770 C C . LEU A 1 346 ? -20.261 -12.150 38.420 1.00 82.56 346 LEU A C 1
ATOM 2772 O O . LEU A 1 346 ? -20.569 -13.100 39.138 1.00 82.56 346 LEU A O 1
ATOM 2776 N N . GLY A 1 347 ? -21.122 -11.201 38.076 1.00 79.31 347 GLY A N 1
ATOM 2777 C CA . GLY A 1 347 ? -22.494 -11.209 38.566 1.00 79.31 347 GLY A CA 1
ATOM 2778 C C . GLY A 1 347 ? -23.347 -10.093 37.992 1.00 79.31 347 GLY A C 1
ATOM 2779 O O . GLY A 1 347 ? -22.849 -9.202 37.299 1.00 79.31 347 GLY A O 1
ATOM 2780 N N . ASP A 1 348 ? -24.640 -10.162 38.288 1.00 77.25 348 ASP A N 1
ATOM 2781 C CA . ASP A 1 348 ? -25.612 -9.163 37.860 1.00 77.25 348 ASP A CA 1
ATOM 2782 C C . ASP A 1 348 ? -25.374 -7.827 38.590 1.00 77.25 348 ASP A C 1
ATOM 2784 O O . ASP A 1 348 ? -24.916 -7.788 39.737 1.00 77.25 348 ASP A O 1
ATOM 2788 N N . ILE A 1 349 ? -25.662 -6.723 37.901 1.00 71.94 349 ILE A N 1
ATOM 2789 C CA . ILE A 1 349 ? -25.622 -5.359 38.457 1.00 71.94 349 ILE A CA 1
ATOM 2790 C C . ILE A 1 349 ? -27.029 -4.902 38.884 1.00 71.94 349 ILE A C 1
ATOM 2792 O O . ILE A 1 349 ? -27.165 -4.059 39.773 1.00 71.94 349 ILE A O 1
ATOM 2796 N N . ARG A 1 350 ? -28.079 -5.448 38.248 1.00 61.50 350 ARG A N 1
ATOM 2797 C CA . ARG A 1 350 ? -29.472 -4.982 38.373 1.00 61.50 350 ARG A CA 1
ATOM 2798 C C . ARG A 1 350 ? -29.954 -4.915 39.839 1.00 61.50 350 ARG A C 1
ATOM 2800 O O . ARG A 1 350 ? -29.678 -5.817 40.621 1.00 61.50 350 ARG A O 1
ATOM 2807 N N . GLN A 1 351 ? -30.735 -3.863 40.140 1.00 57.53 351 GLN A N 1
ATOM 2808 C CA . GLN A 1 351 ? -31.269 -3.424 41.453 1.00 57.53 351 GLN A CA 1
ATOM 2809 C C . GLN A 1 351 ? -30.254 -2.725 42.382 1.00 57.53 351 GLN A C 1
ATOM 2811 O O . GLN A 1 351 ? -29.715 -3.321 43.314 1.00 57.53 351 GLN A O 1
ATOM 2816 N N . ASP A 1 352 ? -30.023 -1.429 42.125 1.00 61.47 352 ASP A N 1
ATOM 2817 C CA . ASP A 1 352 ? -29.251 -0.496 42.971 1.00 61.47 352 ASP A CA 1
ATOM 2818 C C . ASP A 1 352 ? -27.845 -0.974 43.381 1.00 61.47 352 ASP A C 1
ATOM 2820 O O . ASP A 1 352 ? -27.274 -0.514 44.370 1.00 61.47 352 ASP A O 1
ATOM 2824 N N . SER A 1 353 ? -27.259 -1.889 42.601 1.00 66.94 353 SER A N 1
ATOM 2825 C CA . SER A 1 353 ? -25.953 -2.502 42.862 1.00 66.94 353 SER A CA 1
ATOM 2826 C C . SER A 1 353 ? -25.850 -3.227 44.215 1.00 66.94 353 SER A C 1
ATOM 2828 O O . SER A 1 353 ? -24.743 -3.517 44.663 1.00 66.94 353 SER A O 1
ATOM 2830 N N . HIS A 1 354 ? -26.967 -3.579 44.866 1.00 71.31 354 HIS A N 1
ATOM 2831 C CA . HIS A 1 354 ? -26.949 -4.201 46.197 1.00 71.31 354 HIS A CA 1
ATOM 2832 C C . HIS A 1 354 ? -26.171 -5.522 46.233 1.00 71.31 354 HIS A C 1
ATOM 2834 O O . HIS A 1 354 ? -25.435 -5.774 47.186 1.00 71.31 354 HIS A O 1
ATOM 2840 N N . VAL A 1 355 ? -26.292 -6.346 45.187 1.00 76.38 355 VAL A N 1
ATOM 2841 C CA . VAL A 1 355 ? -25.574 -7.628 45.065 1.00 76.38 355 VAL A CA 1
ATOM 2842 C C . VAL A 1 355 ? -24.061 -7.407 44.986 1.00 76.38 355 VAL A C 1
ATOM 2844 O O . VAL A 1 355 ? -23.292 -8.089 45.666 1.00 76.38 355 VAL A O 1
ATOM 2847 N N . LEU A 1 356 ? -23.640 -6.411 44.204 1.00 73.62 356 LEU A N 1
ATOM 2848 C CA . LEU A 1 356 ? -22.241 -6.026 44.046 1.00 73.62 356 LEU A CA 1
ATOM 2849 C C . LEU A 1 356 ? -21.667 -5.487 45.364 1.00 73.62 356 LEU A C 1
ATOM 2851 O O . LEU A 1 356 ? -20.606 -5.927 45.807 1.00 73.62 356 LEU A O 1
ATOM 2855 N N . THR A 1 357 ? -22.381 -4.566 46.015 1.00 74.12 357 THR A N 1
ATOM 2856 C CA . THR A 1 357 ? -21.954 -3.970 47.286 1.00 74.12 357 THR A CA 1
ATOM 2857 C C . THR A 1 357 ? -21.872 -5.026 48.385 1.00 74.12 357 THR A C 1
ATOM 2859 O O . THR A 1 357 ? -20.851 -5.111 49.060 1.00 74.12 357 THR A O 1
ATOM 2862 N N . ALA A 1 358 ? -22.869 -5.908 48.505 1.00 77.12 358 ALA A N 1
ATOM 2863 C CA . ALA A 1 358 ? -22.849 -7.007 49.470 1.00 77.12 358 ALA A CA 1
ATOM 2864 C C . ALA A 1 358 ? -21.676 -7.974 49.234 1.00 77.12 358 ALA A C 1
ATOM 2866 O O . ALA A 1 358 ? -21.066 -8.451 50.194 1.00 77.12 358 ALA A O 1
ATOM 2867 N N . TYR A 1 359 ? -21.327 -8.251 47.971 1.00 78.75 359 TYR A N 1
ATOM 2868 C CA . TYR A 1 359 ? -20.161 -9.069 47.635 1.00 78.75 359 TYR A CA 1
ATOM 2869 C C . TYR A 1 359 ? -18.860 -8.433 48.128 1.00 78.75 359 TYR A C 1
ATOM 2871 O O . TYR A 1 359 ? -18.040 -9.110 48.749 1.00 78.75 359 TYR A O 1
ATOM 2879 N N . PHE A 1 360 ? -18.660 -7.139 47.880 1.00 76.81 360 PHE A N 1
ATOM 2880 C CA . PHE A 1 360 ? -17.452 -6.451 48.327 1.00 76.81 360 PHE A CA 1
ATOM 2881 C C . PHE A 1 360 ? -17.417 -6.268 49.848 1.00 76.81 360 PHE A C 1
ATOM 2883 O O . PHE A 1 360 ? -16.374 -6.515 50.448 1.00 76.81 360 PHE A O 1
ATOM 2890 N N . GLU A 1 361 ? -18.538 -5.924 50.490 1.00 78.62 361 GLU A N 1
ATOM 2891 C CA . GLU A 1 361 ? -18.643 -5.809 51.954 1.00 78.62 361 GLU A CA 1
ATOM 2892 C C . GLU A 1 361 ? -18.307 -7.136 52.646 1.00 78.62 361 GLU A C 1
ATOM 2894 O O . GLU A 1 361 ? -17.512 -7.170 53.586 1.00 78.62 361 GLU A O 1
ATOM 2899 N N . LYS A 1 362 ? -18.829 -8.258 52.131 1.00 78.19 362 LYS A N 1
ATOM 2900 C CA . LYS A 1 362 ? -18.494 -9.602 52.627 1.00 78.19 362 LYS A CA 1
ATOM 2901 C C . LYS A 1 362 ? -17.002 -9.919 52.496 1.00 78.19 362 LYS A C 1
ATOM 2903 O O . LYS A 1 362 ? -16.457 -10.648 53.320 1.00 78.19 362 LYS A O 1
ATOM 2908 N N . ASN A 1 363 ? -16.348 -9.376 51.473 1.00 77.38 363 ASN A N 1
ATOM 2909 C CA . ASN A 1 363 ? -14.925 -9.566 51.206 1.00 77.38 363 ASN A CA 1
ATOM 2910 C C . ASN A 1 363 ? -14.039 -8.454 51.809 1.00 77.38 363 ASN A C 1
ATOM 2912 O O . ASN A 1 363 ? -12.871 -8.339 51.437 1.00 77.38 363 ASN A O 1
ATOM 2916 N N . GLY A 1 364 ? -14.562 -7.667 52.760 1.00 68.69 364 GLY A N 1
ATOM 2917 C CA . GLY A 1 364 ? -13.781 -6.726 53.571 1.00 68.69 364 GLY A CA 1
ATOM 2918 C C . GLY A 1 364 ? -13.818 -5.264 53.120 1.00 68.69 364 GLY A C 1
ATOM 2919 O O . GLY A 1 364 ? -13.024 -4.468 53.620 1.00 68.69 364 GLY A O 1
ATOM 2920 N N . ALA A 1 365 ? -14.708 -4.886 52.198 1.00 66.31 365 ALA A N 1
ATOM 2921 C CA . ALA A 1 365 ? -14.929 -3.482 51.854 1.00 66.31 365 ALA A CA 1
ATOM 2922 C C . ALA A 1 365 ? -15.707 -2.717 52.949 1.00 66.31 365 ALA A C 1
ATOM 2924 O O . ALA A 1 365 ? -16.506 -3.321 53.671 1.00 66.31 365 ALA A O 1
ATOM 2925 N N . PRO A 1 366 ? -15.529 -1.384 53.064 1.00 64.31 366 PRO A N 1
ATOM 2926 C CA . PRO A 1 366 ? -16.328 -0.548 53.958 1.00 64.31 366 PRO A CA 1
ATOM 2927 C C . PRO A 1 366 ? -17.821 -0.606 53.609 1.00 64.31 366 PRO A C 1
ATOM 2929 O O . PRO A 1 366 ? -18.177 -0.633 52.430 1.00 64.31 366 PRO A O 1
ATOM 2932 N N . LYS A 1 367 ? -18.691 -0.551 54.628 1.00 64.25 367 LYS A N 1
ATOM 2933 C CA . LYS A 1 367 ? -20.144 -0.456 54.422 1.00 64.25 367 LYS A CA 1
ATOM 2934 C C . LYS A 1 367 ? -20.491 0.801 53.625 1.00 64.25 367 LYS A C 1
ATOM 2936 O O . LYS A 1 367 ? -20.232 1.909 54.095 1.00 64.25 367 LYS A O 1
ATOM 2941 N N . CYS A 1 368 ? -21.104 0.633 52.456 1.00 57.12 368 CYS A N 1
ATOM 2942 C CA . CYS A 1 368 ? -21.509 1.738 51.586 1.00 57.12 368 CYS A CA 1
ATOM 2943 C C . CYS A 1 368 ? -23.025 1.950 51.643 1.00 57.12 368 CYS A C 1
ATOM 2945 O O . CYS A 1 368 ? -23.798 0.998 51.565 1.00 57.12 368 CYS A O 1
ATOM 2947 N N . SER A 1 369 ? -23.479 3.205 51.743 1.00 53.06 369 SER A N 1
ATOM 2948 C CA . SER A 1 369 ? -24.907 3.509 51.574 1.00 53.06 369 SER A CA 1
ATOM 2949 C C . SER A 1 369 ? -25.322 3.305 50.108 1.00 53.06 369 SER A C 1
ATOM 2951 O O . SER A 1 369 ? -24.496 3.423 49.202 1.00 53.06 369 SER A O 1
ATOM 2953 N N . SER A 1 370 ? -26.601 3.011 49.849 1.00 52.44 370 SER A N 1
ATOM 2954 C CA . SER A 1 370 ? -27.137 2.736 48.498 1.00 52.44 370 SER A CA 1
ATOM 2955 C C . SER A 1 370 ? -26.897 3.873 47.491 1.00 52.44 370 SER A C 1
ATOM 2957 O O . SER A 1 370 ? -26.815 3.642 46.289 1.00 52.44 370 SER A O 1
ATOM 2959 N N . VAL A 1 371 ? -26.697 5.102 47.977 1.00 46.47 371 VAL A N 1
ATOM 2960 C CA . VAL A 1 371 ? -26.360 6.276 47.156 1.00 46.47 3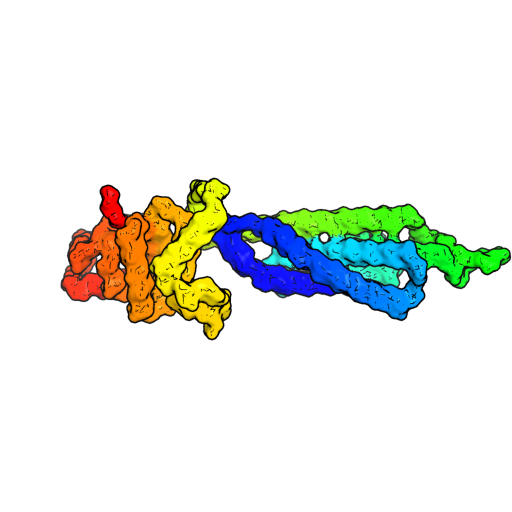71 VAL A CA 1
ATOM 2961 C C . VAL A 1 371 ? -24.872 6.289 46.751 1.00 46.47 371 VAL A C 1
ATOM 2963 O O . VAL A 1 371 ? -24.515 6.875 45.731 1.00 46.47 371 VAL A O 1
ATOM 2966 N N . ILE A 1 372 ? -24.006 5.591 47.497 1.00 48.28 372 ILE A N 1
ATOM 2967 C CA . ILE A 1 372 ? -22.537 5.572 47.366 1.00 48.28 372 ILE A CA 1
ATOM 2968 C C . ILE A 1 372 ? -22.028 4.383 46.536 1.00 48.28 372 ILE A C 1
ATOM 2970 O O . ILE A 1 372 ? -20.903 4.437 46.050 1.00 48.28 372 ILE A O 1
ATOM 2974 N N . ALA A 1 373 ? -22.849 3.374 46.218 1.00 49.31 373 ALA A N 1
ATOM 2975 C CA . ALA A 1 373 ? -22.471 2.355 45.221 1.00 49.31 373 ALA A CA 1
ATOM 2976 C C . ALA A 1 373 ? -22.072 2.985 43.862 1.00 49.31 373 ALA A C 1
ATOM 2978 O O . ALA A 1 373 ? -21.216 2.464 43.149 1.00 49.31 373 ALA A O 1
ATOM 2979 N N . LYS A 1 374 ? -22.636 4.168 43.562 1.00 47.25 374 LYS A N 1
ATOM 2980 C CA . LYS A 1 374 ? -22.306 5.045 42.427 1.00 47.25 374 LYS A CA 1
ATOM 2981 C C . LYS A 1 374 ? -20.897 5.655 42.488 1.00 47.25 374 LYS A C 1
ATOM 2983 O O . LYS A 1 374 ? -20.285 5.854 41.447 1.00 47.25 374 LYS A O 1
ATOM 2988 N N . ALA A 1 375 ? -20.385 5.954 43.680 1.00 44.12 375 ALA A N 1
ATOM 2989 C CA . ALA A 1 375 ? -19.049 6.518 43.889 1.00 44.12 375 ALA A CA 1
ATOM 2990 C C . ALA A 1 375 ? -17.991 5.432 44.140 1.00 44.12 375 ALA A C 1
ATOM 2992 O O . ALA A 1 375 ? -16.845 5.604 43.746 1.00 44.12 375 ALA A O 1
ATOM 2993 N N . PHE A 1 376 ? -18.385 4.291 44.713 1.00 49.72 376 PHE A N 1
ATOM 2994 C CA . PHE A 1 376 ? -17.496 3.196 45.108 1.00 49.72 376 PHE A CA 1
ATOM 2995 C C . PHE A 1 376 ? -16.756 2.553 43.923 1.00 49.72 376 PHE A C 1
ATOM 2997 O O . PHE A 1 376 ? -15.607 2.145 44.053 1.00 49.72 376 PHE A O 1
ATOM 3004 N N . ILE A 1 377 ? -17.374 2.509 42.738 1.00 52.53 377 ILE A N 1
ATOM 3005 C CA . ILE A 1 377 ? -16.735 1.994 41.513 1.00 52.53 377 ILE A CA 1
ATOM 3006 C C . ILE A 1 377 ? -15.765 3.022 40.923 1.00 52.53 377 ILE A C 1
ATOM 3008 O O . ILE A 1 377 ? -14.678 2.659 40.477 1.00 52.53 377 ILE A O 1
ATOM 3012 N N . THR A 1 378 ? -16.118 4.306 40.986 1.00 47.22 378 THR A N 1
ATOM 3013 C CA . THR A 1 378 ? -15.239 5.420 40.606 1.00 47.22 378 THR A CA 1
ATOM 3014 C C . THR A 1 378 ? -14.024 5.495 41.538 1.00 47.22 378 THR A C 1
ATOM 3016 O O . THR A 1 378 ? -12.900 5.678 41.080 1.00 47.22 378 THR A O 1
ATOM 3019 N N . GLU A 1 379 ? -14.217 5.245 42.833 1.00 45.41 379 GLU A N 1
ATOM 3020 C CA . GLU A 1 379 ? -13.162 5.202 43.848 1.00 45.41 379 GLU A CA 1
ATOM 3021 C C . GLU A 1 379 ? -12.283 3.944 43.703 1.00 45.41 379 GLU A C 1
ATOM 3023 O O . GLU A 1 379 ? -11.056 4.042 43.743 1.00 45.41 379 GLU A O 1
ATOM 3028 N N . LEU A 1 380 ? -12.874 2.784 43.382 1.00 48.84 380 LEU A N 1
ATOM 3029 C CA . LEU A 1 380 ? -12.147 1.568 42.992 1.00 48.84 380 LEU A CA 1
ATOM 3030 C C . LEU A 1 380 ? -11.328 1.763 41.711 1.00 48.84 380 LEU A C 1
ATOM 3032 O O . LEU A 1 380 ? -10.222 1.238 41.627 1.00 48.84 380 LEU A O 1
ATOM 3036 N N . SER A 1 381 ? -11.828 2.541 40.745 1.00 42.88 381 SER A N 1
ATOM 3037 C CA . SER A 1 381 ? -11.067 2.921 39.547 1.00 42.88 381 SER A CA 1
ATOM 3038 C C . SER A 1 381 ? -9.942 3.922 39.840 1.00 42.88 381 SER A C 1
ATOM 3040 O O . SER A 1 381 ? -8.927 3.902 39.154 1.00 42.88 381 SER A O 1
ATOM 3042 N N . SER A 1 382 ? -10.080 4.744 40.890 1.00 39.00 382 SER A N 1
ATOM 3043 C CA . SER A 1 382 ? -9.063 5.706 41.347 1.00 39.00 382 SER A CA 1
ATOM 3044 C C . SER A 1 382 ? -7.967 5.094 42.233 1.00 39.00 382 SER A C 1
ATOM 3046 O O . SER A 1 382 ? -6.919 5.704 42.438 1.00 39.00 382 SER A O 1
ATOM 3048 N N . LEU A 1 383 ? -8.154 3.857 42.713 1.00 40.22 383 LEU A N 1
ATOM 3049 C CA . LEU A 1 383 ? -7.117 3.034 43.347 1.00 40.22 383 LEU A CA 1
ATOM 3050 C C . LEU A 1 383 ? -6.138 2.484 42.284 1.00 40.22 383 LEU A C 1
ATOM 3052 O O . LEU A 1 383 ? -5.831 1.293 42.225 1.00 40.22 383 LEU A O 1
ATOM 3056 N N . GLU A 1 384 ? -5.595 3.380 41.456 1.00 37.22 384 GLU A N 1
ATOM 3057 C CA . GLU A 1 384 ? -4.627 3.124 40.379 1.00 37.22 384 GLU A CA 1
ATOM 3058 C C . GLU A 1 384 ? -3.271 2.584 40.869 1.00 37.22 384 GLU A C 1
ATOM 3060 O O . GLU A 1 384 ? -2.383 2.285 40.074 1.00 37.22 384 GLU A O 1
ATOM 3065 N N . VAL A 1 385 ? -3.069 2.403 42.175 1.00 33.59 385 VAL A N 1
ATOM 3066 C CA . VAL A 1 385 ? -1.733 2.092 42.702 1.00 33.59 385 VAL A CA 1
ATOM 3067 C C . VAL A 1 385 ? -1.368 0.601 42.593 1.00 33.59 385 VAL A C 1
ATOM 3069 O O . VAL A 1 385 ? -0.200 0.259 42.769 1.00 33.59 385 VAL A O 1
ATOM 3072 N N . LYS A 1 386 ? -2.285 -0.326 42.249 1.00 29.34 386 LYS A N 1
ATOM 3073 C CA . LYS A 1 386 ? -1.900 -1.760 42.148 1.00 29.34 386 LYS A CA 1
ATOM 3074 C C . LYS A 1 386 ? -2.558 -2.637 41.079 1.00 29.34 386 LYS A C 1
ATOM 3076 O O . LYS A 1 386 ? -1.978 -3.683 40.767 1.00 29.34 386 LYS A O 1
ATOM 3081 N N . TYR A 1 387 ? -3.687 -2.258 40.484 1.00 30.55 387 TYR A N 1
ATOM 3082 C CA . TYR A 1 387 ? -4.414 -3.138 39.563 1.00 30.55 387 TYR A CA 1
ATOM 3083 C C . TYR A 1 387 ? -4.901 -2.363 38.336 1.00 30.55 387 TYR A C 1
ATOM 3085 O O . TYR A 1 387 ? -5.675 -1.427 38.460 1.00 30.55 387 TYR A O 1
ATOM 3093 N N . THR A 1 388 ? -4.439 -2.750 37.145 1.00 30.89 388 THR A N 1
ATOM 3094 C CA . THR A 1 388 ? -4.993 -2.281 35.867 1.00 30.89 388 THR A CA 1
ATOM 3095 C C . THR A 1 388 ? -6.385 -2.884 35.729 1.00 30.89 388 THR A C 1
ATOM 3097 O O . THR A 1 388 ? -6.518 -4.091 35.522 1.00 30.89 388 THR A O 1
ATOM 3100 N N . ILE A 1 389 ? -7.413 -2.072 35.944 1.00 34.75 389 ILE A N 1
ATOM 3101 C CA . ILE A 1 389 ? -8.804 -2.518 36.003 1.00 34.75 389 ILE A CA 1
ATOM 3102 C C . ILE A 1 389 ? -9.366 -2.568 34.582 1.00 34.75 389 ILE A C 1
ATOM 3104 O O . ILE A 1 389 ? -9.323 -1.586 33.849 1.00 34.75 389 ILE A O 1
ATOM 3108 N N . ARG A 1 390 ? -9.918 -3.722 34.196 1.00 37.28 390 ARG A N 1
ATOM 3109 C CA . ARG A 1 390 ? -10.783 -3.853 33.020 1.00 37.28 390 ARG A CA 1
ATOM 3110 C C . ARG A 1 390 ? -12.157 -4.274 33.487 1.00 37.28 390 ARG A C 1
ATOM 3112 O O . ARG A 1 390 ? -12.336 -5.399 33.947 1.00 37.28 390 ARG A O 1
ATOM 3119 N N . VAL A 1 391 ? -13.107 -3.357 33.371 1.00 44.59 391 VAL A N 1
ATOM 3120 C CA . VAL A 1 391 ? -14.518 -3.679 33.516 1.00 44.59 391 VAL A CA 1
ATOM 3121 C C . VAL A 1 391 ? -14.975 -4.265 32.193 1.00 44.59 391 VAL A C 1
ATOM 3123 O O . VAL A 1 391 ? -14.972 -3.558 31.192 1.00 44.59 391 VAL A O 1
ATOM 3126 N N . ILE A 1 392 ? -15.329 -5.545 32.187 1.00 47.19 392 ILE A N 1
ATOM 3127 C CA . ILE A 1 392 ? -15.942 -6.212 31.043 1.00 47.19 392 ILE A CA 1
ATOM 3128 C C . ILE A 1 392 ? -17.422 -6.364 31.391 1.00 47.19 392 ILE A C 1
ATOM 3130 O O . ILE A 1 392 ? -17.758 -7.086 32.323 1.00 47.19 392 ILE A O 1
ATOM 3134 N N . SER A 1 393 ? -18.321 -5.668 30.706 1.00 45.41 393 SER A N 1
ATOM 3135 C CA . SER A 1 393 ? -19.750 -5.933 30.869 1.00 45.41 393 SER A CA 1
ATOM 3136 C C . SER A 1 393 ? -20.197 -6.955 29.836 1.00 45.41 393 SER A C 1
ATOM 3138 O O . SER A 1 393 ? -19.963 -6.770 28.643 1.00 45.41 393 SER A O 1
ATOM 3140 N N . ILE A 1 394 ? -20.801 -8.044 30.316 1.00 43.88 394 ILE A N 1
ATOM 3141 C CA . ILE A 1 394 ? -21.410 -9.088 29.493 1.00 43.88 394 ILE A CA 1
ATOM 3142 C C . ILE A 1 394 ? -22.913 -8.819 29.486 1.00 43.88 394 ILE A C 1
ATOM 3144 O O . ILE A 1 394 ? -23.596 -9.053 30.482 1.00 43.88 394 ILE A O 1
ATOM 3148 N N . THR A 1 395 ? -23.427 -8.337 28.367 1.00 39.19 395 THR A N 1
ATOM 3149 C CA . THR A 1 395 ? -24.865 -8.189 28.151 1.00 39.19 395 THR A CA 1
ATOM 3150 C C . THR A 1 395 ? -25.310 -9.433 27.389 1.00 39.19 395 THR A C 1
ATOM 3152 O O . THR A 1 395 ? -25.074 -9.545 26.188 1.00 39.19 395 THR A O 1
ATOM 3155 N N . LEU A 1 396 ? -25.839 -10.422 28.110 1.00 33.06 396 LEU A N 1
ATOM 3156 C CA . LEU A 1 396 ? -26.415 -11.639 27.534 1.00 33.06 396 LEU A CA 1
ATOM 3157 C C . LEU A 1 396 ? -27.924 -11.561 27.704 1.00 33.06 396 LEU A C 1
ATOM 3159 O O . LEU A 1 396 ? -28.397 -11.406 28.834 1.00 33.06 396 LEU A O 1
ATOM 3163 N N . ASP A 1 397 ? -28.661 -11.714 26.608 1.00 30.78 397 ASP A N 1
ATOM 3164 C CA . ASP A 1 397 ? -30.066 -12.071 26.721 1.00 30.78 397 ASP A CA 1
ATOM 3165 C C . ASP A 1 397 ? -30.177 -13.515 27.224 1.00 30.78 397 ASP A C 1
ATOM 3167 O O . ASP A 1 397 ? -29.287 -14.344 27.002 1.00 30.78 397 ASP A O 1
ATOM 3171 N N . ARG A 1 398 ? -31.232 -13.800 27.988 1.00 32.78 398 ARG A N 1
ATOM 3172 C CA . ARG A 1 398 ? -31.486 -15.150 28.503 1.00 32.78 398 ARG A CA 1
ATOM 3173 C C . ARG A 1 398 ? -31.682 -16.099 27.315 1.00 32.78 398 ARG A C 1
ATOM 3175 O O . ARG A 1 398 ? -32.713 -16.016 26.658 1.00 32.78 398 ARG A O 1
ATOM 3182 N N . ILE A 1 399 ? -30.710 -16.982 27.078 1.00 29.80 399 ILE A N 1
ATOM 3183 C CA . ILE A 1 399 ? -30.928 -18.226 26.323 1.00 29.80 399 ILE A CA 1
ATOM 3184 C C . ILE A 1 399 ? -31.757 -19.170 27.190 1.00 29.80 399 ILE A C 1
ATOM 3186 O O . ILE A 1 399 ? -31.415 -19.296 28.394 1.00 29.80 399 ILE A O 1
#

Nearest PDB structures (foldseek):
  7jr7-assembly1_B  TM=9.121E-01  e=1.250E-07  Homo sapiens
  7r87-assembly1_B  TM=9.075E-01  e=1.828E-06  Homo sapiens
  7r8c-assembly1_A  TM=8.377E-01  e=1.197E-06  Homo sapiens
  8wtm-assembly1_A  TM=8.537E-01  e=2.792E-06  Arabidopsis thaliana
  8wto-assembly1_B  TM=7.527E-01  e=5.656E-06  Arabidopsis thaliana

Sequence (399 aa):
MNAFGSALEILTLYAQRPIVEKHSRYAFYHPSCEAFASMLVDLPAKVGNTIIFNLTLYFMTNLRREPDPFFFFALISFFLTLAMSMLFISIAAMSRTLAQAMVPTALFILSIIIYTGFAIPTKYMLGWFRWINYLNPVAFGFEALKINEFTQTRSSVGSVPGSSSINGDRFIKSSHRYYHANKWRNFGVIITFMIFFMLVYLLATEWISANKSRGEVLVFRRESLDLDHISTEEKLDYVDQVIKLLDMEEFADAVVGAPGEGLNVEQRKRLTIGVELAAKPQLLLFLAEPASSLDSQTSWAIYDLIENLKTIGQAILCTIHQSSAMLFQRFDRLLFLAKGGKTIYLGDIRQDSHVLTAYFEKNGAPKCSSVIAKAFITELSSLEVKYTIRVISITLDRI

Secondary structure (DSSP, 8-state):
-HHHHGGGHHHHHHHHHHHHHHHHHTTSS-HHHHHHHHHHHHHHHHHHHHHHHHHHHHHHTT---SHHHHHHHHHHHHHHHHHHHHHHHHHHHH-SSHHHHHHHHHHHHHHHHHTTSSSS-TTTS-HHHHHHHHT-HHHHHHHHHHHHHHTT---STTPPTT-SS--HHHHHHHHH---THHHHHHHHHHHHHHHHHHHHHHHHHHHHHHS--SS------------TTS-HHHHHHHHHHHHHHTT-GGGTT--B-STTSBS-HHHHHHHHHHHHHHT--SSEEEEESTTTT--TTHHHHHHHHHHHHHHTT-EEEEEESS--HHHHTT-SEEEEEETTTEEEEEEE-TTTTHHHHHHHHHTTPPP--TTTHHHHHHHHHH-TTT---EEEEEE----

Solvent-accessible surface area (backbone atoms only — not comparable to full-atom values): 22664 Å² total; per-residue (Å²): 109,74,40,62,57,34,58,57,52,40,59,55,51,63,69,47,43,66,59,53,53,50,41,40,68,70,63,74,52,59,56,39,58,52,55,53,50,50,56,59,68,49,41,64,61,52,51,52,52,47,49,56,53,50,54,52,50,45,63,73,70,66,56,72,92,47,71,66,52,44,52,53,48,51,51,49,53,48,51,46,27,52,23,37,28,26,46,40,43,25,51,36,50,69,33,92,44,72,70,67,26,48,56,58,50,54,53,47,51,53,50,43,56,48,43,32,38,76,78,45,46,72,86,76,48,54,76,93,62,41,60,58,31,77,75,25,59,63,20,35,46,49,51,28,49,48,53,50,66,41,44,80,32,78,43,86,64,62,59,55,97,91,56,97,68,31,52,16,55,55,24,41,35,73,78,69,65,55,55,78,71,48,39,60,53,27,52,51,51,32,52,52,49,24,54,50,26,43,51,50,28,41,51,30,40,44,57,58,63,67,66,63,69,95,63,80,78,76,76,75,80,77,69,69,71,76,54,87,83,51,52,73,64,62,52,49,56,50,47,53,52,47,37,54,72,60,72,34,66,97,52,70,86,53,57,88,59,63,96,93,43,64,60,53,76,66,55,48,43,47,48,55,54,42,59,56,53,68,65,58,60,93,57,64,45,80,38,76,38,76,50,66,99,49,56,79,70,65,29,46,59,58,52,49,47,52,52,53,46,37,78,76,68,47,23,38,38,34,38,49,87,80,71,57,55,77,62,60,69,78,41,52,22,42,34,37,38,41,67,91,75,43,78,76,44,77,48,60,38,72,70,76,36,50,66,51,51,51,54,42,38,75,73,73,42,77,91,70,56,75,81,39,56,50,48,51,56,55,51,58,64,65,51,65,87,79,44,75,69,49,40,36,33,50,40,69,75,91,125

InterPro domains:
  IPR013525 ABC-2 type transporter, transmembrane domain [PF01061] (1-150)
  IPR027417 P-loop containing nucleoside triphosphate hydrolase [G3DSA:3.40.50.300] (154-345)
  IPR027417 P-loop containing nucleoside triphosphate hydrolase [SSF52540] (178-351)
  IPR043926 ABC transporter family G domain [PF19055] (321-351)